Protein AF-A0A521KDL6-F1 (afdb_monomer_lite)

pLDDT: mean 81.88, std 15.97, range [36.56, 98.75]

Radius of gyration: 25.56 Å; chains: 1; bounding box: 68×44×79 Å

Structure (mmCIF, N/CA/C/O backbone):
data_AF-A0A521KDL6-F1
#
_entry.id   AF-A0A521KDL6-F1
#
loop_
_atom_site.group_PDB
_atom_site.id
_atom_site.type_symbol
_atom_site.label_atom_id
_atom_site.label_alt_id
_atom_site.label_comp_id
_atom_site.label_asym_id
_atom_site.label_entity_id
_atom_site.label_seq_id
_atom_site.pdbx_PDB_ins_code
_atom_site.Cartn_x
_atom_site.Cartn_y
_atom_site.Cartn_z
_atom_site.occupancy
_atom_site.B_iso_or_equiv
_atom_site.auth_seq_id
_atom_site.auth_comp_id
_atom_site.auth_asym_id
_atom_site.auth_atom_id
_atom_site.pdbx_PDB_model_num
ATOM 1 N N . GLN A 1 1 ? 22.650 -15.155 -12.814 1.00 73.31 1 GLN A N 1
ATOM 2 C CA . GLN A 1 1 ? 23.918 -15.184 -12.047 1.00 73.31 1 GLN A CA 1
ATOM 3 C C . GLN A 1 1 ? 23.613 -15.733 -10.657 1.00 73.31 1 GLN A C 1
ATOM 5 O O . GLN A 1 1 ? 22.515 -15.466 -10.173 1.00 73.31 1 GLN A O 1
ATOM 10 N N . PRO A 1 2 ? 24.512 -16.498 -10.010 1.00 69.75 2 PRO A N 1
ATOM 11 C CA . PRO A 1 2 ? 24.386 -16.770 -8.576 1.00 69.75 2 PRO A CA 1
ATOM 12 C C . PRO A 1 2 ? 24.269 -15.433 -7.825 1.00 69.75 2 PRO A C 1
ATOM 14 O O . PRO A 1 2 ? 24.932 -14.476 -8.208 1.00 69.75 2 PRO A O 1
ATOM 17 N N . ASP A 1 3 ? 23.386 -15.346 -6.833 1.00 80.19 3 ASP A N 1
ATOM 18 C CA . ASP A 1 3 ? 23.170 -14.159 -5.984 1.00 80.19 3 ASP A CA 1
ATOM 19 C C . ASP A 1 3 ? 22.490 -12.929 -6.616 1.00 80.19 3 ASP A C 1
ATOM 21 O O . ASP A 1 3 ? 22.344 -11.907 -5.945 1.00 80.19 3 ASP A O 1
ATOM 25 N N . GLU A 1 4 ? 21.928 -13.028 -7.831 1.00 89.69 4 GLU A N 1
ATOM 26 C CA . GLU A 1 4 ? 21.161 -11.908 -8.420 1.00 89.69 4 GLU A CA 1
ATOM 27 C C . GLU A 1 4 ? 19.822 -11.621 -7.711 1.00 89.69 4 GLU A C 1
ATOM 29 O O . GLU A 1 4 ? 19.125 -10.655 -8.026 1.00 89.69 4 GLU A O 1
ATOM 34 N N . LYS A 1 5 ? 19.469 -12.452 -6.722 1.00 93.44 5 LYS A N 1
ATOM 35 C CA . LYS A 1 5 ? 18.238 -12.373 -5.925 1.00 93.44 5 LYS A CA 1
ATOM 36 C C . LYS A 1 5 ? 16.975 -12.363 -6.794 1.00 93.44 5 LYS A C 1
ATOM 38 O O . LYS A 1 5 ? 16.024 -11.636 -6.505 1.00 93.44 5 LYS A O 1
ATOM 43 N N . PHE A 1 6 ? 16.975 -13.158 -7.863 1.00 95.56 6 PHE A N 1
ATOM 44 C CA . PHE A 1 6 ? 15.795 -13.375 -8.697 1.00 95.56 6 PHE A CA 1
ATOM 45 C C . PHE A 1 6 ? 14.598 -13.797 -7.835 1.00 95.56 6 PHE A C 1
ATOM 47 O O . PHE A 1 6 ? 14.728 -14.684 -6.992 1.00 95.56 6 PHE A O 1
ATOM 54 N N . GLY A 1 7 ? 13.448 -13.157 -8.040 1.00 94.88 7 GLY A N 1
ATOM 55 C CA . GLY A 1 7 ? 12.249 -13.392 -7.234 1.00 94.88 7 GLY A CA 1
ATOM 56 C C . GLY A 1 7 ? 12.148 -12.520 -5.983 1.00 94.88 7 GLY A C 1
ATOM 57 O O . GLY A 1 7 ? 11.244 -12.738 -5.184 1.00 94.88 7 GLY A O 1
ATOM 58 N N . SER A 1 8 ? 13.030 -11.528 -5.801 1.00 93.56 8 SER A N 1
ATOM 59 C CA . SER A 1 8 ? 12.938 -10.587 -4.664 1.00 93.56 8 SER A CA 1
ATOM 60 C C . SER A 1 8 ? 11.660 -9.750 -4.678 1.00 93.56 8 SER A C 1
ATOM 62 O O . SER A 1 8 ? 11.219 -9.275 -3.636 1.00 93.56 8 SER A O 1
ATOM 64 N N . SER A 1 9 ? 11.099 -9.534 -5.863 1.00 96.56 9 SER A N 1
ATOM 65 C CA . SER A 1 9 ? 9.844 -8.829 -6.082 1.00 96.56 9 SER A CA 1
ATOM 66 C C . SER A 1 9 ? 9.133 -9.471 -7.273 1.00 96.56 9 SER A C 1
ATOM 68 O O . SER A 1 9 ? 9.785 -9.941 -8.211 1.00 96.56 9 SER A O 1
ATOM 70 N N . VAL A 1 10 ? 7.805 -9.558 -7.208 1.00 97.19 10 VAL A N 1
ATOM 71 C CA . VAL A 1 10 ? 6.974 -10.200 -8.231 1.00 97.19 10 VAL A CA 1
ATOM 72 C C . VAL A 1 10 ? 5.669 -9.422 -8.371 1.00 97.19 10 VAL A C 1
ATOM 74 O O . VAL A 1 10 ? 5.057 -9.084 -7.362 1.00 97.19 10 VAL A O 1
ATOM 77 N N . ALA A 1 11 ? 5.232 -9.181 -9.604 1.00 96.81 11 ALA A N 1
ATOM 78 C CA . ALA A 1 11 ? 3.913 -8.635 -9.915 1.00 96.81 11 ALA A CA 1
ATOM 79 C C . ALA A 1 11 ? 3.363 -9.301 -11.177 1.00 96.81 11 ALA A C 1
ATOM 81 O O . ALA A 1 11 ? 4.133 -9.629 -12.078 1.00 96.81 11 ALA A O 1
ATOM 82 N N . PHE A 1 12 ? 2.051 -9.507 -11.260 1.00 96.06 12 PHE A N 1
ATOM 83 C CA . PHE A 1 12 ? 1.416 -10.070 -12.448 1.00 96.06 12 PHE A CA 1
ATOM 84 C C . PHE A 1 12 ? 0.084 -9.381 -12.719 1.00 96.06 12 PHE A C 1
ATOM 86 O O . PHE A 1 12 ? -0.614 -9.003 -11.783 1.00 96.06 12 PHE A O 1
ATOM 93 N N . ASP A 1 13 ? -0.265 -9.278 -13.994 1.00 95.88 13 ASP A N 1
ATOM 94 C CA . ASP A 1 13 ? -1.593 -8.889 -14.449 1.00 95.88 13 ASP A CA 1
ATOM 95 C C . ASP A 1 13 ? -1.882 -9.594 -15.778 1.00 95.88 13 ASP A C 1
ATOM 97 O O . ASP A 1 13 ? -1.038 -9.634 -16.676 1.00 95.88 13 ASP A O 1
ATOM 101 N N . GLY A 1 14 ? -3.056 -10.214 -15.885 1.00 94.12 14 GLY A N 1
ATOM 102 C CA . GLY A 1 14 ? -3.447 -10.994 -17.058 1.00 94.12 14 GLY A CA 1
ATOM 103 C C . GLY A 1 14 ? -2.412 -12.054 -17.471 1.00 94.12 14 GLY A C 1
ATOM 104 O O . GLY A 1 14 ? -2.213 -13.065 -16.785 1.00 94.12 14 GLY A O 1
ATOM 105 N N . ASP A 1 15 ? -1.803 -11.860 -18.645 1.00 95.50 15 ASP A N 1
ATOM 106 C CA . ASP A 1 15 ? -0.763 -12.728 -19.203 1.00 95.50 15 ASP A CA 1
ATOM 107 C C . ASP A 1 15 ? 0.667 -12.242 -18.929 1.00 95.50 15 ASP A C 1
ATOM 109 O O . ASP A 1 15 ? 1.596 -12.936 -19.338 1.00 95.50 15 ASP A O 1
ATOM 113 N N . ALA A 1 16 ? 0.862 -11.113 -18.245 1.00 97.06 16 ALA A N 1
ATOM 114 C CA . ALA A 1 16 ? 2.165 -10.536 -17.934 1.00 97.06 16 ALA A CA 1
ATOM 115 C C . ALA A 1 16 ? 2.590 -10.841 -16.489 1.00 97.06 16 ALA A C 1
ATOM 117 O O . ALA A 1 16 ? 1.797 -10.767 -15.553 1.00 97.06 16 ALA A O 1
ATOM 118 N N . LEU A 1 17 ? 3.867 -11.171 -16.300 1.00 98.00 17 LEU A N 1
ATOM 119 C CA . LEU A 1 17 ? 4.495 -11.404 -14.997 1.00 98.00 17 LEU A CA 1
ATOM 120 C C . LEU A 1 17 ? 5.865 -10.732 -14.985 1.00 98.00 17 LEU A C 1
ATOM 122 O O . LEU A 1 17 ? 6.710 -11.041 -15.819 1.00 98.00 17 LEU A O 1
ATOM 126 N N . ILE A 1 18 ? 6.104 -9.847 -14.024 1.00 98.56 18 ILE A N 1
ATOM 127 C CA . ILE A 1 18 ? 7.384 -9.170 -13.829 1.00 98.56 18 ILE A CA 1
ATOM 128 C C . ILE A 1 18 ? 8.059 -9.725 -12.578 1.00 98.56 18 ILE A C 1
ATOM 130 O O . ILE A 1 18 ? 7.437 -9.810 -11.520 1.00 98.56 18 ILE A O 1
ATOM 134 N N . VAL A 1 19 ? 9.335 -10.096 -12.691 1.00 98.56 19 VAL A N 1
ATOM 135 C CA . VAL A 1 19 ? 10.134 -10.649 -11.588 1.00 98.56 19 VAL A CA 1
ATOM 136 C C . VAL A 1 19 ? 11.438 -9.874 -11.433 1.00 98.56 19 VAL A C 1
ATOM 138 O O . VAL A 1 19 ? 12.242 -9.809 -12.361 1.00 98.56 19 VAL A O 1
ATOM 141 N N . GLY A 1 20 ? 11.668 -9.297 -10.258 1.00 97.94 20 GLY A N 1
ATOM 142 C CA . GLY A 1 20 ? 12.871 -8.534 -9.945 1.00 97.94 20 GLY A CA 1
ATOM 143 C C . GLY A 1 20 ? 14.079 -9.400 -9.578 1.00 97.94 20 GLY A C 1
ATOM 144 O O . GLY A 1 20 ? 13.957 -10.436 -8.919 1.00 97.94 20 GLY A O 1
ATOM 145 N N . ALA A 1 21 ? 15.261 -8.935 -9.972 1.00 96.94 21 ALA A N 1
ATOM 146 C CA . ALA A 1 21 ? 16.574 -9.492 -9.659 1.00 96.94 21 ALA A CA 1
ATOM 147 C C . ALA A 1 21 ? 17.557 -8.350 -9.305 1.00 96.94 21 ALA A C 1
ATOM 149 O O . ALA A 1 21 ? 18.466 -8.033 -10.079 1.00 96.94 21 ALA A O 1
ATOM 150 N N . PRO A 1 22 ? 17.380 -7.694 -8.141 1.00 95.06 22 PRO A N 1
ATOM 151 C CA . PRO A 1 22 ? 18.131 -6.490 -7.775 1.00 95.06 22 PRO A CA 1
ATOM 152 C C . PRO A 1 22 ? 19.617 -6.726 -7.492 1.00 95.06 22 PRO A C 1
ATOM 154 O O . PRO A 1 22 ? 20.376 -5.768 -7.395 1.00 95.06 22 PRO A O 1
ATOM 157 N N . GLY A 1 23 ? 20.049 -7.978 -7.332 1.00 93.31 23 GLY A N 1
ATOM 158 C CA . GLY A 1 23 ? 21.456 -8.322 -7.130 1.00 93.31 23 GLY A CA 1
ATOM 159 C C . GLY A 1 23 ? 22.243 -8.529 -8.424 1.00 93.31 23 GLY A C 1
ATOM 160 O O . GLY A 1 23 ? 23.396 -8.923 -8.345 1.00 93.31 23 GLY A O 1
ATOM 161 N N . PHE A 1 24 ? 21.626 -8.357 -9.596 1.00 93.56 24 PHE A N 1
ATOM 162 C CA . PHE A 1 24 ? 22.272 -8.619 -10.883 1.00 93.56 24 PHE A CA 1
ATOM 163 C C . PHE A 1 24 ? 23.442 -7.661 -11.159 1.00 93.56 24 PHE A C 1
ATOM 165 O O . PHE A 1 24 ? 23.292 -6.443 -11.044 1.00 93.56 24 PHE A O 1
ATOM 172 N N . ASP A 1 25 ? 24.577 -8.211 -11.590 1.00 91.69 25 ASP A N 1
ATOM 173 C CA . ASP A 1 25 ? 25.744 -7.441 -12.017 1.00 91.69 25 ASP A CA 1
ATOM 174 C C . ASP A 1 25 ? 25.704 -7.193 -13.534 1.00 91.69 25 ASP A C 1
ATOM 176 O O . ASP A 1 25 ? 25.576 -8.133 -14.329 1.00 91.69 25 ASP A O 1
ATOM 180 N N . PHE A 1 26 ? 25.874 -5.932 -13.949 1.00 88.81 26 PHE A N 1
ATOM 181 C CA . PHE A 1 26 ? 25.918 -5.526 -15.356 1.00 88.81 26 PHE A CA 1
ATOM 182 C C . PHE A 1 26 ? 27.335 -5.103 -15.760 1.00 88.81 26 PHE A C 1
ATOM 184 O O . PHE A 1 26 ? 27.765 -3.967 -15.551 1.00 88.81 26 PHE A O 1
ATOM 191 N N . GLY A 1 27 ? 28.089 -6.029 -16.356 1.00 87.31 27 GLY A N 1
ATOM 192 C CA . GLY A 1 27 ? 29.480 -5.784 -16.736 1.00 87.31 27 GLY A CA 1
ATOM 193 C C . GLY A 1 27 ? 30.349 -5.487 -15.510 1.00 87.31 27 GLY A C 1
ATOM 194 O O . GLY A 1 27 ? 30.546 -6.362 -14.675 1.00 87.31 27 GLY A O 1
ATOM 195 N N . ALA A 1 28 ? 30.876 -4.262 -15.412 1.00 86.69 28 ALA A N 1
ATOM 196 C CA . ALA A 1 28 ? 31.675 -3.809 -14.267 1.00 86.69 28 ALA A CA 1
ATOM 197 C C . ALA A 1 28 ? 30.835 -3.201 -13.123 1.00 86.69 28 ALA A C 1
ATOM 199 O O . ALA A 1 28 ? 31.385 -2.888 -12.067 1.00 86.69 28 ALA A O 1
ATOM 200 N N . PHE A 1 29 ? 29.529 -3.005 -13.323 1.00 87.19 29 PHE A N 1
ATOM 201 C CA . PHE A 1 29 ? 28.633 -2.432 -12.322 1.00 87.19 29 PHE A CA 1
ATOM 202 C C . PHE A 1 29 ? 28.017 -3.545 -11.479 1.00 87.19 29 PHE A C 1
ATOM 204 O O . PHE A 1 29 ? 27.166 -4.298 -11.956 1.00 87.19 29 PHE A O 1
ATOM 211 N N . THR A 1 30 ? 28.446 -3.649 -10.224 1.00 88.44 30 THR A N 1
ATOM 212 C CA . THR A 1 30 ? 27.885 -4.617 -9.282 1.00 88.44 30 THR A CA 1
ATOM 213 C C . THR A 1 30 ? 26.521 -4.157 -8.773 1.00 88.44 30 THR A C 1
ATOM 215 O O . THR A 1 30 ? 26.307 -2.959 -8.581 1.00 88.44 30 THR A O 1
ATOM 218 N N . GLN A 1 31 ? 25.594 -5.095 -8.556 1.00 88.56 31 GLN A N 1
ATOM 219 C CA . GLN A 1 31 ? 24.232 -4.836 -8.063 1.00 88.56 31 GLN A CA 1
ATOM 220 C C . GLN A 1 31 ? 23.493 -3.728 -8.837 1.00 88.56 31 GLN A C 1
ATOM 222 O O . GLN A 1 31 ? 22.699 -2.975 -8.267 1.00 88.56 31 GLN A O 1
ATOM 227 N N . ALA A 1 32 ? 23.755 -3.612 -10.142 1.00 91.38 32 ALA A N 1
ATOM 228 C CA . ALA A 1 32 ? 22.986 -2.737 -11.024 1.00 91.38 32 ALA A CA 1
ATOM 229 C C . ALA A 1 32 ? 21.495 -3.122 -10.981 1.00 91.38 32 ALA A C 1
ATOM 231 O O . ALA A 1 32 ? 20.616 -2.262 -10.930 1.00 91.38 32 ALA A O 1
ATOM 232 N N . GLY A 1 33 ? 21.228 -4.426 -10.882 1.00 94.44 33 GLY A N 1
ATOM 233 C CA . GLY A 1 33 ? 19.890 -4.987 -10.826 1.00 94.44 33 GLY A CA 1
ATOM 234 C C . GLY A 1 33 ? 19.227 -5.062 -12.202 1.00 94.44 33 GLY A C 1
ATOM 235 O O . GLY A 1 33 ? 19.683 -4.470 -13.181 1.00 94.44 33 GLY A O 1
ATOM 236 N N . ARG A 1 34 ? 18.152 -5.842 -12.283 1.00 95.31 34 ARG A N 1
ATOM 237 C CA . ARG A 1 34 ? 17.250 -5.924 -13.438 1.00 95.31 34 ARG A CA 1
ATOM 238 C C . ARG A 1 34 ? 15.900 -6.489 -13.020 1.00 95.31 34 ARG A C 1
ATOM 240 O O . ARG A 1 34 ? 15.761 -7.031 -11.924 1.00 95.31 34 ARG A O 1
ATOM 247 N N . ALA A 1 35 ? 14.937 -6.465 -13.930 1.00 97.81 35 ALA A N 1
ATOM 248 C CA . ALA A 1 35 ? 13.749 -7.305 -13.851 1.00 97.81 35 ALA A CA 1
ATOM 249 C C . ALA A 1 35 ? 13.604 -8.171 -15.109 1.00 97.81 35 ALA A C 1
ATOM 251 O O . ALA A 1 35 ? 14.263 -7.950 -16.123 1.00 97.81 35 ALA A O 1
ATOM 252 N N . PHE A 1 36 ? 12.740 -9.170 -15.036 1.00 97.94 36 PHE A N 1
ATOM 253 C CA . PHE A 1 36 ? 12.386 -10.052 -16.138 1.00 97.94 36 PHE A CA 1
ATOM 254 C C . PHE A 1 36 ? 10.895 -9.954 -16.394 1.00 97.94 36 PHE A C 1
ATOM 256 O O . PHE A 1 36 ? 10.114 -10.000 -15.446 1.00 97.94 36 PHE A O 1
ATOM 263 N N . ALA A 1 37 ? 10.517 -9.858 -17.661 1.00 98.25 37 ALA A N 1
ATOM 264 C CA . ALA A 1 37 ? 9.140 -9.960 -18.095 1.00 98.25 37 ALA A CA 1
ATOM 265 C C . ALA A 1 37 ? 8.884 -11.364 -18.641 1.00 98.25 37 ALA A C 1
ATOM 267 O O . ALA A 1 37 ? 9.592 -11.843 -19.528 1.00 98.25 37 ALA A O 1
ATOM 268 N N . PHE A 1 38 ? 7.851 -12.008 -18.119 1.00 97.88 38 PHE A N 1
ATOM 269 C CA . PHE A 1 38 ? 7.351 -13.296 -18.556 1.00 97.88 38 PHE A CA 1
ATOM 270 C C . PHE A 1 38 ? 5.952 -13.138 -19.130 1.00 97.88 38 PHE A C 1
ATOM 272 O O . PHE A 1 38 ? 5.159 -12.322 -18.658 1.00 97.88 38 PHE A O 1
ATOM 279 N N . ARG A 1 39 ? 5.635 -13.998 -20.097 1.00 96.50 39 ARG A N 1
ATOM 280 C CA . ARG A 1 39 ? 4.297 -14.127 -20.656 1.00 96.50 39 ARG A CA 1
ATOM 281 C C . ARG A 1 39 ? 3.701 -15.502 -20.418 1.00 96.50 39 ARG A C 1
ATOM 283 O O . ARG A 1 39 ? 4.349 -16.524 -20.656 1.00 96.50 39 ARG A O 1
ATOM 290 N N . ARG A 1 40 ? 2.425 -15.535 -20.042 1.00 96.44 40 ARG A N 1
ATOM 291 C CA . ARG A 1 40 ? 1.642 -16.761 -19.945 1.00 96.44 40 ARG A CA 1
ATOM 292 C C . ARG A 1 40 ? 1.281 -17.293 -21.331 1.00 96.44 40 ARG A C 1
ATOM 294 O O . ARG A 1 40 ? 0.755 -16.591 -22.189 1.00 96.44 40 ARG A O 1
ATOM 301 N N . THR A 1 41 ? 1.531 -18.578 -21.536 1.00 95.00 41 THR A N 1
ATOM 302 C CA . THR A 1 41 ? 1.135 -19.356 -22.717 1.00 95.00 41 THR A CA 1
ATOM 303 C C . THR A 1 41 ? 0.351 -20.596 -22.275 1.00 95.00 41 THR A C 1
ATOM 305 O O . THR A 1 41 ? 0.382 -20.940 -21.088 1.00 95.00 41 THR A O 1
ATOM 308 N N . PRO A 1 42 ? -0.317 -21.327 -23.189 1.00 96.00 42 PRO A N 1
ATOM 309 C CA . PRO A 1 42 ? -0.967 -22.594 -22.842 1.00 96.00 42 PRO A CA 1
ATOM 310 C C . PRO A 1 42 ? -0.016 -23.635 -22.226 1.00 96.00 42 PRO A C 1
ATOM 312 O O . PRO A 1 42 ? -0.450 -24.470 -21.441 1.00 96.00 42 PRO A O 1
ATOM 315 N N . SER A 1 43 ? 1.279 -23.573 -22.556 1.00 94.69 43 SER A N 1
ATOM 316 C CA . SER A 1 43 ? 2.330 -24.462 -22.040 1.00 94.69 43 SER A CA 1
ATOM 317 C C . SER A 1 43 ? 3.025 -23.952 -20.770 1.00 94.69 43 SER A C 1
ATOM 319 O O . SER A 1 43 ? 3.953 -24.599 -20.293 1.00 94.69 43 SER A O 1
ATOM 321 N N . GLY A 1 44 ? 2.604 -22.808 -20.222 1.00 94.94 44 GLY A N 1
ATOM 322 C CA . GLY A 1 44 ? 3.210 -22.187 -19.041 1.00 94.94 44 GLY A CA 1
ATOM 323 C C . GLY A 1 44 ? 3.799 -20.806 -19.322 1.00 94.94 44 GLY A C 1
ATOM 324 O O . GLY A 1 44 ? 3.472 -20.166 -20.321 1.00 94.94 44 GLY A O 1
ATOM 325 N N . TRP A 1 45 ? 4.644 -20.327 -18.416 1.00 96.06 45 TRP A N 1
ATOM 326 C CA . TRP A 1 45 ? 5.291 -19.022 -18.530 1.00 96.06 45 TRP A CA 1
ATOM 327 C C . TRP A 1 45 ? 6.558 -19.113 -19.379 1.00 96.06 45 TRP A C 1
ATOM 329 O O . TRP A 1 45 ? 7.368 -20.018 -19.187 1.00 96.06 45 TRP A O 1
ATOM 339 N N . ILE A 1 46 ? 6.729 -18.169 -20.302 1.00 96.62 46 ILE A N 1
ATOM 340 C CA . ILE A 1 46 ? 7.959 -17.999 -21.082 1.00 96.62 46 ILE A CA 1
ATOM 341 C C . ILE A 1 46 ? 8.576 -16.642 -20.764 1.00 96.62 46 ILE A C 1
ATOM 343 O O . ILE A 1 46 ? 7.848 -15.664 -20.619 1.00 96.62 46 ILE A O 1
ATOM 347 N N . GLU A 1 47 ? 9.899 -16.577 -20.649 1.00 96.88 47 GLU A N 1
ATOM 348 C CA . GLU A 1 47 ? 10.610 -15.300 -20.555 1.00 96.88 47 GLU A CA 1
ATOM 349 C C . GLU A 1 47 ? 10.481 -14.565 -21.895 1.00 96.88 47 GLU A C 1
ATOM 351 O O . GLU A 1 47 ? 10.773 -15.125 -22.952 1.00 96.88 47 GLU A O 1
ATOM 356 N N . GLU A 1 48 ? 9.997 -13.329 -21.855 1.00 96.00 48 GLU A N 1
ATOM 357 C CA . GLU A 1 48 ? 9.796 -12.485 -23.032 1.00 96.00 48 GLU A CA 1
ATOM 358 C C . GLU A 1 48 ? 10.907 -11.440 -23.174 1.00 96.00 48 GLU A C 1
ATOM 360 O O . GLU A 1 48 ? 11.343 -11.166 -24.292 1.00 96.00 48 GLU A O 1
ATOM 365 N N . ALA A 1 49 ? 11.370 -10.860 -22.062 1.00 97.06 49 ALA A N 1
ATOM 366 C CA . ALA A 1 49 ? 12.421 -9.846 -22.066 1.00 97.06 49 ALA A CA 1
ATOM 367 C C . ALA A 1 49 ? 13.112 -9.706 -20.701 1.00 97.06 49 ALA A C 1
ATOM 369 O O . ALA A 1 49 ? 12.515 -9.957 -19.655 1.00 97.06 49 ALA A O 1
ATOM 370 N N . ALA A 1 50 ? 14.341 -9.186 -20.714 1.00 96.00 50 ALA A N 1
ATOM 371 C CA . ALA A 1 50 ? 14.968 -8.584 -19.542 1.00 96.00 50 ALA A CA 1
ATOM 372 C C . ALA A 1 50 ? 14.759 -7.061 -19.576 1.00 96.00 50 ALA A C 1
ATOM 374 O O . ALA A 1 50 ? 15.050 -6.410 -20.580 1.00 96.00 50 ALA A O 1
ATOM 375 N N . LEU A 1 51 ? 14.275 -6.499 -18.474 1.00 96.81 51 LEU A N 1
ATOM 376 C CA . LEU A 1 51 ? 14.067 -5.068 -18.273 1.00 96.81 51 LEU A CA 1
ATOM 377 C C . LEU A 1 51 ? 15.275 -4.512 -17.512 1.00 96.81 51 LEU A C 1
ATOM 379 O O . LEU A 1 51 ? 15.451 -4.778 -16.320 1.00 96.81 51 LEU A O 1
ATOM 383 N N . LEU A 1 52 ? 16.144 -3.802 -18.229 1.00 93.38 52 LEU A N 1
ATOM 384 C CA . LEU A 1 52 ? 17.389 -3.240 -17.703 1.00 93.38 52 LEU A CA 1
ATOM 385 C C . LEU A 1 52 ? 17.239 -1.743 -17.454 1.00 93.38 52 LEU A C 1
ATOM 387 O O . LEU A 1 52 ? 16.588 -1.062 -18.250 1.00 93.38 52 LEU A O 1
ATOM 391 N N . ASP A 1 53 ? 17.896 -1.239 -16.410 1.00 89.56 53 ASP A N 1
ATOM 392 C CA . ASP A 1 53 ? 18.133 0.198 -16.226 1.00 89.56 53 ASP A CA 1
ATOM 393 C C . ASP A 1 53 ? 18.675 0.800 -17.549 1.00 89.56 53 ASP A C 1
ATOM 395 O O . ASP A 1 53 ? 19.630 0.255 -18.114 1.00 89.56 53 ASP A O 1
ATOM 399 N N . PRO A 1 54 ? 18.054 1.860 -18.106 1.00 88.12 54 PRO A N 1
ATOM 400 C CA . PRO A 1 54 ? 18.517 2.506 -19.339 1.00 88.12 54 PRO A CA 1
ATOM 401 C C . PRO A 1 54 ? 19.900 3.160 -19.196 1.00 88.12 54 PRO A C 1
ATOM 403 O O . PRO A 1 54 ? 20.591 3.368 -20.196 1.00 88.12 54 PRO A O 1
ATOM 406 N N . THR A 1 55 ? 20.313 3.484 -17.972 1.00 86.19 55 THR A N 1
ATOM 407 C CA . THR A 1 55 ? 21.595 4.099 -17.627 1.00 86.19 55 THR A CA 1
ATOM 408 C C . THR A 1 55 ? 22.222 3.385 -16.425 1.00 86.19 55 THR A C 1
ATOM 410 O O . THR A 1 55 ? 22.347 3.996 -15.364 1.00 86.19 55 THR A O 1
ATOM 413 N N . PRO A 1 56 ? 22.658 2.113 -16.574 1.00 75.94 56 PRO A N 1
ATOM 414 C CA . PRO A 1 56 ? 23.105 1.298 -15.450 1.00 75.94 56 PRO A CA 1
ATOM 415 C C . PRO A 1 56 ? 24.199 1.982 -14.625 1.00 75.94 56 PRO A C 1
ATOM 417 O O . PRO A 1 56 ? 25.311 2.217 -15.107 1.00 75.94 56 PRO A O 1
ATOM 420 N N . GLY A 1 57 ? 23.874 2.282 -13.369 1.00 71.00 57 GLY A N 1
ATOM 421 C CA . GLY A 1 57 ? 24.820 2.744 -12.356 1.00 71.00 57 GLY A CA 1
ATOM 422 C C . GLY A 1 57 ? 25.333 1.603 -11.473 1.00 71.00 57 GLY A C 1
ATOM 423 O O . GLY A 1 57 ? 24.741 0.525 -11.401 1.00 71.00 57 GLY A O 1
ATOM 424 N N . ALA A 1 58 ? 26.430 1.843 -10.748 1.00 67.25 58 ALA A N 1
ATOM 425 C CA . ALA A 1 58 ? 26.838 0.939 -9.674 1.00 67.25 58 ALA A CA 1
ATOM 426 C C . ALA A 1 58 ? 25.766 0.924 -8.570 1.00 67.25 58 ALA A C 1
ATOM 428 O O . ALA A 1 58 ? 25.329 1.984 -8.122 1.00 67.25 58 ALA A O 1
ATOM 429 N N . SER A 1 59 ? 25.384 -0.271 -8.118 1.00 76.81 59 SER A N 1
ATOM 430 C CA . SER A 1 59 ? 24.488 -0.492 -6.980 1.00 76.81 59 SER A CA 1
ATOM 431 C C . SER A 1 59 ? 23.085 0.106 -7.105 1.00 76.81 59 SER A C 1
ATOM 433 O O . SER A 1 59 ? 22.506 0.460 -6.085 1.00 76.81 59 SER A O 1
ATOM 435 N N . GLY A 1 60 ? 22.512 0.221 -8.307 1.00 81.69 60 GLY A N 1
ATOM 436 C CA . GLY A 1 60 ? 21.173 0.801 -8.470 1.00 81.69 60 GLY A CA 1
ATOM 437 C C . GLY A 1 60 ? 20.021 -0.042 -7.922 1.00 81.69 60 GLY A C 1
ATOM 438 O O . GLY A 1 60 ? 18.951 0.491 -7.615 1.00 81.69 60 GLY A O 1
ATOM 439 N N . ALA A 1 61 ? 20.256 -1.344 -7.729 1.00 88.88 61 ALA A N 1
ATOM 440 C CA . ALA A 1 61 ? 19.265 -2.304 -7.262 1.00 88.88 61 ALA A CA 1
ATOM 441 C C . ALA A 1 61 ? 17.965 -2.269 -8.090 1.00 88.88 61 ALA A C 1
ATOM 443 O O . ALA A 1 61 ? 16.876 -2.435 -7.539 1.00 88.88 61 ALA A O 1
ATOM 444 N N . CYS A 1 62 ? 18.067 -2.057 -9.407 1.00 94.38 62 CYS A N 1
ATOM 445 C CA . CYS A 1 62 ? 16.923 -2.105 -10.314 1.00 94.38 62 CYS A CA 1
ATOM 446 C C . CYS A 1 62 ? 16.194 -3.456 -10.184 1.00 94.38 62 CYS A C 1
ATOM 448 O O . C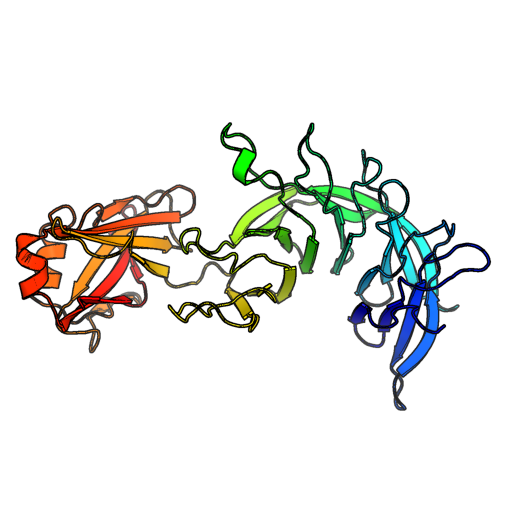YS A 1 62 ? 16.820 -4.512 -10.090 1.00 94.38 62 CYS A O 1
ATOM 450 N N . GLY A 1 63 ? 14.864 -3.439 -10.105 1.00 96.19 63 GLY A N 1
ATOM 451 C CA . GLY A 1 63 ? 14.071 -4.629 -9.776 1.00 96.19 63 GLY A CA 1
ATOM 452 C C . GLY A 1 63 ? 13.911 -4.866 -8.276 1.00 96.19 63 GLY A C 1
ATOM 453 O O . GLY A 1 63 ? 13.434 -5.926 -7.867 1.00 96.19 63 GLY A O 1
ATOM 454 N N . ARG A 1 64 ? 14.270 -3.892 -7.428 1.00 96.06 64 ARG A N 1
ATOM 455 C CA . ARG A 1 64 ? 13.984 -3.949 -5.985 1.00 96.06 64 ARG A CA 1
ATOM 456 C C . ARG A 1 64 ? 12.484 -4.026 -5.715 1.00 96.06 64 ARG A C 1
ATOM 458 O O . ARG A 1 64 ? 12.071 -4.757 -4.822 1.00 96.06 64 ARG A O 1
ATOM 465 N N . SER A 1 65 ? 11.701 -3.303 -6.502 1.00 98.06 65 SER A N 1
ATOM 466 C CA . SER A 1 65 ? 10.242 -3.314 -6.500 1.00 98.06 65 SER A CA 1
ATOM 467 C C . SER A 1 65 ? 9.751 -3.383 -7.948 1.00 98.06 65 SER A C 1
ATOM 469 O O . SER A 1 65 ? 10.414 -2.864 -8.852 1.00 98.06 65 SER A O 1
ATOM 471 N N . VAL A 1 66 ? 8.634 -4.071 -8.185 1.00 98.62 66 VAL A N 1
ATOM 472 C CA . VAL A 1 66 ? 8.033 -4.214 -9.518 1.00 98.62 66 VAL A CA 1
ATOM 473 C C . VAL A 1 66 ? 6.514 -4.123 -9.420 1.00 98.62 66 VAL A C 1
ATOM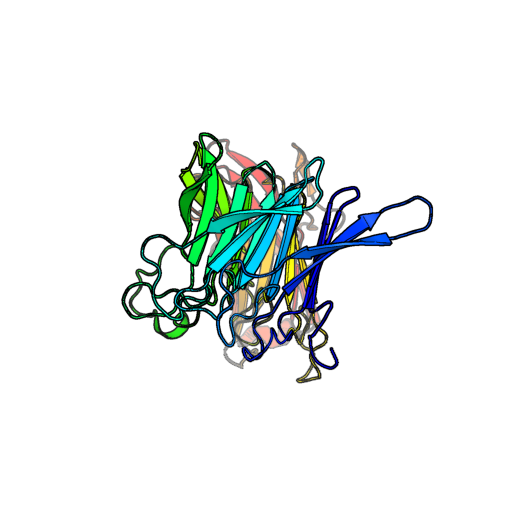 475 O O . VAL A 1 66 ? 5.938 -4.586 -8.438 1.00 98.62 66 VAL A O 1
ATOM 478 N N . ALA A 1 67 ? 5.877 -3.550 -10.437 1.00 98.50 67 ALA A N 1
ATOM 479 C CA . ALA A 1 67 ? 4.427 -3.537 -10.610 1.00 98.50 67 ALA A CA 1
ATOM 480 C C . ALA A 1 67 ? 4.078 -3.640 -12.103 1.00 98.50 67 ALA A C 1
ATOM 482 O O . ALA A 1 67 ? 4.894 -3.264 -12.948 1.00 98.50 67 ALA A O 1
ATOM 483 N N . VAL A 1 68 ? 2.896 -4.162 -12.435 1.00 98.25 68 VAL A N 1
ATOM 484 C CA . VAL A 1 68 ? 2.438 -4.310 -13.824 1.00 98.25 68 VAL A CA 1
ATOM 485 C C . VAL A 1 68 ? 0.925 -4.128 -13.923 1.00 98.25 68 VAL A C 1
ATOM 487 O O . VAL A 1 68 ? 0.199 -4.641 -13.080 1.00 98.25 68 VAL A O 1
ATOM 490 N N . GLU A 1 69 ? 0.481 -3.401 -14.946 1.00 96.94 69 GLU A N 1
ATOM 491 C CA . GLU A 1 69 ? -0.918 -3.272 -15.373 1.00 96.94 69 GLU A CA 1
ATOM 492 C C . GLU A 1 69 ? -0.942 -3.413 -16.900 1.00 96.94 69 GLU A C 1
ATOM 494 O O . GLU A 1 69 ? -0.393 -2.576 -17.627 1.00 96.94 69 GLU A O 1
ATOM 499 N N . GLY A 1 70 ? -1.538 -4.499 -17.388 1.00 94.88 70 GLY A N 1
ATOM 500 C CA . GLY A 1 70 ? -1.564 -4.887 -18.792 1.00 94.88 70 GLY A CA 1
ATOM 501 C C . GLY A 1 70 ? -0.183 -4.816 -19.446 1.00 94.88 70 GLY A C 1
ATOM 502 O O . GLY A 1 70 ? 0.736 -5.566 -19.118 1.00 94.88 70 GLY A O 1
ATOM 503 N N . ASP A 1 71 ? -0.038 -3.875 -20.378 1.00 96.31 71 ASP A N 1
ATOM 504 C CA . ASP A 1 71 ? 1.177 -3.660 -21.167 1.00 96.31 71 ASP A CA 1
ATOM 505 C C . ASP A 1 71 ? 2.168 -2.668 -20.529 1.00 96.31 71 ASP A C 1
ATOM 507 O O . ASP A 1 71 ? 3.084 -2.200 -21.206 1.00 96.31 71 ASP A O 1
ATOM 511 N N . VAL A 1 72 ? 1.994 -2.284 -19.263 1.00 98.19 72 VAL A N 1
ATOM 512 C CA . VAL A 1 72 ? 2.864 -1.318 -18.574 1.00 98.19 72 VAL A CA 1
ATOM 513 C C . VAL A 1 72 ? 3.490 -1.955 -17.347 1.00 98.19 72 VAL A C 1
ATOM 515 O O . VAL A 1 72 ? 2.786 -2.396 -16.449 1.00 98.19 72 VAL A O 1
ATOM 518 N N . ALA A 1 73 ? 4.819 -1.947 -17.282 1.00 98.50 73 ALA A N 1
ATOM 519 C CA . ALA A 1 73 ? 5.586 -2.411 -16.136 1.00 98.50 73 ALA A CA 1
ATOM 520 C C . ALA A 1 73 ? 6.358 -1.248 -15.513 1.00 98.50 73 ALA A C 1
ATOM 522 O O . ALA A 1 73 ? 6.930 -0.420 -16.223 1.00 98.50 73 ALA A O 1
ATOM 523 N N . VAL A 1 74 ? 6.411 -1.213 -14.186 1.00 98.75 74 VAL A N 1
ATOM 524 C CA . VAL A 1 74 ? 7.190 -0.247 -13.407 1.00 98.75 74 VAL A CA 1
ATOM 525 C C . VAL A 1 74 ? 8.227 -1.009 -12.599 1.00 98.75 74 VAL A C 1
ATOM 527 O O . VAL A 1 74 ? 7.896 -1.988 -11.934 1.00 98.75 74 VAL A O 1
ATOM 530 N N . VAL A 1 75 ? 9.480 -0.568 -12.655 1.00 98.50 75 VAL A N 1
ATOM 531 C CA . VAL A 1 75 ? 10.619 -1.224 -12.006 1.00 98.50 75 VAL A CA 1
ATOM 532 C C . VAL A 1 75 ? 11.385 -0.194 -11.180 1.00 98.50 75 VAL A C 1
ATOM 534 O O . VAL A 1 75 ? 11.925 0.764 -11.728 1.00 98.50 75 VAL A O 1
ATOM 537 N N . GLY A 1 76 ? 11.430 -0.373 -9.861 1.00 97.38 76 GLY A N 1
ATOM 538 C CA . GLY A 1 76 ? 12.124 0.532 -8.944 1.00 97.38 76 GLY A CA 1
ATOM 539 C C . GLY A 1 76 ? 13.629 0.265 -8.841 1.00 97.38 76 GLY A C 1
ATOM 540 O O . GLY A 1 76 ? 14.061 -0.893 -8.815 1.00 97.38 76 GLY A O 1
ATOM 541 N N . ALA A 1 77 ? 14.406 1.345 -8.726 1.00 95.44 77 ALA A N 1
ATOM 542 C CA . ALA A 1 77 ? 15.858 1.376 -8.544 1.00 95.44 77 ALA A CA 1
ATOM 543 C C . ALA A 1 77 ? 16.238 2.400 -7.441 1.00 95.44 77 ALA A C 1
ATOM 545 O O . ALA A 1 77 ? 16.750 3.487 -7.721 1.00 95.44 77 ALA A O 1
ATOM 546 N N . PRO A 1 78 ? 15.960 2.099 -6.157 1.00 94.50 78 PRO A N 1
ATOM 547 C CA . PRO A 1 78 ? 16.025 3.093 -5.079 1.00 94.50 78 PRO A CA 1
ATOM 548 C C . PRO A 1 78 ? 17.430 3.513 -4.652 1.00 94.50 78 PRO A C 1
ATOM 550 O O . PRO A 1 78 ? 17.576 4.476 -3.903 1.00 94.50 78 PRO A O 1
ATOM 553 N N . MET A 1 79 ? 18.463 2.794 -5.086 1.00 88.88 79 MET A N 1
ATOM 554 C CA . MET A 1 79 ? 19.823 2.958 -4.567 1.00 88.88 79 MET A CA 1
ATOM 555 C C . MET A 1 79 ? 20.704 3.870 -5.447 1.00 88.88 79 MET A C 1
ATOM 557 O O . MET A 1 79 ? 21.859 4.118 -5.103 1.00 88.88 79 MET A O 1
ATOM 561 N N . VAL A 1 80 ? 20.171 4.417 -6.549 1.00 82.81 80 VAL A N 1
ATOM 562 C CA . VAL A 1 80 ? 20.865 5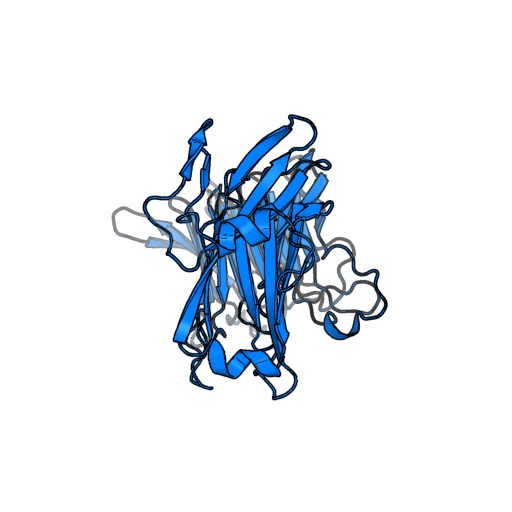.395 -7.413 1.00 82.81 80 VAL A CA 1
ATOM 563 C C . VAL A 1 80 ? 20.504 6.820 -7.008 1.00 82.81 80 VAL A C 1
ATOM 565 O O . VAL A 1 80 ? 19.341 7.178 -7.080 1.00 82.81 80 VAL A O 1
ATOM 568 N N . ALA A 1 81 ? 21.475 7.676 -6.669 1.00 85.44 81 ALA A N 1
ATOM 569 C CA . ALA A 1 81 ? 21.247 9.109 -6.416 1.00 85.44 81 ALA A CA 1
ATOM 570 C C . ALA A 1 81 ? 20.052 9.382 -5.471 1.00 85.44 81 ALA A C 1
ATOM 572 O O . ALA A 1 81 ? 20.154 9.126 -4.269 1.00 85.44 81 ALA A O 1
ATOM 573 N N . THR A 1 82 ? 18.935 9.904 -5.993 1.00 89.56 82 THR A N 1
ATOM 574 C CA . THR A 1 82 ? 17.685 10.176 -5.255 1.00 89.56 82 THR A CA 1
ATOM 575 C C . THR A 1 82 ? 16.736 8.973 -5.156 1.00 89.56 82 THR A C 1
ATOM 577 O O . THR A 1 82 ? 15.739 9.025 -4.437 1.00 89.56 82 THR A O 1
ATOM 580 N N . GLY A 1 83 ? 17.047 7.905 -5.881 1.00 93.75 83 GLY A N 1
ATOM 581 C CA . GLY A 1 83 ? 16.178 6.801 -6.256 1.00 93.75 83 GLY A CA 1
ATOM 582 C C . GLY A 1 83 ? 15.437 7.091 -7.566 1.00 93.75 83 GLY A C 1
ATOM 583 O O . GLY A 1 83 ? 15.105 8.248 -7.853 1.00 93.75 83 GLY A O 1
ATOM 584 N N . GLU A 1 84 ? 15.179 6.044 -8.350 1.00 95.75 84 GLU A N 1
ATOM 585 C CA . GLU A 1 84 ? 14.493 6.102 -9.645 1.00 95.75 84 GLU A CA 1
ATOM 586 C C . GLU A 1 84 ? 13.417 5.008 -9.765 1.00 95.75 84 GLU A C 1
ATOM 588 O O . GLU A 1 84 ? 13.447 3.990 -9.068 1.00 95.75 84 GLU A O 1
ATOM 593 N N . ALA A 1 85 ? 12.465 5.200 -10.681 1.00 97.44 85 ALA A N 1
ATOM 594 C CA . ALA A 1 85 ? 11.570 4.139 -11.139 1.00 97.44 85 ALA A CA 1
ATOM 595 C C . ALA A 1 85 ? 11.451 4.184 -12.665 1.00 97.44 85 ALA A C 1
ATOM 597 O O . ALA A 1 85 ? 11.157 5.232 -13.236 1.00 97.44 85 ALA A O 1
ATOM 598 N N . HIS A 1 86 ? 11.665 3.058 -13.334 1.00 97.88 86 HIS A N 1
ATOM 599 C CA . HIS A 1 86 ? 11.630 2.966 -14.789 1.00 97.88 86 HIS A CA 1
ATOM 600 C C . HIS A 1 86 ? 10.317 2.345 -15.251 1.00 97.88 86 HIS A C 1
ATOM 602 O O . HIS A 1 86 ? 9.892 1.310 -14.740 1.00 97.88 86 HIS A O 1
ATOM 608 N N . VAL A 1 87 ? 9.694 2.970 -16.242 1.00 98.56 87 VAL A N 1
ATOM 609 C CA . VAL A 1 87 ? 8.489 2.479 -16.900 1.00 98.56 87 VAL A CA 1
ATOM 610 C C . VAL A 1 87 ? 8.879 1.816 -18.210 1.00 98.56 87 VAL A C 1
ATOM 612 O O . VAL A 1 87 ? 9.587 2.409 -19.028 1.00 98.56 87 VAL A O 1
ATOM 615 N N . TYR A 1 88 ? 8.377 0.607 -18.422 1.00 98.44 88 TYR A N 1
ATOM 616 C CA . TYR A 1 88 ? 8.491 -0.139 -19.667 1.00 98.44 88 TYR A CA 1
ATOM 617 C C . TYR A 1 88 ? 7.101 -0.385 -20.229 1.00 98.44 88 TYR A C 1
ATOM 619 O O . TYR A 1 88 ? 6.154 -0.644 -19.484 1.00 98.44 88 TYR A O 1
ATOM 627 N N . ARG A 1 89 ? 6.993 -0.340 -21.553 1.00 97.38 89 ARG A N 1
ATOM 628 C CA . ARG A 1 89 ? 5.755 -0.615 -22.271 1.00 97.38 89 ARG A CA 1
ATOM 629 C C . ARG A 1 89 ? 5.940 -1.774 -23.226 1.00 97.38 89 ARG A C 1
ATOM 631 O O . ARG A 1 89 ? 6.900 -1.809 -23.998 1.00 97.38 89 ARG A O 1
ATOM 638 N N . ARG A 1 90 ? 4.997 -2.703 -23.193 1.00 97.56 90 ARG A N 1
ATOM 639 C CA . ARG A 1 90 ? 4.888 -3.797 -24.143 1.00 97.56 90 ARG A CA 1
ATOM 640 C C . ARG A 1 90 ? 4.189 -3.311 -25.409 1.00 97.56 90 ARG A C 1
ATOM 642 O O . ARG A 1 90 ? 3.168 -2.633 -25.360 1.00 97.56 90 ARG A O 1
ATOM 649 N N . GLY A 1 91 ? 4.769 -3.627 -26.558 1.00 95.31 91 GLY A N 1
ATOM 650 C CA . GLY A 1 91 ? 4.194 -3.336 -27.867 1.00 95.31 91 GLY A CA 1
ATOM 651 C C . GLY A 1 91 ? 4.451 -4.470 -28.860 1.00 95.31 91 GLY A C 1
ATOM 652 O O . GLY A 1 91 ? 4.897 -5.549 -28.469 1.00 95.31 91 GLY A O 1
ATOM 653 N N . PRO A 1 92 ? 4.235 -4.239 -30.168 1.00 93.38 92 PRO A N 1
ATOM 654 C CA . PRO A 1 92 ? 4.433 -5.266 -31.196 1.00 93.38 92 PRO A CA 1
ATOM 655 C C . PRO A 1 92 ? 5.855 -5.847 -31.242 1.00 93.38 92 PRO A C 1
ATOM 657 O O . PRO A 1 92 ? 6.040 -6.985 -31.660 1.00 93.38 92 PRO A O 1
ATOM 660 N N . GLY A 1 93 ? 6.855 -5.064 -30.823 1.00 91.25 93 GLY A N 1
ATOM 661 C CA . GLY A 1 93 ? 8.260 -5.474 -30.745 1.00 91.25 93 GLY A CA 1
ATOM 662 C C . GLY A 1 93 ? 8.684 -6.064 -29.396 1.00 91.25 93 GLY A C 1
ATOM 663 O O . GLY A 1 93 ? 9.878 -6.258 -29.192 1.00 91.25 93 GLY A O 1
ATOM 664 N N . GLY A 1 94 ? 7.746 -6.319 -28.479 1.00 94.88 94 GLY A N 1
ATOM 665 C CA . GLY A 1 94 ? 8.028 -6.719 -27.100 1.00 94.88 94 GLY A CA 1
ATOM 666 C C . GLY A 1 94 ? 8.105 -5.529 -26.141 1.00 94.88 94 GLY A C 1
ATOM 667 O O . GLY A 1 94 ? 7.572 -4.453 -26.419 1.00 94.88 94 GLY A O 1
ATOM 668 N N . TRP A 1 95 ? 8.736 -5.741 -24.988 1.00 97.88 95 TRP A N 1
ATOM 669 C CA . TRP A 1 95 ? 8.923 -4.719 -23.959 1.00 97.88 95 TRP A CA 1
ATOM 670 C C . TRP A 1 95 ? 10.014 -3.719 -24.348 1.00 97.88 95 TRP A C 1
ATOM 672 O O . TRP A 1 95 ? 11.116 -4.111 -24.727 1.00 97.88 95 TRP A O 1
ATOM 682 N N . ALA A 1 96 ? 9.725 -2.427 -24.207 1.00 97.06 96 ALA A N 1
ATOM 683 C CA . ALA A 1 96 ? 10.674 -1.343 -24.433 1.00 97.06 96 ALA A CA 1
ATOM 684 C C . ALA A 1 96 ? 10.626 -0.328 -23.287 1.00 97.06 96 ALA A C 1
ATOM 686 O O . ALA A 1 96 ? 9.577 -0.109 -22.684 1.00 97.06 96 ALA A O 1
ATOM 687 N N . PHE A 1 97 ? 11.763 0.305 -22.996 1.00 97.81 97 PHE A N 1
ATOM 688 C CA . PHE A 1 97 ? 11.829 1.420 -22.052 1.00 97.81 97 PHE A CA 1
ATOM 689 C C . PHE A 1 97 ? 10.973 2.593 -22.555 1.00 97.81 97 PHE A C 1
ATOM 691 O O . PHE A 1 97 ? 11.110 3.013 -23.704 1.00 97.81 97 PHE A O 1
ATOM 698 N N . GLU A 1 98 ? 10.094 3.109 -21.697 1.00 96.94 98 GLU A N 1
ATOM 699 C CA . GLU A 1 98 ? 9.245 4.270 -21.978 1.00 96.94 98 GLU A CA 1
ATOM 700 C C . GLU A 1 98 ? 9.797 5.525 -21.294 1.00 96.94 98 GLU A C 1
ATOM 702 O O . GLU A 1 98 ? 9.981 6.547 -21.955 1.00 96.94 98 GLU A O 1
ATOM 707 N N . GLN A 1 99 ? 10.053 5.475 -19.981 1.00 97.81 99 GLN A N 1
ATOM 708 C CA . GLN A 1 99 ? 10.397 6.671 -19.208 1.00 97.81 99 GLN A CA 1
ATOM 709 C C . GLN A 1 99 ? 11.063 6.345 -17.862 1.00 97.81 99 GLN A C 1
ATOM 711 O O . GLN A 1 99 ? 10.701 5.371 -17.212 1.00 97.81 99 GLN A O 1
ATOM 716 N N . THR A 1 100 ? 11.966 7.212 -17.392 1.00 97.00 100 THR A N 1
ATOM 717 C CA . THR A 1 100 ? 12.408 7.244 -15.986 1.00 97.00 100 THR A CA 1
ATOM 718 C C . THR A 1 100 ? 11.582 8.271 -15.212 1.00 97.00 100 THR A C 1
ATOM 720 O O . THR A 1 100 ? 11.448 9.424 -15.630 1.00 97.00 100 THR A O 1
ATOM 723 N N . LEU A 1 101 ? 11.024 7.852 -14.081 1.00 97.88 101 LEU A N 1
ATOM 724 C CA . LEU A 1 101 ? 10.317 8.693 -13.125 1.00 97.88 101 LEU A CA 1
ATOM 725 C C . LEU A 1 101 ? 11.286 9.139 -12.032 1.00 97.88 101 LEU A C 1
ATOM 727 O O . LEU A 1 101 ? 12.038 8.328 -11.491 1.00 97.88 101 LEU A O 1
ATOM 731 N N . LEU A 1 102 ? 11.227 10.423 -11.691 1.00 96.31 102 LEU A N 1
ATOM 732 C CA . LEU A 1 102 ? 12.020 11.043 -10.634 1.00 96.31 102 LEU A CA 1
ATOM 733 C C . LEU A 1 102 ? 11.097 11.843 -9.717 1.00 96.31 102 LEU A C 1
ATOM 735 O O . LEU A 1 102 ? 10.173 12.510 -10.191 1.00 96.31 102 LEU A O 1
ATOM 739 N N . ALA A 1 103 ? 11.371 11.825 -8.415 1.00 95.56 103 ALA A N 1
ATOM 740 C CA . ALA A 1 103 ? 10.681 12.690 -7.467 1.00 95.56 103 ALA A CA 1
ATOM 741 C C . ALA A 1 103 ? 11.043 14.164 -7.702 1.00 95.56 103 ALA A C 1
ATOM 743 O O . ALA A 1 103 ? 12.210 14.556 -7.623 1.00 95.56 103 ALA A O 1
ATOM 744 N N . SER A 1 104 ? 10.036 15.015 -7.901 1.00 94.12 104 SER A N 1
ATOM 745 C CA . SER A 1 104 ? 10.223 16.466 -7.911 1.00 94.12 104 SER A CA 1
ATOM 746 C C . SER A 1 104 ? 10.766 16.938 -6.559 1.00 94.12 104 SER A C 1
ATOM 748 O O . SER A 1 104 ? 10.148 16.734 -5.509 1.00 94.12 104 SER A O 1
ATOM 750 N N . GLY A 1 105 ? 11.951 17.553 -6.586 1.00 89.19 105 GLY A N 1
ATOM 751 C CA . GLY A 1 105 ? 12.674 17.972 -5.383 1.00 89.19 105 GLY A CA 1
ATOM 752 C C . GLY A 1 105 ? 13.294 16.823 -4.577 1.00 89.19 105 GLY A C 1
ATOM 753 O O . GLY A 1 105 ? 13.621 17.033 -3.407 1.00 89.19 105 GLY A O 1
ATOM 754 N N . GLY A 1 106 ? 13.436 15.633 -5.174 1.00 88.12 106 GLY A N 1
ATOM 755 C CA . GLY A 1 106 ? 14.129 14.497 -4.574 1.00 88.12 106 GLY A CA 1
ATOM 756 C C . GLY A 1 106 ? 15.582 14.824 -4.231 1.00 88.12 106 GLY A C 1
ATOM 757 O O . GLY A 1 106 ? 16.247 15.611 -4.911 1.00 88.12 106 GLY A O 1
ATOM 758 N N . LYS A 1 107 ? 16.074 14.235 -3.143 1.00 91.56 107 LYS A N 1
ATOM 759 C CA . LYS A 1 107 ? 17.449 14.393 -2.657 1.00 91.56 107 LYS A CA 1
ATOM 760 C C . LYS A 1 107 ? 18.148 13.048 -2.580 1.00 91.56 107 LYS A C 1
ATOM 762 O O . LYS A 1 107 ? 17.508 12.006 -2.483 1.00 91.56 107 LYS A O 1
ATOM 767 N N . ASN A 1 108 ? 19.479 13.083 -2.631 1.00 90.81 108 ASN A N 1
ATOM 768 C CA . ASN A 1 108 ? 20.274 11.864 -2.573 1.00 90.81 108 ASN A CA 1
ATOM 769 C C . ASN A 1 108 ? 19.949 11.065 -1.306 1.00 90.81 108 ASN A C 1
ATOM 771 O O . ASN A 1 108 ? 19.991 11.617 -0.204 1.00 90.81 108 ASN A O 1
ATOM 775 N N . GLY A 1 109 ? 19.657 9.777 -1.479 1.00 88.31 109 GLY A N 1
ATOM 776 C CA . GLY A 1 109 ? 19.274 8.879 -0.392 1.00 88.31 109 GLY A CA 1
ATOM 777 C C . GLY A 1 109 ? 17.809 8.959 0.043 1.00 88.31 109 GLY A C 1
ATOM 778 O O . GLY A 1 109 ? 17.485 8.369 1.065 1.00 88.31 109 GLY A O 1
ATOM 779 N N . ASP A 1 110 ? 16.926 9.642 -0.698 1.00 92.31 110 ASP A N 1
ATOM 780 C CA . ASP A 1 110 ? 15.474 9.612 -0.435 1.00 92.31 110 ASP A CA 1
ATOM 781 C C . ASP A 1 110 ? 14.850 8.222 -0.701 1.00 92.31 110 ASP A C 1
ATOM 783 O O . ASP A 1 110 ? 13.749 7.940 -0.222 1.00 92.31 110 ASP A O 1
ATOM 787 N N . GLU A 1 111 ? 15.564 7.354 -1.429 1.00 94.62 111 GLU A N 1
ATOM 788 C CA . GLU A 1 111 ? 15.165 5.988 -1.797 1.00 94.62 111 GLU A CA 1
ATOM 789 C C . GLU A 1 111 ? 13.862 5.928 -2.614 1.00 94.62 111 GLU A C 1
ATOM 791 O O . GLU A 1 111 ? 13.039 5.032 -2.432 1.00 94.62 111 GLU A O 1
ATOM 796 N N . PHE A 1 112 ? 13.656 6.882 -3.529 1.00 97.06 112 PHE A N 1
ATOM 797 C CA . PHE A 1 112 ? 12.537 6.834 -4.475 1.00 97.06 112 PHE A CA 1
ATOM 798 C C . PHE A 1 112 ? 12.577 5.554 -5.328 1.00 97.06 112 PHE A C 1
ATOM 800 O O . PHE A 1 112 ? 13.617 5.193 -5.863 1.00 97.06 112 PHE A O 1
ATOM 807 N N . GLY A 1 113 ? 11.453 4.853 -5.458 1.00 97.12 113 GLY A N 1
ATOM 808 C CA . GLY A 1 113 ? 11.407 3.530 -6.092 1.00 97.12 113 GLY A CA 1
ATOM 809 C C . GLY A 1 113 ? 11.589 2.373 -5.105 1.00 97.12 113 GLY A C 1
ATOM 810 O O . GLY A 1 113 ? 11.708 1.220 -5.526 1.00 97.12 113 GLY A O 1
ATOM 811 N N . SER A 1 114 ? 11.591 2.640 -3.791 1.00 96.00 114 SER A N 1
ATOM 812 C CA . SER A 1 114 ? 11.639 1.594 -2.757 1.00 96.00 114 SER A CA 1
ATOM 813 C C . SER A 1 114 ? 10.439 0.650 -2.843 1.00 96.00 114 SER A C 1
ATOM 815 O O . SER A 1 114 ? 10.581 -0.557 -2.650 1.00 96.00 114 SER A O 1
ATOM 817 N N . SER A 1 115 ? 9.284 1.195 -3.219 1.00 97.69 115 SER A N 1
ATOM 818 C CA . SER A 1 115 ? 8.060 0.475 -3.546 1.00 97.69 115 SER A CA 1
ATOM 819 C C . SER A 1 115 ? 7.355 1.142 -4.728 1.00 97.69 115 SER A C 1
ATOM 821 O O . SER A 1 115 ? 7.466 2.356 -4.921 1.00 97.69 115 SER A O 1
ATOM 823 N N . VAL A 1 116 ? 6.655 0.346 -5.538 1.00 98.62 116 VAL A N 1
ATOM 824 C CA . VAL A 1 116 ? 5.889 0.818 -6.697 1.00 98.62 116 VAL A CA 1
ATOM 825 C C . VAL A 1 116 ? 4.553 0.085 -6.775 1.00 98.62 116 VAL A C 1
ATOM 827 O O . VAL A 1 116 ? 4.487 -1.104 -6.471 1.00 98.62 116 VAL A O 1
ATOM 830 N N . ALA A 1 117 ? 3.510 0.788 -7.201 1.00 98.44 117 ALA A N 1
ATOM 831 C CA . ALA A 1 117 ? 2.216 0.227 -7.580 1.00 98.44 117 ALA A CA 1
ATOM 832 C C . ALA A 1 117 ? 1.717 0.928 -8.850 1.00 98.44 117 ALA A C 1
ATOM 834 O O . ALA A 1 117 ? 2.032 2.100 -9.070 1.00 98.44 117 ALA A O 1
ATOM 835 N N . ILE A 1 118 ? 0.956 0.216 -9.679 1.00 98.06 118 ILE A N 1
ATOM 836 C CA . ILE A 1 118 ? 0.301 0.760 -10.869 1.00 98.06 118 ILE A CA 1
ATOM 837 C C . ILE A 1 118 ? -1.126 0.228 -10.935 1.00 98.06 118 ILE A C 1
ATOM 839 O O . ILE A 1 118 ? -1.331 -0.963 -10.726 1.00 98.06 118 ILE A O 1
ATOM 843 N N . ASP A 1 119 ? -2.081 1.119 -11.177 1.00 95.81 119 ASP A N 1
ATOM 844 C CA . ASP A 1 119 ? -3.484 0.776 -11.412 1.00 95.81 119 ASP A CA 1
ATOM 845 C C . ASP A 1 119 ? -4.216 1.947 -12.077 1.00 95.81 119 ASP A C 1
ATOM 847 O O . ASP A 1 119 ? -3.914 3.118 -11.816 1.00 95.81 119 ASP A O 1
ATOM 851 N N . ALA A 1 120 ? -5.185 1.634 -12.932 1.00 89.06 120 ALA A N 1
ATOM 852 C CA . ALA A 1 120 ? -6.041 2.568 -13.643 1.00 89.06 120 ALA A CA 1
ATOM 853 C C . ALA A 1 120 ? -5.257 3.714 -14.312 1.00 89.06 120 ALA A C 1
ATOM 855 O O . ALA A 1 120 ? -5.682 4.874 -14.286 1.00 89.06 120 ALA A O 1
ATOM 856 N N . GLY A 1 121 ? -4.089 3.413 -14.894 1.00 89.69 121 GLY A N 1
ATOM 857 C CA . GLY A 1 121 ? -3.238 4.411 -15.545 1.00 89.69 121 GLY A CA 1
ATOM 858 C C . GLY A 1 121 ? -2.543 5.396 -14.595 1.00 89.69 121 GLY A C 1
ATOM 859 O O . GLY A 1 121 ? -2.119 6.469 -15.038 1.00 89.69 121 GLY A O 1
ATOM 860 N N . ARG A 1 122 ? -2.402 5.046 -13.313 1.00 96.12 122 ARG A N 1
ATOM 861 C CA . ARG A 1 122 ? -1.648 5.791 -12.296 1.00 96.12 122 ARG A CA 1
ATOM 862 C C . ARG A 1 122 ? -0.517 4.960 -11.733 1.00 96.12 122 ARG A C 1
ATOM 864 O O . ARG A 1 122 ? -0.675 3.768 -11.520 1.00 96.12 122 ARG A O 1
ATOM 871 N N . ILE A 1 123 ? 0.597 5.614 -11.423 1.00 98.56 123 ILE A N 1
ATOM 872 C CA . ILE A 1 123 ? 1.738 4.994 -10.748 1.00 98.56 123 ILE A CA 1
ATOM 873 C C . ILE A 1 123 ? 1.929 5.668 -9.392 1.00 98.56 123 ILE A C 1
ATOM 875 O O . ILE A 1 123 ? 2.001 6.893 -9.306 1.00 98.56 123 ILE A O 1
ATOM 879 N N . LEU A 1 124 ? 2.056 4.867 -8.340 1.00 98.62 124 LEU A N 1
ATOM 880 C CA . LEU A 1 124 ? 2.407 5.312 -6.998 1.00 98.62 124 LEU A CA 1
ATOM 881 C C . LEU A 1 124 ? 3.812 4.816 -6.662 1.00 98.62 124 LEU A C 1
ATOM 883 O O . LEU A 1 124 ? 4.080 3.620 -6.749 1.00 98.62 124 LEU A O 1
ATOM 887 N N . VAL A 1 125 ? 4.707 5.727 -6.278 1.00 98.69 125 VAL A N 1
ATOM 888 C CA . VAL A 1 125 ? 6.109 5.405 -5.973 1.00 98.69 125 VAL A CA 1
ATOM 889 C C . VAL A 1 125 ? 6.479 5.860 -4.568 1.00 98.69 125 VAL A C 1
ATOM 891 O O . VAL A 1 125 ? 6.349 7.041 -4.246 1.00 98.69 125 VAL A O 1
ATOM 894 N N . GLY A 1 126 ? 6.962 4.935 -3.740 1.00 97.44 126 GLY A N 1
ATOM 895 C CA . GLY A 1 126 ? 7.479 5.214 -2.403 1.00 97.44 126 GLY A CA 1
ATOM 896 C C . GLY A 1 126 ? 8.904 5.772 -2.415 1.00 97.44 126 GLY A C 1
ATOM 897 O O . GLY A 1 126 ? 9.717 5.413 -3.265 1.00 97.44 126 GLY A O 1
ATOM 898 N N . ALA A 1 127 ? 9.196 6.656 -1.462 1.00 95.94 127 ALA A N 1
ATOM 899 C CA . ALA A 1 127 ? 10.514 7.211 -1.163 1.00 95.94 127 ALA A CA 1
ATOM 900 C C . ALA A 1 127 ? 10.721 7.178 0.355 1.00 95.94 127 ALA A C 1
ATOM 902 O O . ALA A 1 127 ? 10.497 8.165 1.064 1.00 95.94 127 ALA A O 1
ATOM 903 N N . THR A 1 128 ? 11.078 5.998 0.859 1.00 91.81 128 THR A N 1
ATOM 904 C CA . THR A 1 128 ? 11.009 5.639 2.284 1.00 91.81 128 THR A CA 1
ATOM 905 C C . THR A 1 128 ? 11.858 6.527 3.190 1.00 91.81 128 THR A C 1
ATOM 907 O O . THR A 1 128 ? 11.527 6.712 4.361 1.00 91.81 128 THR A O 1
ATOM 910 N N . ARG A 1 129 ? 12.931 7.116 2.658 1.00 90.88 129 ARG A N 1
ATOM 911 C CA . ARG A 1 129 ? 13.882 7.931 3.426 1.00 90.88 129 ARG A CA 1
ATOM 912 C C . ARG A 1 129 ? 13.809 9.413 3.105 1.00 90.88 129 ARG A C 1
ATOM 914 O O . ARG A 1 129 ? 14.664 10.185 3.541 1.00 90.88 129 ARG A O 1
ATOM 921 N N . HIS A 1 130 ? 12.764 9.825 2.389 1.00 90.88 130 HIS A N 1
ATOM 922 C CA . HIS A 1 130 ? 12.549 11.223 2.073 1.00 90.88 130 HIS A CA 1
ATOM 923 C C . HIS A 1 130 ? 12.545 12.099 3.334 1.00 90.88 130 HIS A C 1
ATOM 925 O O . HIS A 1 130 ? 11.879 11.805 4.337 1.00 90.88 130 HIS A O 1
ATOM 931 N N . LYS A 1 131 ? 13.285 13.210 3.262 1.00 86.75 131 LYS A N 1
ATOM 932 C CA . LYS A 1 131 ? 13.432 14.156 4.371 1.00 86.75 131 LYS A CA 1
ATOM 933 C C . LYS A 1 131 ? 12.486 15.334 4.240 1.00 86.75 131 LYS A C 1
ATOM 935 O O . LYS A 1 131 ? 12.648 16.173 3.349 1.00 86.75 131 LYS A O 1
ATOM 940 N N . LEU A 1 132 ? 11.591 15.479 5.214 1.00 80.19 132 LEU A N 1
ATOM 941 C CA . LEU A 1 132 ? 10.889 16.737 5.431 1.00 80.19 132 LEU A CA 1
ATOM 942 C C . LEU A 1 132 ? 11.705 17.588 6.407 1.00 80.19 132 LEU A C 1
ATOM 944 O O . LEU A 1 132 ? 11.906 17.232 7.570 1.00 80.19 132 LEU A O 1
ATOM 948 N N . SER A 1 133 ? 12.216 18.715 5.912 1.00 79.81 133 SER A N 1
ATOM 949 C CA . SER A 1 133 ? 13.222 19.528 6.603 1.00 79.81 133 SER A CA 1
ATOM 950 C C . SER A 1 133 ? 14.493 18.722 6.912 1.00 79.81 133 SER A C 1
ATOM 952 O O . SER A 1 133 ? 15.327 18.557 6.025 1.00 79.81 133 SER A O 1
ATOM 954 N N . GLN A 1 134 ? 14.651 18.229 8.142 1.00 78.00 134 GLN A N 1
ATOM 955 C CA . GLN A 1 134 ? 15.824 17.468 8.603 1.00 78.00 134 GLN A CA 1
ATOM 956 C C . GLN A 1 134 ? 15.450 16.087 9.165 1.00 78.00 134 GLN A C 1
ATOM 958 O O . GLN A 1 134 ? 16.305 15.402 9.716 1.00 78.00 134 GLN A O 1
ATOM 963 N N . VAL A 1 135 ? 14.183 15.682 9.044 1.00 77.62 135 VAL A N 1
ATOM 964 C CA . VAL A 1 135 ? 13.667 14.433 9.616 1.00 77.62 135 VAL A CA 1
ATOM 965 C C . VAL A 1 135 ? 13.308 13.476 8.483 1.00 77.62 135 VAL A C 1
ATOM 967 O O . VAL A 1 135 ? 12.589 13.862 7.560 1.00 77.62 135 VAL A O 1
ATOM 970 N N . GLU A 1 136 ? 13.821 12.245 8.548 1.00 83.88 136 GLU A N 1
ATOM 971 C CA . GLU A 1 136 ? 13.433 11.147 7.650 1.00 83.88 136 GLU A CA 1
ATOM 972 C C . GLU A 1 136 ? 12.006 10.725 8.009 1.00 83.88 136 GLU A C 1
ATOM 974 O O . GLU A 1 136 ? 11.773 10.127 9.060 1.00 83.88 136 GLU A O 1
ATOM 979 N N . VAL A 1 137 ? 11.051 11.123 7.166 1.00 83.19 137 VAL A N 1
ATOM 980 C CA . VAL A 1 137 ? 9.619 10.847 7.366 1.00 83.19 137 VAL A CA 1
ATOM 981 C C . VAL A 1 137 ? 8.997 10.054 6.225 1.00 83.19 137 VAL A C 1
ATOM 983 O O . VAL A 1 137 ? 7.840 9.655 6.341 1.00 83.19 137 VAL A O 1
ATOM 986 N N . GLY A 1 138 ? 9.741 9.850 5.138 1.00 91.12 138 GLY A N 1
ATOM 987 C CA . GLY A 1 138 ? 9.260 9.186 3.939 1.00 91.12 138 GLY A CA 1
ATOM 988 C C . GLY A 1 138 ? 8.271 10.031 3.130 1.00 91.12 138 GLY A C 1
ATOM 989 O O . GLY A 1 138 ? 7.791 11.087 3.553 1.00 91.12 138 GLY A O 1
ATOM 990 N N . ALA A 1 139 ? 7.999 9.589 1.909 1.00 93.94 139 ALA A N 1
ATOM 991 C CA . ALA A 1 139 ? 7.004 10.174 1.017 1.00 93.94 139 ALA A CA 1
ATOM 992 C C . ALA A 1 139 ? 6.517 9.121 0.015 1.00 93.94 139 ALA A C 1
ATOM 994 O O . ALA A 1 139 ? 7.171 8.103 -0.197 1.00 93.94 139 ALA A O 1
ATOM 995 N N . ALA A 1 140 ? 5.393 9.397 -0.636 1.00 96.81 140 ALA A N 1
ATOM 996 C CA . ALA A 1 140 ? 4.977 8.692 -1.839 1.00 96.81 140 ALA A CA 1
ATOM 997 C C . ALA A 1 140 ? 4.566 9.702 -2.913 1.00 96.81 140 ALA A C 1
ATOM 999 O O . ALA A 1 140 ? 4.133 10.811 -2.601 1.00 96.81 140 ALA A O 1
ATOM 1000 N N . TYR A 1 141 ? 4.717 9.345 -4.179 1.00 97.94 141 TYR A N 1
ATOM 1001 C CA . TYR A 1 141 ? 4.498 10.243 -5.307 1.00 97.94 141 TYR A CA 1
ATOM 1002 C C . TYR A 1 141 ? 3.556 9.590 -6.309 1.00 97.94 141 TYR A C 1
ATOM 1004 O O . TYR A 1 141 ? 3.760 8.436 -6.679 1.00 97.94 141 TYR A O 1
ATOM 1012 N N . VAL A 1 142 ? 2.545 10.339 -6.744 1.00 98.25 142 VAL A N 1
ATOM 1013 C CA . VAL A 1 142 ? 1.549 9.882 -7.719 1.00 98.25 142 VAL A CA 1
ATOM 1014 C C . VAL A 1 142 ? 1.912 10.444 -9.085 1.00 98.25 142 VAL A C 1
ATOM 1016 O O . VAL A 1 142 ? 2.107 11.654 -9.222 1.00 98.25 142 VAL A O 1
ATOM 1019 N N . PHE A 1 143 ? 1.979 9.576 -10.087 1.00 98.25 143 PHE A N 1
ATOM 1020 C CA . PHE A 1 143 ? 2.204 9.921 -11.483 1.00 98.25 143 PHE A CA 1
ATOM 1021 C C . PHE A 1 143 ? 1.006 9.509 -12.330 1.00 98.25 143 PHE A C 1
ATOM 1023 O O . PHE A 1 143 ? 0.464 8.418 -12.171 1.00 98.25 143 PHE A O 1
ATOM 1030 N N . GLU A 1 144 ? 0.654 10.366 -13.281 1.00 96.19 144 GLU A N 1
ATOM 1031 C CA . GLU A 1 144 ? -0.385 10.117 -14.280 1.00 96.19 144 GLU A CA 1
ATOM 1032 C C . GLU A 1 144 ? 0.157 10.346 -15.678 1.00 96.19 144 GLU A C 1
ATOM 1034 O O . GLU A 1 144 ? 1.033 11.189 -15.900 1.00 96.19 144 GLU A O 1
ATOM 1039 N N . ARG A 1 145 ? -0.388 9.607 -16.643 1.00 93.50 145 ARG A N 1
ATOM 1040 C CA . ARG A 1 145 ? 0.017 9.722 -18.039 1.00 93.50 145 ARG A CA 1
ATOM 1041 C C . ARG A 1 145 ? -0.766 10.829 -18.744 1.00 93.50 145 ARG A C 1
ATOM 1043 O O . ARG A 1 145 ? -1.872 10.615 -19.231 1.00 93.50 145 ARG A O 1
ATOM 1050 N N . VAL A 1 146 ? -0.159 12.008 -18.861 1.00 92.56 146 VAL A N 1
ATOM 1051 C CA . VAL A 1 146 ? -0.743 13.192 -19.508 1.00 92.56 146 VAL A CA 1
ATOM 1052 C C . VAL A 1 146 ? -0.027 13.459 -20.828 1.00 92.56 146 VAL A C 1
ATOM 1054 O O . VAL A 1 146 ? 1.190 13.640 -20.869 1.00 92.56 146 VAL A O 1
ATOM 1057 N N . GLY A 1 147 ? -0.778 13.469 -21.934 1.00 90.88 147 GLY A N 1
ATOM 1058 C CA . GLY A 1 147 ? -0.209 13.706 -23.268 1.00 90.88 147 GLY A CA 1
ATOM 1059 C C . GLY A 1 147 ? 0.794 12.633 -23.713 1.00 90.88 147 GLY A C 1
ATOM 1060 O O . GLY A 1 147 ? 1.701 12.928 -24.484 1.00 90.88 147 GLY A O 1
ATOM 1061 N N . GLY A 1 148 ? 0.656 11.400 -23.211 1.00 90.88 148 GLY A N 1
ATOM 1062 C CA . GLY A 1 148 ? 1.555 10.284 -23.524 1.00 90.88 148 GLY A CA 1
ATOM 1063 C C . GLY A 1 148 ? 2.824 10.212 -22.670 1.00 90.88 148 GLY A C 1
ATOM 1064 O O . GLY A 1 148 ? 3.640 9.330 -22.911 1.00 90.88 148 GLY A O 1
ATOM 1065 N N . VAL A 1 149 ? 2.977 11.091 -21.675 1.00 95.69 149 VAL A N 1
ATOM 1066 C CA . VAL A 1 149 ? 4.141 11.150 -20.778 1.00 95.69 149 VAL A CA 1
ATOM 1067 C C . VAL A 1 149 ? 3.672 11.044 -19.330 1.00 95.69 149 VAL A C 1
ATOM 1069 O O . VAL A 1 149 ? 2.659 11.638 -18.964 1.00 95.69 149 VAL A O 1
ATOM 1072 N N . TRP A 1 150 ? 4.400 10.308 -18.496 1.00 97.88 150 TRP A N 1
ATOM 1073 C CA . TRP A 1 150 ? 4.131 10.229 -17.063 1.00 97.88 150 TRP A CA 1
ATOM 1074 C C . TRP A 1 150 ? 4.586 11.508 -16.365 1.00 97.88 150 TRP A C 1
ATOM 1076 O O . TRP A 1 150 ? 5.750 11.902 -16.451 1.00 97.88 150 TRP A O 1
ATOM 1086 N N . GLN A 1 151 ? 3.667 12.163 -15.667 1.00 97.31 151 GLN A N 1
ATOM 1087 C CA . GLN A 1 151 ? 3.905 13.414 -14.956 1.00 97.31 151 GLN A CA 1
ATOM 1088 C C . GLN A 1 151 ? 3.490 13.262 -13.498 1.00 97.31 151 GLN A C 1
ATOM 1090 O O . GLN A 1 151 ? 2.423 12.721 -13.210 1.00 97.31 151 GLN A O 1
ATOM 1095 N N . GLN A 1 152 ? 4.322 13.760 -12.583 1.00 97.56 152 GLN A N 1
ATOM 1096 C CA . GLN A 1 152 ? 4.002 13.769 -11.160 1.00 97.56 152 GLN A CA 1
ATOM 1097 C C . GLN A 1 152 ? 2.817 14.710 -10.900 1.00 97.56 152 GLN A C 1
ATOM 1099 O O . GLN A 1 152 ? 2.926 15.910 -11.143 1.00 97.56 152 GLN A O 1
ATOM 1104 N N . GLN A 1 153 ? 1.722 14.178 -10.362 1.00 96.31 153 GLN A N 1
ATOM 1105 C CA . GLN A 1 153 ? 0.521 14.943 -10.006 1.00 96.31 153 GLN A CA 1
ATOM 1106 C C . GLN A 1 153 ? 0.480 15.307 -8.526 1.00 96.31 153 GLN A C 1
ATOM 1108 O O . GLN A 1 153 ? 0.046 16.398 -8.164 1.00 96.31 153 GLN A O 1
ATOM 1113 N N . ALA A 1 154 ? 0.958 14.413 -7.660 1.00 96.12 154 ALA A N 1
ATOM 1114 C CA . ALA A 1 154 ? 0.889 14.621 -6.221 1.00 96.12 154 ALA A CA 1
ATOM 1115 C C . ALA A 1 154 ? 2.120 14.086 -5.492 1.00 96.12 154 ALA A C 1
ATOM 1117 O O . ALA A 1 154 ? 2.816 13.177 -5.951 1.00 96.12 154 ALA A O 1
ATOM 1118 N N . LYS A 1 155 ? 2.356 14.663 -4.314 1.00 95.44 155 LYS A N 1
ATOM 1119 C CA . LYS A 1 155 ? 3.278 14.163 -3.301 1.00 95.44 155 LYS A CA 1
ATOM 1120 C C . LYS A 1 155 ? 2.495 13.961 -2.011 1.00 95.44 155 LYS A C 1
ATOM 1122 O O . LYS A 1 155 ? 1.933 14.912 -1.473 1.00 95.44 155 LYS A O 1
ATOM 1127 N N . LEU A 1 156 ? 2.497 12.734 -1.522 1.00 93.88 156 LEU A N 1
ATOM 1128 C CA . LEU A 1 156 ? 1.831 12.301 -0.306 1.00 93.88 156 LEU A CA 1
ATOM 1129 C C . LEU A 1 156 ? 2.875 12.182 0.803 1.00 93.88 156 LEU A C 1
ATOM 1131 O O . LEU A 1 156 ? 3.941 11.592 0.617 1.00 93.88 156 LEU A O 1
ATOM 1135 N N . VAL A 1 157 ? 2.573 12.771 1.953 1.00 89.56 157 VAL A N 1
ATOM 1136 C CA . VAL A 1 157 ? 3.408 12.730 3.157 1.00 89.56 157 VAL A CA 1
ATOM 1137 C C . VAL A 1 157 ? 2.523 12.432 4.366 1.00 89.56 157 VAL A C 1
ATOM 1139 O O . VAL A 1 157 ? 1.330 12.748 4.320 1.00 89.56 157 VAL A O 1
ATOM 1142 N N . PRO A 1 158 ? 3.074 11.871 5.458 1.00 80.06 158 PRO A N 1
ATOM 1143 C CA . PRO A 1 158 ? 2.324 11.672 6.694 1.00 80.06 158 PRO A CA 1
ATOM 1144 C C . PRO A 1 158 ? 1.675 12.980 7.188 1.00 80.06 158 PRO A C 1
ATOM 1146 O O . PRO A 1 158 ? 2.383 13.971 7.397 1.00 80.06 158 PRO A O 1
ATOM 1149 N N . PRO A 1 159 ? 0.349 13.021 7.415 1.00 71.56 159 PRO A N 1
ATOM 1150 C CA . PRO A 1 159 ? -0.306 14.245 7.880 1.00 71.56 159 PRO A CA 1
ATOM 1151 C C . PRO A 1 159 ? -0.083 14.516 9.374 1.00 71.56 159 PRO A C 1
ATOM 1153 O O . PRO A 1 159 ? -0.006 13.586 10.184 1.00 71.56 159 PRO A O 1
ATOM 1156 N N . ASN A 1 160 ? -0.075 15.804 9.746 1.00 61.69 160 ASN A N 1
ATOM 1157 C CA . ASN A 1 160 ? 0.072 16.332 11.115 1.00 61.69 160 ASN A CA 1
ATOM 1158 C C . ASN A 1 160 ? 1.435 16.084 11.792 1.00 61.69 160 ASN A C 1
ATOM 1160 O O . ASN A 1 160 ? 1.504 15.638 12.935 1.00 61.69 160 ASN A O 1
ATOM 1164 N N . LEU A 1 161 ? 2.534 16.474 11.141 1.00 58.38 161 LEU A N 1
ATOM 1165 C CA . LEU A 1 161 ? 3.883 16.485 11.738 1.00 58.38 161 LEU A CA 1
ATOM 1166 C C . LEU A 1 161 ? 4.135 17.669 12.711 1.00 58.38 161 LEU A C 1
ATOM 1168 O O . LEU A 1 161 ? 5.279 18.010 13.001 1.00 58.38 161 LEU A O 1
ATOM 1172 N N . THR A 1 162 ? 3.086 18.338 13.204 1.00 41.69 162 THR A N 1
ATOM 1173 C CA . THR A 1 162 ? 3.150 19.679 13.824 1.00 41.69 162 THR A CA 1
ATOM 1174 C C . THR A 1 162 ? 3.300 19.710 15.351 1.00 41.69 162 THR A C 1
ATOM 1176 O O . THR A 1 162 ? 3.460 20.793 15.913 1.00 41.69 162 THR A O 1
ATOM 1179 N N . THR A 1 163 ? 3.292 18.575 16.058 1.00 41.38 163 THR A N 1
ATOM 1180 C CA . THR A 1 163 ? 3.515 18.563 17.519 1.00 41.38 163 THR A CA 1
ATOM 1181 C C . THR A 1 163 ? 5.002 18.418 17.878 1.00 41.38 163 THR A C 1
ATOM 1183 O O . THR A 1 163 ? 5.616 17.462 17.410 1.00 41.38 163 THR A O 1
ATOM 1186 N N . PRO A 1 164 ? 5.579 19.258 18.767 1.00 38.44 164 PRO A N 1
ATOM 1187 C CA . PRO A 1 164 ? 7.005 19.229 19.141 1.00 38.44 164 PRO A CA 1
ATOM 1188 C C . PRO A 1 164 ? 7.509 17.955 19.841 1.00 38.44 164 PRO A C 1
ATOM 1190 O O . PRO A 1 164 ? 8.699 17.846 20.111 1.00 38.44 164 PRO A O 1
ATOM 1193 N N . ASN A 1 165 ? 6.639 16.983 20.142 1.00 41.69 165 ASN A N 1
ATOM 1194 C CA . ASN A 1 165 ? 7.036 15.687 20.709 1.00 41.69 165 ASN A CA 1
ATOM 1195 C C . ASN A 1 165 ? 7.385 14.649 19.614 1.00 41.69 165 ASN A C 1
ATOM 1197 O O . ASN A 1 165 ? 7.247 13.441 19.793 1.00 41.69 165 ASN A O 1
ATOM 1201 N N . THR A 1 166 ? 7.813 15.145 18.452 1.00 46.88 166 THR A N 1
ATOM 1202 C CA . THR A 1 166 ? 8.087 14.441 17.189 1.00 46.88 166 THR A CA 1
ATOM 1203 C C . THR A 1 166 ? 9.331 13.547 17.203 1.00 46.88 166 THR A C 1
ATOM 1205 O O . THR A 1 166 ? 9.652 12.946 16.184 1.00 46.88 166 THR A O 1
ATOM 1208 N N . LEU A 1 167 ? 10.003 13.380 18.346 1.00 42.03 167 LEU A N 1
ATOM 1209 C CA . LEU A 1 167 ? 11.158 12.481 18.484 1.00 42.03 167 LEU A CA 1
ATOM 1210 C C . LEU A 1 167 ? 10.780 10.997 18.653 1.00 42.03 167 LEU A C 1
ATOM 1212 O O . LEU A 1 167 ? 11.656 10.147 18.573 1.00 42.03 167 LEU A O 1
ATOM 1216 N N . LEU A 1 168 ? 9.493 10.675 18.825 1.00 46.91 168 LEU A N 1
ATOM 1217 C CA . LEU A 1 168 ? 8.976 9.294 18.779 1.00 46.91 168 LEU A CA 1
ATOM 1218 C C . LEU A 1 168 ? 8.474 8.871 17.384 1.00 46.91 168 LEU A C 1
ATOM 1220 O O . LEU A 1 168 ? 8.161 7.704 17.184 1.00 46.91 168 LEU A O 1
ATOM 1224 N N . TYR A 1 169 ? 8.406 9.804 16.426 1.00 46.75 169 TYR A N 1
ATOM 1225 C CA . TYR A 1 169 ? 7.950 9.569 15.043 1.00 46.75 169 TYR A CA 1
ATOM 1226 C C . TYR A 1 169 ? 9.052 9.818 14.000 1.00 46.75 169 TYR A C 1
ATOM 1228 O O . TYR A 1 169 ? 8.813 9.699 12.799 1.00 46.75 169 TYR A O 1
ATOM 1236 N N . ALA A 1 170 ? 10.257 10.179 14.452 1.00 40.53 170 ALA A N 1
ATOM 1237 C CA . ALA A 1 170 ? 11.446 10.387 13.633 1.00 40.53 170 ALA A CA 1
ATOM 1238 C C . ALA A 1 170 ? 12.066 9.042 13.215 1.00 40.53 170 ALA A C 1
ATOM 1240 O O . ALA A 1 170 ? 13.173 8.698 13.615 1.00 40.53 170 ALA A O 1
ATOM 1241 N N . SER A 1 171 ? 11.289 8.282 12.450 1.00 51.38 171 SER A N 1
ATOM 1242 C CA . SER A 1 171 ? 11.670 7.082 11.697 1.00 51.38 171 SER A CA 1
ATOM 1243 C C . SER A 1 171 ? 10.483 6.585 10.863 1.00 51.38 171 SER A C 1
ATOM 1245 O O . SER A 1 171 ? 10.365 5.391 10.604 1.00 51.38 171 SER A O 1
ATOM 1247 N N . SER A 1 172 ? 9.537 7.455 10.475 1.00 63.34 172 SER A N 1
ATOM 1248 C CA . SER A 1 172 ? 8.383 6.984 9.714 1.00 63.34 172 SER A CA 1
ATOM 1249 C C . SER A 1 172 ? 8.853 6.587 8.321 1.00 63.34 172 SER A C 1
ATOM 1251 O O . SER A 1 172 ? 9.042 7.430 7.458 1.00 63.34 172 SER A O 1
ATOM 1253 N N . GLU A 1 173 ? 9.061 5.291 8.111 1.00 80.50 173 GLU A N 1
ATOM 1254 C CA . GLU A 1 173 ? 9.392 4.664 6.831 1.00 80.50 173 GLU A CA 1
ATOM 1255 C C . GLU A 1 173 ? 8.188 4.751 5.855 1.00 80.50 173 GLU A C 1
ATOM 1257 O O . GLU A 1 173 ? 7.758 3.754 5.276 1.00 80.50 173 GLU A O 1
ATOM 1262 N N . PHE A 1 174 ? 7.557 5.924 5.726 1.00 88.94 174 PHE A N 1
ATOM 1263 C CA . PHE A 1 174 ? 6.372 6.133 4.900 1.00 88.94 174 PHE A CA 1
ATOM 1264 C C . PHE A 1 174 ? 6.714 5.891 3.432 1.00 88.94 174 PHE A C 1
ATOM 1266 O O . PHE A 1 174 ? 7.675 6.455 2.909 1.00 88.94 174 PHE A O 1
ATOM 1273 N N . GLY A 1 175 ? 5.923 5.055 2.766 1.00 92.50 175 GLY A N 1
ATOM 1274 C CA . GLY A 1 175 ? 6.227 4.590 1.414 1.00 92.50 175 GLY A CA 1
ATOM 1275 C C . GLY A 1 175 ? 7.114 3.344 1.379 1.00 92.50 175 GLY A C 1
ATOM 1276 O O . GLY A 1 175 ? 7.631 3.011 0.318 1.00 92.50 175 GLY A O 1
ATOM 1277 N N . THR A 1 176 ? 7.299 2.632 2.499 1.00 90.62 176 THR A N 1
ATOM 1278 C CA . THR A 1 176 ? 7.957 1.305 2.501 1.00 90.62 176 THR A CA 1
ATOM 1279 C C . THR A 1 176 ? 7.221 0.304 1.631 1.00 90.62 176 THR A C 1
ATOM 1281 O O . THR A 1 176 ? 7.845 -0.440 0.881 1.00 90.62 176 THR A O 1
ATOM 1284 N N . SER A 1 177 ? 5.897 0.304 1.711 1.00 93.25 177 SER A N 1
ATOM 1285 C CA . SER A 1 177 ? 5.035 -0.460 0.830 1.00 93.25 177 SER A CA 1
ATOM 1286 C C . SER A 1 177 ? 3.861 0.414 0.422 1.00 93.25 177 SER A C 1
ATOM 1288 O O . SER A 1 177 ? 3.356 1.220 1.211 1.00 93.25 177 SER A O 1
ATOM 1290 N N . VAL A 1 178 ? 3.465 0.283 -0.837 1.00 96.94 178 VAL A N 1
ATOM 1291 C CA . VAL A 1 178 ? 2.368 1.037 -1.427 1.00 96.94 178 VAL A CA 1
ATOM 1292 C C . VAL A 1 178 ? 1.461 0.087 -2.191 1.00 96.94 178 VAL A C 1
ATOM 1294 O O . VAL A 1 178 ? 1.936 -0.858 -2.817 1.00 96.94 178 VAL A O 1
ATOM 1297 N N . ALA A 1 179 ? 0.166 0.363 -2.147 1.00 96.25 179 ALA A N 1
ATOM 1298 C CA . ALA A 1 179 ? -0.843 -0.263 -2.982 1.00 96.25 179 ALA A CA 1
ATOM 1299 C C . ALA A 1 179 ? -1.747 0.827 -3.558 1.00 96.25 179 ALA A C 1
ATOM 1301 O O . ALA A 1 179 ? -1.971 1.863 -2.923 1.00 96.25 179 ALA A O 1
ATOM 1302 N N . LEU A 1 180 ? -2.240 0.594 -4.767 1.00 95.31 180 LEU A N 1
ATOM 1303 C CA . LEU A 1 180 ? -3.095 1.516 -5.495 1.00 95.31 180 LEU A CA 1
ATOM 1304 C C . LEU A 1 180 ? -4.243 0.725 -6.110 1.00 95.31 180 LEU A C 1
ATOM 1306 O O . LEU A 1 180 ? -4.015 -0.361 -6.633 1.00 95.31 180 LEU A O 1
ATOM 1310 N N . GLU A 1 181 ? -5.446 1.275 -6.028 1.00 92.25 181 GLU A N 1
ATOM 1311 C CA . GLU A 1 181 ? -6.622 0.722 -6.681 1.00 92.25 181 GLU A CA 1
ATOM 1312 C C . GLU A 1 181 ? -7.656 1.826 -6.896 1.00 92.25 181 GLU A C 1
ATOM 1314 O O . GLU A 1 181 ? -8.089 2.504 -5.957 1.00 92.25 181 GLU A O 1
ATOM 1319 N N . GLY A 1 182 ? -8.046 2.037 -8.148 1.00 89.06 182 GLY A N 1
ATOM 1320 C CA . GLY A 1 182 ? -8.861 3.162 -8.553 1.00 89.06 182 GLY A CA 1
ATOM 1321 C C . GLY A 1 182 ? -8.324 4.453 -7.938 1.00 89.06 182 GLY A C 1
ATOM 1322 O O . GLY A 1 182 ? -7.138 4.768 -8.014 1.00 89.06 182 GLY A O 1
ATOM 1323 N N . THR A 1 183 ? -9.214 5.222 -7.317 1.00 89.25 183 THR A N 1
ATOM 1324 C CA . THR A 1 183 ? -8.913 6.512 -6.676 1.00 89.25 183 THR A CA 1
ATOM 1325 C C . THR A 1 183 ? -8.354 6.388 -5.258 1.00 89.25 183 THR A C 1
ATOM 1327 O O . THR A 1 183 ? -8.378 7.369 -4.516 1.00 89.25 183 THR A O 1
ATOM 1330 N N . ARG A 1 184 ? -7.886 5.206 -4.848 1.00 92.50 184 ARG A N 1
ATOM 1331 C CA . ARG A 1 184 ? -7.434 4.932 -3.485 1.00 92.50 184 ARG A CA 1
ATOM 1332 C C . ARG A 1 184 ? -5.984 4.474 -3.466 1.00 92.50 184 ARG A C 1
ATOM 1334 O O . ARG A 1 184 ? -5.566 3.630 -4.250 1.00 92.50 184 ARG A O 1
ATOM 1341 N N . ALA A 1 185 ? -5.231 5.015 -2.520 1.00 95.19 185 ALA A N 1
ATOM 1342 C CA . ALA A 1 185 ? -3.854 4.647 -2.240 1.00 95.19 185 ALA A CA 1
ATOM 1343 C C . ALA A 1 185 ? -3.727 4.203 -0.783 1.00 95.19 185 ALA A C 1
ATOM 1345 O O . ALA A 1 185 ? -4.194 4.888 0.127 1.00 95.19 185 ALA A O 1
ATOM 1346 N N . LEU A 1 186 ? -3.054 3.081 -0.554 1.00 93.62 186 LEU A N 1
ATOM 1347 C CA . LEU A 1 186 ? -2.669 2.610 0.770 1.00 93.62 186 LEU A CA 1
ATOM 1348 C C . LEU A 1 186 ? -1.155 2.670 0.875 1.00 93.62 186 LEU A C 1
ATOM 1350 O O . LEU A 1 186 ? -0.442 2.076 0.071 1.00 93.62 186 LEU A O 1
ATOM 1354 N N . ILE A 1 187 ? -0.667 3.409 1.862 1.00 93.38 187 ILE A N 1
ATOM 1355 C CA . ILE A 1 187 ? 0.758 3.658 2.039 1.00 93.38 187 ILE A CA 1
ATOM 1356 C C . ILE A 1 187 ? 1.141 3.279 3.451 1.00 93.38 187 ILE A C 1
ATOM 1358 O O . ILE A 1 187 ? 0.590 3.801 4.422 1.00 93.38 187 ILE A O 1
ATOM 1362 N N . SER A 1 188 ? 2.101 2.378 3.567 1.00 88.50 188 SER A N 1
ATOM 1363 C CA . SER A 1 188 ? 2.579 1.932 4.858 1.00 88.50 188 SER A CA 1
ATOM 1364 C C . SER A 1 188 ? 3.694 2.816 5.405 1.00 88.50 188 SER A C 1
ATOM 1366 O O . SER A 1 188 ? 4.445 3.449 4.658 1.00 88.50 188 SER A O 1
ATOM 1368 N N . ALA A 1 189 ? 3.794 2.852 6.728 1.00 82.19 189 ALA A N 1
ATOM 1369 C CA . ALA A 1 189 ? 4.892 3.415 7.494 1.00 82.19 189 ALA A CA 1
ATOM 1370 C C . ALA A 1 189 ? 5.147 2.536 8.727 1.00 82.19 189 ALA A C 1
ATOM 1372 O O . ALA A 1 189 ? 4.327 1.694 9.085 1.00 82.19 189 ALA A O 1
ATOM 1373 N N . GLN A 1 190 ? 6.252 2.792 9.426 1.00 74.06 190 GLN A N 1
ATOM 1374 C CA . GLN A 1 190 ? 6.754 1.932 10.504 1.00 74.06 190 GLN A CA 1
ATOM 1375 C C . GLN A 1 190 ? 5.764 1.612 11.641 1.00 74.06 190 GLN A C 1
ATOM 1377 O O . GLN A 1 190 ? 5.955 0.620 12.327 1.00 74.06 190 GLN A O 1
ATOM 1382 N N . LEU A 1 191 ? 4.753 2.446 11.903 1.00 67.62 191 LEU A N 1
ATOM 1383 C CA . LEU A 1 191 ? 3.805 2.252 13.020 1.00 67.62 191 LEU A CA 1
ATOM 1384 C C . LEU A 1 191 ? 2.334 2.339 12.597 1.00 67.62 191 LEU A C 1
ATOM 1386 O O . LEU A 1 191 ? 1.427 2.229 13.422 1.00 67.62 191 LEU A O 1
ATOM 1390 N N . CYS A 1 192 ? 2.083 2.669 11.335 1.00 73.31 192 CYS A N 1
ATOM 1391 C CA . CYS A 1 192 ? 0.741 2.884 10.819 1.00 73.31 192 CYS A CA 1
ATOM 1392 C C . CYS A 1 192 ? 0.749 2.841 9.298 1.00 73.31 192 CYS A C 1
ATOM 1394 O O . CYS A 1 192 ? 1.749 3.153 8.660 1.00 73.31 192 CYS A O 1
ATOM 1396 N N . SER A 1 193 ? -0.395 2.500 8.725 1.00 83.12 193 SER A N 1
ATOM 1397 C CA . SER A 1 193 ? -0.664 2.662 7.303 1.00 83.12 193 SER A CA 1
ATOM 1398 C C . SER A 1 193 ? -1.726 3.734 7.095 1.00 83.12 193 SER A C 1
ATOM 1400 O O . SER A 1 193 ? -2.577 3.983 7.951 1.00 83.12 193 SER A O 1
ATOM 1402 N N . PHE A 1 194 ? -1.658 4.400 5.958 1.00 85.19 194 PHE A N 1
ATOM 1403 C CA . PHE A 1 194 ? -2.476 5.552 5.630 1.00 85.19 194 PHE A CA 1
ATOM 1404 C C . PHE A 1 194 ? -3.242 5.257 4.356 1.00 85.19 194 PHE A C 1
ATOM 1406 O O . PHE A 1 194 ? -2.648 4.860 3.355 1.00 85.19 194 PHE A O 1
ATOM 1413 N N . VAL A 1 195 ? -4.548 5.482 4.399 1.00 88.12 195 VAL A N 1
ATOM 1414 C CA . VAL A 1 195 ? -5.408 5.458 3.223 1.00 88.12 195 VAL A CA 1
ATOM 1415 C C . VAL A 1 195 ? -5.582 6.891 2.754 1.00 88.12 195 VAL A C 1
ATOM 1417 O O . VAL A 1 195 ? -6.018 7.757 3.519 1.00 88.12 195 VAL A O 1
ATOM 1420 N N . PHE A 1 196 ? -5.229 7.128 1.500 1.00 90.62 196 PHE A N 1
ATOM 1421 C CA . PHE A 1 196 ? -5.498 8.363 0.790 1.00 90.62 196 PHE A CA 1
ATOM 1422 C C . PHE A 1 196 ? -6.543 8.094 -0.283 1.00 90.62 196 PHE A C 1
ATOM 1424 O O . PHE A 1 196 ? -6.422 7.129 -1.035 1.00 90.62 196 PHE A O 1
ATOM 1431 N N . ASP A 1 197 ? -7.533 8.973 -0.372 1.00 90.81 197 ASP A N 1
ATOM 1432 C CA . ASP A 1 197 ? -8.498 8.981 -1.464 1.00 90.81 197 ASP A CA 1
ATOM 1433 C C . ASP A 1 197 ? -8.294 10.245 -2.307 1.00 90.81 197 ASP A C 1
ATOM 1435 O O . ASP A 1 197 ? -8.070 11.347 -1.783 1.00 90.81 197 ASP A O 1
ATOM 1439 N N . GLU A 1 198 ? -8.368 10.079 -3.623 1.00 90.88 198 GLU A N 1
ATOM 1440 C CA . GLU A 1 198 ? -8.413 11.179 -4.572 1.00 90.88 198 GLU A CA 1
ATOM 1441 C C . GLU A 1 198 ? -9.827 11.772 -4.602 1.00 90.88 198 GLU A C 1
ATOM 1443 O O . GLU A 1 198 ? -10.794 11.136 -5.018 1.00 90.88 198 GLU A O 1
ATOM 1448 N N . THR A 1 199 ? -9.946 13.014 -4.144 1.00 87.25 199 THR A N 1
ATOM 1449 C CA . THR A 1 199 ? -11.228 13.732 -4.025 1.00 87.25 199 THR A CA 1
ATOM 1450 C C . THR A 1 199 ? -11.585 14.527 -5.282 1.00 87.25 199 THR A C 1
ATOM 1452 O O . THR A 1 199 ? -12.751 14.841 -5.518 1.00 87.25 199 THR A O 1
ATOM 1455 N N . ALA A 1 200 ? -10.578 14.849 -6.090 1.00 86.44 200 ALA A N 1
ATOM 1456 C CA . ALA A 1 200 ? -10.652 15.458 -7.415 1.00 86.44 200 ALA A CA 1
ATOM 1457 C C . ALA A 1 200 ? -9.325 15.163 -8.143 1.00 86.44 200 ALA A C 1
ATOM 1459 O O . ALA A 1 200 ? -8.350 14.870 -7.454 1.00 86.44 200 ALA A O 1
ATOM 1460 N N . PRO A 1 201 ? -9.234 15.278 -9.482 1.00 85.88 201 PRO A N 1
ATOM 1461 C CA . PRO A 1 201 ? -8.004 14.965 -10.216 1.00 85.88 201 PRO A CA 1
ATOM 1462 C C . PRO A 1 201 ? -6.757 15.646 -9.624 1.00 85.88 201 PRO A C 1
ATOM 1464 O O . PRO A 1 201 ? -6.708 16.874 -9.497 1.00 85.88 201 PRO A O 1
ATOM 1467 N N . GLY A 1 202 ? -5.775 14.844 -9.210 1.00 85.75 202 GLY A N 1
ATOM 1468 C CA . GLY A 1 202 ? -4.534 15.277 -8.561 1.00 85.75 202 GLY A CA 1
ATOM 1469 C C . GLY A 1 202 ? -4.669 15.733 -7.099 1.00 85.75 202 GLY A C 1
ATOM 1470 O O . GLY A 1 202 ? -3.665 16.078 -6.474 1.00 85.75 202 GLY A O 1
ATOM 1471 N N . GLN A 1 203 ? -5.874 15.741 -6.523 1.00 90.06 203 GLN A N 1
ATOM 1472 C CA . GLN A 1 203 ? -6.158 16.186 -5.154 1.00 90.06 203 GLN A CA 1
ATOM 1473 C C . GLN A 1 203 ? -6.399 14.998 -4.221 1.00 90.06 203 GLN A C 1
ATOM 1475 O O . GLN A 1 203 ? -7.499 14.447 -4.144 1.00 90.06 203 GLN A O 1
ATOM 1480 N N . TRP A 1 204 ? -5.372 14.650 -3.453 1.00 92.12 204 TRP A N 1
ATOM 1481 C CA . TRP A 1 204 ? -5.382 13.519 -2.530 1.00 92.12 204 TRP A CA 1
ATOM 1482 C C . TRP A 1 204 ? -5.515 13.974 -1.080 1.00 92.12 204 TRP A C 1
ATOM 1484 O O . TRP A 1 204 ? -4.832 14.903 -0.643 1.00 92.12 204 TRP A O 1
ATOM 1494 N N . SER A 1 205 ? -6.351 13.280 -0.312 1.00 86.25 205 SER A N 1
ATOM 1495 C CA . SER A 1 205 ? -6.517 13.521 1.125 1.00 86.25 205 SER A CA 1
ATOM 1496 C C . SER A 1 205 ? -6.447 12.221 1.915 1.00 86.25 205 SER A C 1
ATOM 1498 O O . SER A 1 205 ? -6.968 11.206 1.459 1.00 86.25 205 SER A O 1
ATOM 1500 N N . GLU A 1 206 ? -5.826 12.249 3.100 1.00 83.50 206 GLU A N 1
ATOM 1501 C CA . GLU A 1 206 ? -5.900 11.127 4.046 1.00 83.50 206 GLU A CA 1
ATOM 1502 C C . GLU A 1 206 ? -7.359 10.956 4.480 1.00 83.50 206 GLU A C 1
ATOM 1504 O O . GLU A 1 206 ? -7.933 11.852 5.101 1.00 83.50 206 GLU A O 1
ATOM 1509 N N . SER A 1 207 ? -7.949 9.805 4.172 1.00 76.12 207 SER A N 1
ATOM 1510 C CA . SER A 1 207 ? -9.305 9.465 4.600 1.00 76.12 207 SER A CA 1
ATOM 1511 C C . SER A 1 207 ? -9.305 8.627 5.870 1.00 76.12 207 SER A C 1
ATOM 1513 O O . SER A 1 207 ? -10.165 8.805 6.735 1.00 76.12 207 SER A O 1
ATOM 1515 N N . THR A 1 208 ? -8.322 7.730 6.004 1.00 75.00 208 THR A N 1
ATOM 1516 C CA . THR A 1 208 ? -8.246 6.781 7.115 1.00 75.00 208 THR A CA 1
ATOM 1517 C C . THR A 1 208 ? -6.805 6.548 7.551 1.00 75.00 208 THR A C 1
ATOM 1519 O O . THR A 1 208 ? -5.925 6.278 6.737 1.00 75.00 208 THR A O 1
ATOM 1522 N N . ARG A 1 209 ? -6.578 6.561 8.869 1.00 76.25 209 ARG A N 1
ATOM 1523 C CA . ARG A 1 209 ? -5.332 6.087 9.484 1.00 76.25 209 ARG A CA 1
ATOM 1524 C C . ARG A 1 209 ? -5.536 4.708 10.085 1.00 76.25 209 ARG A C 1
ATOM 1526 O O . ARG A 1 209 ? -6.296 4.575 11.047 1.00 76.25 209 ARG A O 1
ATOM 1533 N N . LEU A 1 210 ? -4.824 3.723 9.560 1.00 73.00 210 LEU A N 1
ATOM 1534 C CA . LEU A 1 210 ? -4.809 2.348 10.041 1.00 73.00 210 LEU A CA 1
ATOM 1535 C C . LEU A 1 210 ? -3.623 2.201 10.994 1.00 73.00 210 LEU A C 1
ATOM 1537 O O . LEU A 1 210 ? -2.465 2.256 10.590 1.00 73.00 210 LEU A O 1
ATOM 1541 N N . ARG A 1 211 ? -3.903 2.083 12.286 1.00 69.06 211 ARG A N 1
ATOM 1542 C CA . ARG A 1 211 ? -2.886 1.884 13.321 1.00 69.06 211 ARG A CA 1
ATOM 1543 C C . ARG A 1 211 ? -3.412 0.906 14.345 1.00 69.06 211 ARG A C 1
ATOM 1545 O O . ARG A 1 211 ? -4.625 0.888 14.584 1.00 69.06 211 ARG A O 1
ATOM 1552 N N . ASP A 1 212 ? -2.511 0.174 14.985 1.00 53.91 212 ASP A N 1
ATOM 1553 C CA . ASP A 1 212 ? -2.914 -0.521 16.192 1.00 53.91 212 ASP A CA 1
ATOM 1554 C C . ASP A 1 212 ? -3.150 0.517 17.298 1.00 53.91 212 ASP A C 1
ATOM 1556 O O . ASP A 1 212 ? -2.412 1.495 17.450 1.00 53.91 212 ASP A O 1
ATOM 1560 N N . LEU A 1 213 ? -4.259 0.358 18.011 1.00 47.62 213 LEU A N 1
ATOM 1561 C CA . LEU A 1 213 ? -4.596 1.163 19.183 1.00 47.62 213 LEU A CA 1
ATOM 1562 C C . LEU A 1 213 ? -4.170 0.448 20.480 1.00 47.62 213 LEU A C 1
ATOM 1564 O O . LEU A 1 213 ? -4.404 0.989 21.562 1.00 47.62 213 LEU A O 1
ATOM 1568 N N . GLY A 1 214 ? -3.542 -0.732 20.369 1.00 41.72 214 GLY A N 1
ATOM 1569 C CA . GLY A 1 214 ? -2.822 -1.423 21.433 1.00 41.72 214 GLY A CA 1
ATOM 1570 C C . GLY A 1 214 ? -1.645 -0.588 21.939 1.00 41.72 214 GLY A C 1
ATOM 1571 O O . GLY A 1 214 ? -0.869 -0.010 21.180 1.00 41.72 214 GLY A O 1
ATOM 1572 N N . GLY A 1 215 ? -1.560 -0.408 23.254 1.00 37.44 215 GLY A N 1
ATOM 1573 C CA . GLY A 1 215 ? -0.593 0.498 23.856 1.00 37.44 215 GLY A CA 1
ATOM 1574 C C . GLY A 1 215 ? 0.837 -0.019 23.760 1.00 37.44 215 GLY A C 1
ATOM 1575 O O . GLY A 1 215 ? 1.192 -0.871 24.548 1.00 37.44 215 GLY A O 1
ATOM 1576 N N . LEU A 1 216 ? 1.657 0.584 22.895 1.00 36.56 216 LEU A N 1
ATOM 1577 C CA . LEU A 1 216 ? 3.117 0.795 23.008 1.00 36.56 216 LEU A CA 1
ATOM 1578 C C . LEU A 1 216 ? 4.031 -0.370 23.461 1.00 36.56 216 LEU A C 1
ATOM 1580 O O . LEU A 1 216 ? 5.209 -0.127 23.726 1.00 36.56 216 LEU A O 1
ATOM 1584 N N . SER A 1 217 ? 3.567 -1.612 23.525 1.00 39.53 217 SER A N 1
ATOM 1585 C CA . SER A 1 217 ? 4.418 -2.776 23.740 1.00 39.53 217 SER A CA 1
ATOM 1586 C C . SER A 1 217 ? 4.209 -3.746 22.592 1.00 39.53 217 SER A C 1
ATOM 1588 O O . SER A 1 217 ? 3.281 -4.541 22.649 1.00 39.53 217 SER A O 1
ATOM 1590 N N . HIS A 1 218 ? 5.144 -3.659 21.646 1.00 42.34 218 HIS A N 1
ATOM 1591 C CA . HIS A 1 218 ? 5.328 -4.452 20.428 1.00 42.34 218 HIS A CA 1
ATOM 1592 C C . HIS A 1 218 ? 4.665 -3.856 19.181 1.00 42.34 218 HIS A C 1
ATOM 1594 O O . HIS A 1 218 ? 3.651 -3.169 19.220 1.00 42.34 218 HIS A O 1
ATOM 1600 N N . GLY A 1 219 ? 5.443 -3.867 18.103 1.00 44.94 219 GLY A N 1
ATOM 1601 C CA . GLY A 1 219 ? 5.236 -3.070 16.902 1.00 44.94 219 GLY A CA 1
ATOM 1602 C C . GLY A 1 219 ? 4.283 -3.747 15.936 1.00 44.94 219 GLY A C 1
ATOM 1603 O O . GLY A 1 219 ? 4.608 -3.784 14.759 1.00 44.94 219 GLY A O 1
ATOM 1604 N N . ASP A 1 220 ? 3.146 -4.240 16.426 1.00 46.72 220 ASP A N 1
ATOM 1605 C CA . ASP A 1 220 ? 2.361 -5.333 15.820 1.00 46.72 220 ASP A CA 1
ATOM 1606 C C . ASP A 1 220 ? 1.510 -4.918 14.602 1.00 46.72 220 ASP A C 1
ATOM 1608 O O . ASP A 1 220 ? 0.676 -5.671 14.104 1.00 46.72 220 ASP A O 1
ATOM 1612 N N . LEU A 1 221 ? 1.732 -3.707 14.080 1.00 51.94 221 LEU A N 1
ATOM 1613 C CA . LEU A 1 221 ? 1.255 -3.258 12.768 1.00 51.94 221 LEU A CA 1
ATOM 1614 C C . LEU A 1 221 ? 2.287 -2.350 12.087 1.00 51.94 221 LEU A C 1
ATOM 1616 O O . LEU A 1 221 ? 1.963 -1.276 11.569 1.00 51.94 221 LEU A O 1
ATOM 1620 N N . SER A 1 222 ? 3.542 -2.791 12.050 1.00 56.00 222 SER A N 1
ATOM 1621 C CA . SER A 1 222 ? 4.643 -2.076 11.403 1.00 56.00 222 SER A CA 1
ATOM 1622 C C . SER A 1 222 ? 4.533 -1.952 9.879 1.00 56.00 222 SER A C 1
ATOM 1624 O O . SER A 1 222 ? 5.413 -1.368 9.242 1.00 56.00 222 SER A O 1
ATOM 1626 N N . GLY A 1 223 ? 3.442 -2.457 9.288 1.00 57.53 223 GLY A N 1
ATOM 1627 C CA . GLY A 1 223 ? 3.045 -2.188 7.910 1.00 57.53 223 GLY A CA 1
ATOM 1628 C C . GLY A 1 223 ? 4.170 -2.454 6.920 1.00 57.53 223 GLY A C 1
ATOM 1629 O O . GLY A 1 223 ? 4.491 -1.607 6.092 1.00 57.53 223 GLY A O 1
ATOM 1630 N N . LYS A 1 224 ? 4.830 -3.609 7.005 1.00 72.81 224 LYS A N 1
ATOM 1631 C CA . LYS A 1 224 ? 5.963 -3.891 6.111 1.00 72.81 224 LYS A CA 1
ATOM 1632 C C . LYS A 1 224 ? 5.513 -4.178 4.684 1.00 72.81 224 LYS A C 1
ATOM 1634 O O . LYS A 1 224 ? 6.253 -3.896 3.747 1.00 72.81 224 LYS A O 1
ATOM 1639 N N . THR A 1 225 ? 4.298 -4.692 4.515 1.00 85.31 225 THR A N 1
ATOM 1640 C CA . THR A 1 225 ? 3.674 -4.913 3.209 1.00 85.31 225 THR A CA 1
ATOM 1641 C C . THR A 1 225 ? 2.189 -4.578 3.265 1.00 85.31 225 THR A C 1
ATOM 1643 O O . THR A 1 225 ? 1.546 -4.802 4.293 1.00 85.31 225 THR A O 1
ATOM 1646 N N . VAL A 1 226 ? 1.652 -4.012 2.185 1.00 90.56 226 VAL A N 1
ATOM 1647 C CA . VAL A 1 226 ? 0.237 -3.654 2.074 1.00 90.56 226 VAL A CA 1
ATOM 1648 C C . VAL A 1 226 ? -0.363 -4.106 0.748 1.00 90.56 226 VAL A C 1
ATOM 1650 O O . VAL A 1 226 ? 0.338 -4.184 -0.258 1.00 90.56 226 VAL A O 1
ATOM 1653 N N . ALA A 1 227 ? -1.668 -4.370 0.750 1.00 90.19 227 ALA A N 1
ATOM 1654 C CA . ALA A 1 227 ? -2.464 -4.616 -0.450 1.00 90.19 227 ALA A CA 1
ATOM 1655 C C . ALA A 1 227 ? -3.872 -4.017 -0.301 1.00 90.19 227 ALA A C 1
ATOM 1657 O O . ALA A 1 227 ? -4.349 -3.816 0.820 1.00 90.19 227 ALA A O 1
ATOM 1658 N N . LEU A 1 228 ? -4.522 -3.739 -1.430 1.00 88.69 228 LEU A N 1
ATOM 1659 C CA . LEU A 1 228 ? -5.895 -3.240 -1.517 1.00 88.69 228 LEU A CA 1
ATOM 1660 C C . LEU A 1 228 ? -6.752 -4.189 -2.363 1.00 88.69 228 LEU A C 1
ATOM 1662 O O . LEU A 1 228 ? -6.244 -4.781 -3.312 1.00 88.69 228 LEU A O 1
ATOM 1666 N N . ASP A 1 229 ? -8.022 -4.327 -1.984 1.00 82.31 229 ASP A N 1
ATOM 1667 C CA . ASP A 1 229 ? -9.079 -4.999 -2.754 1.00 82.31 229 ASP A CA 1
ATOM 1668 C C . ASP A 1 229 ? -10.432 -4.333 -2.460 1.00 82.31 229 ASP A C 1
ATOM 1670 O O . ASP A 1 229 ? -11.116 -4.649 -1.479 1.00 82.31 229 ASP A O 1
ATOM 1674 N N . GLY A 1 230 ? -10.767 -3.337 -3.269 1.00 76.56 230 GLY A N 1
ATOM 1675 C CA . GLY A 1 230 ? -11.847 -2.362 -3.172 1.00 76.56 230 GLY A CA 1
ATOM 1676 C C . GLY A 1 230 ? -12.065 -1.818 -1.766 1.00 76.56 230 GLY A C 1
ATOM 1677 O O . GLY A 1 230 ? -11.543 -0.784 -1.326 1.00 76.56 230 GLY A O 1
ATOM 1678 N N . ALA A 1 231 ? -12.920 -2.550 -1.066 1.00 74.50 231 ALA A N 1
ATOM 1679 C CA . ALA A 1 231 ? -13.376 -2.285 0.281 1.00 74.50 231 ALA A CA 1
ATOM 1680 C C . ALA A 1 231 ? -12.370 -2.697 1.360 1.00 74.50 231 ALA A C 1
ATOM 1682 O O . ALA A 1 231 ? -12.624 -2.424 2.528 1.00 74.50 231 ALA A O 1
ATOM 1683 N N . HIS A 1 232 ? -11.268 -3.370 1.029 1.00 78.38 232 HIS A N 1
ATOM 1684 C CA . HIS A 1 232 ? -10.378 -3.972 2.015 1.00 78.38 232 HIS A CA 1
ATOM 1685 C C . HIS A 1 232 ? -8.935 -3.492 1.872 1.00 78.38 232 HIS A C 1
ATOM 1687 O O . HIS A 1 232 ? -8.394 -3.397 0.776 1.00 78.38 232 HIS A O 1
ATOM 1693 N N . ALA A 1 233 ? -8.296 -3.239 3.011 1.00 84.69 233 ALA A N 1
ATOM 1694 C CA . ALA A 1 233 ? -6.855 -3.085 3.140 1.00 84.69 233 ALA A CA 1
ATOM 1695 C C . ALA A 1 233 ? -6.283 -4.300 3.866 1.00 84.69 233 ALA A C 1
ATOM 1697 O O . ALA A 1 233 ? -6.727 -4.636 4.963 1.00 84.69 233 ALA A O 1
ATOM 1698 N N . LEU A 1 234 ? -5.264 -4.925 3.292 1.00 82.94 234 LEU A N 1
ATOM 1699 C CA . LEU A 1 234 ? -4.460 -5.939 3.960 1.00 82.94 234 LEU A CA 1
ATOM 1700 C C . LEU A 1 234 ? -3.141 -5.306 4.400 1.00 82.94 234 LEU A C 1
ATOM 1702 O O . LEU A 1 234 ? -2.470 -4.652 3.603 1.00 82.94 234 LEU A O 1
ATOM 1706 N N . ILE A 1 235 ? -2.762 -5.515 5.658 1.00 82.12 235 ILE A N 1
ATOM 1707 C CA . ILE A 1 235 ? -1.490 -5.053 6.217 1.00 82.12 235 ILE A CA 1
ATOM 1708 C C . ILE A 1 235 ? -0.763 -6.264 6.786 1.00 82.12 235 ILE A C 1
ATOM 1710 O O . ILE A 1 235 ? -1.271 -6.912 7.698 1.00 82.12 235 ILE A O 1
ATOM 1714 N N . GLY A 1 236 ? 0.414 -6.567 6.245 1.00 76.25 236 GLY A N 1
ATOM 1715 C CA . GLY A 1 236 ? 1.291 -7.613 6.756 1.00 76.25 236 GLY A CA 1
ATOM 1716 C C . GLY A 1 236 ? 2.295 -7.069 7.770 1.00 76.25 236 GLY A C 1
ATOM 1717 O O . GLY A 1 236 ? 2.956 -6.054 7.523 1.00 76.25 236 GLY A O 1
ATOM 1718 N N . ASP A 1 237 ? 2.447 -7.794 8.872 1.00 74.06 237 ASP A N 1
ATOM 1719 C CA . ASP A 1 237 ? 3.475 -7.586 9.880 1.00 74.06 237 ASP A CA 1
ATOM 1720 C C . ASP A 1 237 ? 4.269 -8.883 10.105 1.00 74.06 237 ASP A C 1
ATOM 1722 O O . ASP A 1 237 ? 3.863 -9.746 10.876 1.00 74.06 237 ASP A O 1
ATOM 1726 N N . PRO A 1 238 ? 5.418 -9.062 9.441 1.00 69.38 238 PRO A N 1
ATOM 1727 C CA . PRO A 1 238 ? 6.240 -10.256 9.614 1.00 69.38 238 PRO A CA 1
ATOM 1728 C C . PRO A 1 238 ? 6.977 -10.294 10.963 1.00 69.38 238 PRO A C 1
ATOM 1730 O O . PRO A 1 238 ? 7.576 -11.314 11.298 1.00 69.38 238 PRO A O 1
ATOM 1733 N N . THR A 1 239 ? 6.985 -9.184 11.701 1.00 64.06 239 THR A N 1
ATOM 1734 C CA . THR A 1 239 ? 7.656 -9.040 12.995 1.00 64.06 239 THR A CA 1
ATOM 1735 C C . THR A 1 239 ? 6.705 -9.146 14.175 1.00 64.06 239 THR A C 1
ATOM 1737 O O . THR A 1 239 ? 7.180 -9.114 15.303 1.00 64.06 239 THR A O 1
ATOM 1740 N N . ASP A 1 240 ? 5.405 -9.309 13.928 1.00 62.19 240 ASP A N 1
ATOM 1741 C CA . ASP A 1 240 ? 4.419 -9.503 14.984 1.00 62.19 240 ASP A CA 1
ATOM 1742 C C . ASP A 1 240 ? 4.710 -10.787 15.787 1.00 62.19 240 ASP A C 1
ATOM 1744 O O . ASP A 1 240 ? 5.027 -11.860 15.239 1.00 62.19 240 ASP A O 1
ATOM 1748 N N . HIS A 1 241 ? 4.628 -10.635 17.105 1.00 60.28 241 HIS A N 1
ATOM 1749 C CA . HIS A 1 241 ? 4.902 -11.650 18.111 1.00 60.28 241 HIS A CA 1
ATOM 1750 C C . HIS A 1 241 ? 3.633 -12.137 18.825 1.00 60.28 241 HIS A C 1
ATOM 1752 O O . HIS A 1 241 ? 3.688 -13.181 19.484 1.00 60.28 241 HIS A O 1
ATOM 1758 N N . ASP A 1 242 ? 2.498 -11.448 18.688 1.00 50.62 242 ASP A N 1
ATOM 1759 C CA . ASP A 1 242 ? 1.256 -11.799 19.359 1.00 50.62 242 ASP A CA 1
ATOM 1760 C C . ASP A 1 242 ? 0.005 -11.336 18.597 1.00 50.62 242 ASP A C 1
ATOM 1762 O O . ASP A 1 242 ? -0.363 -10.172 18.573 1.00 50.62 242 ASP A O 1
ATOM 1766 N N . LEU A 1 243 ? -0.763 -12.306 18.081 1.00 48.62 243 LEU A N 1
ATOM 1767 C CA . LEU A 1 243 ? -2.086 -12.111 17.462 1.00 48.62 243 LEU A CA 1
ATOM 1768 C C . LEU A 1 243 ? -3.161 -11.647 18.480 1.00 48.62 243 LEU A C 1
ATOM 1770 O O . LEU A 1 243 ? -4.179 -12.316 18.676 1.00 48.62 243 LEU A O 1
ATOM 1774 N N . GLY A 1 244 ? -2.939 -10.532 19.178 1.00 47.56 244 GLY A N 1
ATOM 1775 C CA . GLY A 1 244 ? -3.839 -9.959 20.180 1.00 47.56 244 GLY A CA 1
ATOM 1776 C C . GLY A 1 244 ? -3.965 -10.768 21.478 1.00 47.56 244 GLY A C 1
ATOM 1777 O O . GLY A 1 244 ? -4.989 -10.669 22.157 1.00 47.56 244 GLY A O 1
ATOM 1778 N N . GLY A 1 245 ? -2.966 -11.584 21.832 1.00 41.97 245 GLY A N 1
ATOM 1779 C CA . GLY A 1 245 ? -2.951 -12.393 23.057 1.00 41.97 245 GLY A CA 1
ATOM 1780 C C . GLY A 1 245 ? -1.711 -12.138 23.912 1.00 41.97 245 GLY A C 1
ATOM 1781 O O . GLY A 1 245 ? -0.636 -11.923 23.390 1.00 41.97 245 GLY A O 1
ATOM 1782 N N . THR A 1 246 ? -1.819 -12.233 25.240 1.00 40.66 246 THR A N 1
ATOM 1783 C CA . THR A 1 246 ? -0.690 -12.046 26.176 1.00 40.66 246 THR A CA 1
ATOM 1784 C C . THR A 1 246 ? 0.287 -13.234 26.187 1.00 40.66 246 THR A C 1
ATOM 1786 O O . THR A 1 246 ? 0.556 -13.803 27.252 1.00 40.66 246 THR A O 1
ATOM 1789 N N . LEU A 1 247 ? 0.763 -13.691 25.029 1.00 39.12 247 LEU A N 1
ATOM 1790 C CA . LEU A 1 247 ? 1.720 -14.792 24.963 1.00 39.12 247 LEU A CA 1
ATOM 1791 C C . LEU A 1 247 ? 3.162 -14.279 24.942 1.00 39.12 247 LEU A C 1
ATOM 1793 O O . LEU A 1 247 ? 3.484 -13.204 24.463 1.00 39.12 247 LEU A O 1
ATOM 1797 N N . SER A 1 248 ? 3.996 -15.060 25.620 1.00 42.19 248 SER A N 1
ATOM 1798 C CA . SER A 1 248 ? 5.349 -14.769 26.089 1.00 42.19 248 SER A CA 1
ATOM 1799 C C . SER A 1 248 ? 6.332 -14.322 24.994 1.00 42.19 248 SER A C 1
ATOM 1801 O O . SER A 1 248 ? 6.117 -14.650 23.833 1.00 42.19 248 SER A O 1
ATOM 1803 N N . PRO A 1 249 ? 7.465 -13.678 25.359 1.00 44.09 249 PRO A N 1
ATOM 1804 C CA . PRO A 1 249 ? 8.541 -13.340 24.422 1.00 44.09 249 PRO A CA 1
ATOM 1805 C C . PRO A 1 249 ? 9.028 -14.602 23.692 1.00 44.09 249 PRO A C 1
ATOM 1807 O O . PRO A 1 249 ? 9.751 -15.423 24.257 1.00 44.09 249 PRO A O 1
ATOM 1810 N N . GLY A 1 250 ? 8.584 -14.773 22.449 1.00 52.59 250 GLY A N 1
ATOM 1811 C CA . GLY A 1 250 ? 8.831 -15.933 21.598 1.00 52.59 250 GLY A CA 1
ATOM 1812 C C . GLY A 1 250 ? 9.103 -15.520 20.150 1.00 52.59 250 GLY A C 1
ATOM 1813 O O . GLY A 1 250 ? 8.954 -14.356 19.787 1.00 52.59 250 GLY A O 1
ATOM 1814 N N . THR A 1 251 ? 9.563 -16.475 19.336 1.00 50.97 251 THR A N 1
ATOM 1815 C CA . THR A 1 251 ? 9.899 -16.312 17.906 1.00 50.97 251 THR A CA 1
ATOM 1816 C C . THR A 1 251 ? 8.805 -15.554 17.140 1.00 50.97 251 THR A C 1
ATOM 1818 O O . THR A 1 251 ? 7.644 -15.913 17.327 1.00 50.97 251 THR A O 1
ATOM 1821 N N . PRO A 1 252 ? 9.143 -14.572 16.274 1.00 56.22 252 PRO A N 1
ATOM 1822 C CA . PRO A 1 252 ? 8.145 -13.856 15.479 1.00 56.22 252 PRO A CA 1
ATOM 1823 C C . PRO A 1 252 ? 7.318 -14.861 14.677 1.00 56.22 252 PRO A C 1
ATOM 1825 O O . PRO A 1 252 ? 7.885 -15.679 13.946 1.00 56.22 252 PRO A O 1
ATOM 1828 N N . THR A 1 253 ? 5.998 -14.840 14.845 1.00 58.62 253 THR A N 1
ATOM 1829 C CA . THR A 1 253 ? 5.090 -15.703 14.076 1.00 58.62 253 THR A CA 1
ATOM 1830 C C . THR A 1 253 ? 4.604 -15.021 12.806 1.00 58.62 253 THR A C 1
ATOM 1832 O O . THR A 1 253 ? 4.189 -15.713 11.877 1.00 58.62 253 THR A O 1
ATOM 1835 N N . GLY A 1 254 ? 4.707 -13.689 12.750 1.00 64.06 254 GLY A N 1
ATOM 1836 C CA . GLY A 1 254 ? 4.149 -12.873 11.687 1.00 64.06 254 GLY A CA 1
ATOM 1837 C C . GLY A 1 254 ? 2.618 -12.875 11.703 1.00 64.06 254 GLY A C 1
ATOM 1838 O O . GLY A 1 254 ? 1.970 -13.846 12.097 1.00 64.06 254 GLY A O 1
ATOM 1839 N N . ALA A 1 255 ? 2.028 -11.783 11.243 1.00 67.12 255 ALA A N 1
ATOM 1840 C CA . ALA A 1 255 ? 0.593 -11.606 11.137 1.00 67.12 255 ALA A CA 1
ATOM 1841 C C . ALA A 1 255 ? 0.219 -10.854 9.863 1.00 67.12 255 ALA A C 1
ATOM 1843 O O . ALA A 1 255 ? 1.034 -10.186 9.224 1.00 67.12 255 ALA A O 1
ATOM 1844 N N . ALA A 1 256 ? -1.051 -10.964 9.491 1.00 70.69 256 ALA A N 1
ATOM 1845 C CA . ALA A 1 256 ? -1.656 -10.107 8.491 1.00 70.69 256 ALA A CA 1
ATOM 1846 C C . ALA A 1 256 ? -3.056 -9.716 8.960 1.00 70.69 256 ALA A C 1
ATOM 1848 O O . ALA A 1 256 ? -3.825 -10.562 9.421 1.00 70.69 256 ALA A O 1
ATOM 1849 N N . VAL A 1 257 ? -3.384 -8.432 8.848 1.00 67.88 257 VAL A N 1
ATOM 1850 C CA . VAL A 1 257 ? -4.660 -7.881 9.302 1.00 67.88 257 VAL A CA 1
ATOM 1851 C C . VAL A 1 257 ? -5.425 -7.328 8.115 1.00 67.88 257 VAL A C 1
ATOM 1853 O O . VAL A 1 257 ? -4.904 -6.518 7.349 1.00 67.88 257 VAL A O 1
ATOM 1856 N N . VAL A 1 258 ? -6.680 -7.755 7.992 1.00 70.81 258 VAL A N 1
ATOM 1857 C CA . VAL A 1 258 ? -7.633 -7.228 7.014 1.00 70.81 258 VAL A CA 1
ATOM 1858 C C . VAL A 1 258 ? -8.464 -6.138 7.680 1.00 70.81 258 VAL A C 1
ATOM 1860 O O . VAL A 1 258 ? -9.102 -6.358 8.709 1.00 70.81 258 VAL A O 1
ATOM 1863 N N . TRP A 1 259 ? -8.472 -4.962 7.071 1.00 70.06 259 TRP A N 1
ATOM 1864 C CA . TRP A 1 259 ? -9.286 -3.817 7.440 1.00 70.06 259 TRP A CA 1
ATOM 1865 C C . TRP A 1 259 ? -10.346 -3.594 6.376 1.00 70.06 259 TRP A C 1
ATOM 1867 O O . TRP A 1 259 ? -10.031 -3.545 5.195 1.00 70.06 259 TRP A O 1
ATOM 1877 N N . SER A 1 260 ? -11.591 -3.398 6.790 1.00 71.44 260 SER A N 1
ATOM 1878 C CA . SER A 1 260 ? -12.630 -2.876 5.904 1.00 71.44 260 SER A CA 1
ATOM 1879 C C . SER A 1 260 ? -12.545 -1.353 5.876 1.00 71.44 260 SER A C 1
ATOM 1881 O O . SER A 1 260 ? -12.497 -0.705 6.921 1.00 71.44 260 SER A O 1
ATOM 1883 N N . LEU A 1 261 ? -12.563 -0.796 4.677 1.00 70.19 261 LEU A N 1
ATOM 1884 C CA . LEU A 1 261 ? -12.485 0.624 4.356 1.00 70.19 261 LEU A CA 1
ATOM 1885 C C . LEU A 1 261 ? -13.861 1.220 4.036 1.00 70.19 261 LEU A C 1
ATOM 1887 O O . LEU A 1 261 ? -14.022 2.439 4.051 1.00 70.19 261 LEU A O 1
ATOM 1891 N N . ASP A 1 262 ? -14.866 0.377 3.794 1.00 62.97 262 ASP A N 1
ATOM 1892 C CA . ASP A 1 262 ? -16.233 0.830 3.569 1.00 62.97 262 ASP A CA 1
ATOM 1893 C C . ASP A 1 262 ? -16.884 1.272 4.885 1.00 62.97 262 ASP A C 1
ATOM 1895 O O . ASP A 1 262 ? -16.935 0.533 5.872 1.00 62.97 262 ASP A O 1
ATOM 1899 N N . GLY A 1 263 ? -17.428 2.494 4.891 1.00 48.75 263 GLY A N 1
ATOM 1900 C CA . GLY A 1 263 ? -18.070 3.148 6.040 1.00 48.75 263 GLY A CA 1
ATOM 1901 C C . GLY A 1 263 ? -19.346 2.474 6.572 1.00 48.75 263 GLY A C 1
ATOM 1902 O O . GLY A 1 263 ? -20.033 3.054 7.408 1.00 48.75 263 GLY A O 1
ATOM 1903 N N . ALA A 1 264 ? -19.663 1.260 6.120 1.00 39.59 264 ALA A N 1
ATOM 1904 C CA . ALA A 1 264 ? -20.771 0.434 6.588 1.00 39.59 264 ALA A CA 1
ATOM 1905 C C . ALA A 1 264 ? -20.345 -0.562 7.685 1.00 39.59 264 ALA A C 1
ATOM 1907 O O . ALA A 1 264 ? -20.896 -1.657 7.773 1.00 39.59 264 ALA A O 1
ATOM 1908 N N . GLN A 1 265 ? -19.361 -0.228 8.527 1.00 50.09 265 GLN A N 1
ATOM 1909 C CA . GLN A 1 265 ? -19.062 -1.080 9.681 1.00 50.09 265 GLN A CA 1
ATOM 1910 C C . GLN A 1 265 ? -19.990 -0.765 10.860 1.00 50.09 265 GLN A C 1
ATOM 1912 O O . GLN A 1 265 ? -20.347 0.390 11.115 1.00 50.09 265 GLN A O 1
ATOM 1917 N N . CYS A 1 266 ? -20.335 -1.794 11.635 1.00 46.88 266 CYS A N 1
ATOM 1918 C CA . CYS A 1 266 ? -20.735 -1.591 13.023 1.00 46.88 266 CYS A CA 1
ATOM 1919 C C . CYS A 1 266 ? -19.619 -0.813 13.746 1.00 46.88 266 CYS A C 1
ATOM 1921 O O . CYS A 1 266 ? -18.439 -1.051 13.476 1.00 46.88 266 CYS A O 1
ATOM 1923 N N . PRO A 1 267 ? -19.944 0.107 14.664 1.00 54.66 267 PRO A N 1
ATOM 1924 C CA . PRO A 1 267 ? -18.947 0.795 15.457 1.00 54.66 267 PRO A CA 1
ATOM 1925 C C . PRO A 1 267 ? -18.101 -0.240 16.191 1.00 54.66 267 PRO A C 1
ATOM 1927 O O . PRO A 1 267 ? -18.615 -1.208 16.750 1.00 54.66 267 PRO A O 1
ATOM 1930 N N . THR A 1 268 ? -16.790 -0.057 16.188 1.00 61.62 268 THR A N 1
ATOM 1931 C CA . THR A 1 268 ? -15.891 -0.945 16.919 1.00 61.62 268 THR A CA 1
ATOM 1932 C C . THR A 1 268 ? -15.739 -0.416 18.335 1.00 61.62 268 THR A C 1
ATOM 1934 O O . THR A 1 268 ? -15.314 0.727 18.519 1.00 61.62 268 THR A O 1
ATOM 1937 N N . LEU A 1 269 ? -16.045 -1.252 19.325 1.00 50.44 269 LEU A N 1
ATOM 1938 C CA . LEU A 1 269 ? -15.639 -1.050 20.711 1.00 50.44 269 LEU A CA 1
ATOM 1939 C C . LEU A 1 269 ? -14.430 -1.948 20.976 1.00 50.44 269 LEU A C 1
ATOM 1941 O O . LEU A 1 269 ? -14.503 -3.157 20.771 1.00 50.44 269 LEU A O 1
ATOM 1945 N N . ARG A 1 270 ? -13.322 -1.365 21.428 1.00 56.97 270 ARG A N 1
ATOM 1946 C CA . ARG A 1 270 ? -12.128 -2.102 21.866 1.00 56.97 270 ARG A CA 1
ATOM 1947 C C . ARG A 1 270 ? -11.833 -1.764 23.316 1.00 56.97 270 ARG A C 1
ATOM 1949 O O . ARG A 1 270 ? -11.990 -0.608 23.700 1.00 56.97 270 ARG A O 1
ATOM 1956 N N . ALA A 1 271 ? -11.389 -2.743 24.097 1.00 48.03 271 ALA A N 1
ATOM 1957 C CA . ALA A 1 271 ? -11.024 -2.556 25.496 1.00 48.03 271 ALA A CA 1
ATOM 1958 C C . ALA A 1 271 ? -9.537 -2.864 25.709 1.00 48.03 271 ALA A C 1
ATOM 1960 O O . ALA A 1 271 ? -9.034 -3.841 25.164 1.00 48.03 271 ALA A O 1
ATOM 1961 N N . TRP A 1 272 ? -8.841 -2.066 26.521 1.00 52.47 272 TRP A N 1
ATOM 1962 C CA . TRP A 1 272 ? -7.474 -2.364 26.972 1.00 52.47 272 TRP A CA 1
ATOM 1963 C C . TRP A 1 272 ? -7.224 -1.909 28.417 1.00 52.47 272 TRP A C 1
ATOM 1965 O O . TRP A 1 272 ? -7.832 -0.956 28.910 1.00 52.47 272 TRP A O 1
ATOM 1975 N N . SER A 1 273 ? -6.312 -2.588 29.109 1.00 50.97 273 SER A N 1
ATOM 1976 C CA . SER A 1 273 ? -5.950 -2.278 30.497 1.00 50.97 273 SER A CA 1
ATOM 1977 C C . SER A 1 273 ? -4.731 -1.360 30.539 1.00 50.97 273 SER A C 1
ATOM 1979 O O . SER A 1 273 ? -3.737 -1.613 29.860 1.00 50.97 273 SER A O 1
ATOM 1981 N N . ARG A 1 274 ? -4.747 -0.313 31.374 1.00 48.94 274 ARG A N 1
ATOM 1982 C CA . ARG A 1 274 ? -3.529 0.467 31.670 1.00 48.94 274 ARG A CA 1
ATOM 1983 C C . ARG A 1 274 ? -2.797 -0.136 32.866 1.00 48.94 274 ARG A C 1
ATOM 1985 O O . ARG A 1 274 ? -2.906 0.370 33.980 1.00 48.94 274 ARG A O 1
ATOM 1992 N N . GLY A 1 275 ? -2.036 -1.197 32.613 1.00 46.94 275 GLY A N 1
ATOM 1993 C CA . GLY A 1 275 ? -1.184 -1.847 33.612 1.00 46.94 275 GLY A CA 1
ATOM 1994 C C . GLY A 1 275 ? -1.894 -2.897 34.471 1.00 46.94 275 GLY A C 1
ATOM 1995 O O . GLY A 1 275 ? -3.103 -3.108 34.367 1.00 46.94 275 GLY A O 1
ATOM 1996 N N . ALA A 1 276 ? -1.109 -3.587 35.302 1.00 52.19 276 ALA A N 1
ATOM 1997 C CA . ALA A 1 276 ? -1.612 -4.624 36.196 1.00 52.19 276 ALA A CA 1
ATOM 1998 C C . ALA A 1 276 ? -2.469 -4.019 37.329 1.00 52.19 276 ALA A C 1
ATOM 2000 O O . ALA A 1 276 ? -2.142 -2.931 37.816 1.00 52.19 276 ALA A O 1
ATOM 2001 N N . PRO A 1 277 ? -3.531 -4.712 37.786 1.00 60.59 277 PRO A N 1
ATOM 2002 C CA . PRO A 1 277 ? -4.291 -4.308 38.966 1.00 60.59 277 PRO A CA 1
ATOM 2003 C C . PRO A 1 277 ? -3.371 -4.097 40.172 1.00 60.59 277 PRO A C 1
ATOM 2005 O O . PRO A 1 277 ? -2.489 -4.913 40.441 1.00 60.59 277 PRO A O 1
ATOM 2008 N N . THR A 1 278 ? -3.589 -3.020 40.924 1.00 67.19 278 THR A N 1
ATOM 2009 C CA . THR A 1 278 ? -2.853 -2.742 42.164 1.00 67.19 278 THR A CA 1
ATOM 2010 C C . THR A 1 278 ? -3.807 -2.728 43.355 1.00 67.19 278 THR A C 1
ATOM 2012 O O . THR A 1 278 ? -5.030 -2.721 43.202 1.00 67.19 278 THR A O 1
ATOM 2015 N N . SER A 1 279 ? -3.263 -2.667 44.574 1.00 66.44 279 SER A N 1
ATOM 2016 C CA . SER A 1 279 ? -4.067 -2.507 45.794 1.00 66.44 279 SER A CA 1
ATOM 2017 C C . SER A 1 279 ? -4.896 -1.214 45.820 1.00 66.44 279 SER A C 1
ATOM 2019 O O . SER A 1 279 ? -5.824 -1.107 46.619 1.00 66.44 279 SER A O 1
ATOM 2021 N N . THR A 1 280 ? -4.597 -0.237 44.956 1.00 74.06 280 THR A N 1
ATOM 2022 C CA . THR A 1 280 ? -5.335 1.030 44.867 1.00 74.06 280 THR A CA 1
ATOM 2023 C C . THR A 1 280 ? -6.466 0.998 43.837 1.00 74.06 280 THR A C 1
ATOM 2025 O O . THR A 1 280 ? -7.384 1.817 43.926 1.00 74.06 280 THR A O 1
ATOM 2028 N N . GLY A 1 281 ? -6.477 0.032 42.915 1.00 78.56 281 GLY A N 1
ATOM 2029 C CA . GLY A 1 281 ? -7.546 -0.129 41.934 1.00 78.56 281 GLY A CA 1
ATOM 2030 C C . GLY A 1 281 ? -7.093 -0.732 40.611 1.00 78.56 281 GLY A C 1
ATOM 2031 O O . GLY A 1 281 ? -5.922 -1.045 40.397 1.00 78.56 281 GLY A O 1
ATOM 2032 N N . ALA A 1 282 ? -8.059 -0.872 39.709 1.00 77.06 282 ALA A N 1
ATOM 2033 C CA . ALA A 1 282 ? -7.843 -1.264 38.326 1.00 77.06 282 ALA A CA 1
ATOM 2034 C C . ALA A 1 282 ? -8.601 -0.314 37.406 1.00 77.06 282 ALA A C 1
ATOM 2036 O O . ALA A 1 282 ? -9.619 0.281 37.774 1.00 77.06 282 ALA A O 1
ATOM 2037 N N . THR A 1 283 ? -8.075 -0.146 36.202 1.00 77.00 283 THR A N 1
ATOM 2038 C CA . THR A 1 283 ? -8.675 0.713 35.192 1.00 77.00 283 THR A CA 1
ATOM 2039 C C . THR A 1 283 ? -8.687 -0.003 33.857 1.00 77.00 283 THR A C 1
ATOM 2041 O O . THR A 1 283 ? -7.640 -0.437 33.375 1.00 77.00 283 THR A O 1
ATOM 2044 N N . GLN A 1 284 ? -9.871 -0.063 33.262 1.00 79.31 284 GLN A N 1
ATOM 2045 C CA . GLN A 1 284 ? -10.087 -0.550 31.912 1.00 79.31 284 GLN A CA 1
ATOM 2046 C C . GLN A 1 284 ? -10.479 0.625 31.024 1.00 79.31 284 GLN A C 1
ATOM 2048 O O . GLN A 1 284 ? -11.470 1.304 31.289 1.00 79.31 284 GLN A O 1
ATOM 2053 N N . ASP A 1 285 ? -9.714 0.860 29.971 1.00 74.56 285 ASP A N 1
ATOM 2054 C CA . ASP A 1 285 ? -10.027 1.841 28.944 1.00 74.56 285 ASP A CA 1
ATOM 2055 C C . ASP A 1 285 ? -10.808 1.195 27.800 1.00 74.56 285 ASP A C 1
ATOM 2057 O O . ASP A 1 285 ? -10.622 0.018 27.484 1.00 74.56 285 ASP A O 1
ATOM 2061 N N . PHE A 1 286 ? -11.647 2.004 27.162 1.00 73.44 286 PHE A N 1
ATOM 2062 C CA . PHE A 1 286 ? -12.417 1.646 25.988 1.00 73.44 286 PHE A CA 1
ATOM 2063 C C . PHE A 1 286 ? -12.287 2.710 24.908 1.00 73.44 286 PHE A C 1
ATOM 2065 O O . PHE A 1 286 ? -12.444 3.906 25.159 1.00 73.44 286 PHE A O 1
ATOM 2072 N N . GLY A 1 287 ? -12.034 2.254 23.690 1.00 71.38 287 GLY A N 1
ATOM 2073 C CA . GLY A 1 287 ? -11.949 3.066 22.488 1.00 71.38 287 GLY A CA 1
ATOM 2074 C C . GLY A 1 287 ? -13.111 2.732 21.580 1.00 71.38 287 GLY A C 1
ATOM 2075 O O . GLY A 1 287 ? -13.421 1.559 21.361 1.00 71.38 287 GLY A O 1
ATOM 2076 N N . ILE A 1 288 ? -13.753 3.773 21.071 1.00 77.88 288 ILE A N 1
ATOM 2077 C CA . ILE A 1 288 ? -14.941 3.674 20.233 1.00 77.88 288 ILE A CA 1
ATOM 2078 C C . ILE A 1 288 ? -14.598 4.297 18.886 1.00 77.88 288 ILE A C 1
ATOM 2080 O O . ILE A 1 288 ? -14.035 5.389 18.837 1.00 77.88 288 ILE A O 1
ATOM 2084 N N . SER A 1 289 ? -14.933 3.616 17.797 1.00 74.50 289 SER A N 1
ATOM 2085 C CA . SER A 1 289 ? -14.831 4.154 16.438 1.00 74.50 289 SER A CA 1
ATOM 2086 C C . SER A 1 289 ? -16.141 3.891 15.716 1.00 74.50 289 SER A C 1
ATOM 2088 O O . SER A 1 289 ? -16.575 2.743 15.665 1.00 74.50 289 SER A O 1
ATOM 2090 N N . ALA A 1 290 ? -16.772 4.937 15.186 1.00 74.25 290 ALA A N 1
ATOM 2091 C CA . ALA A 1 290 ? -18.087 4.861 14.555 1.00 74.25 290 ALA A CA 1
ATOM 2092 C C . ALA A 1 290 ? -18.010 5.322 13.088 1.00 74.25 290 ALA A C 1
ATOM 2094 O O . ALA A 1 290 ? -17.946 6.520 12.819 1.00 74.25 290 ALA A O 1
ATOM 2095 N N . PRO A 1 291 ? -18.007 4.410 12.105 1.00 59.00 291 PRO A N 1
ATOM 2096 C CA . PRO A 1 291 ? -17.735 4.782 10.717 1.00 59.00 291 PRO A CA 1
ATOM 2097 C C . PRO A 1 291 ? -18.835 5.645 10.089 1.00 59.00 291 PRO A C 1
ATOM 2099 O O . PRO A 1 291 ? -18.531 6.455 9.216 1.00 59.00 291 PRO A O 1
ATOM 2102 N N . ALA A 1 292 ? -20.080 5.547 10.563 1.00 62.47 292 ALA A N 1
ATOM 2103 C CA . ALA A 1 292 ? -21.215 6.322 10.057 1.00 62.47 292 ALA A CA 1
ATOM 2104 C C . ALA A 1 292 ? -21.709 7.381 11.062 1.00 62.47 292 ALA A C 1
ATOM 2106 O O . ALA A 1 292 ? -22.907 7.626 11.177 1.00 62.47 292 ALA A O 1
ATOM 2107 N N . ALA A 1 293 ? -20.790 7.998 11.810 1.00 67.56 293 ALA A N 1
ATOM 2108 C CA . ALA A 1 293 ? -21.110 9.070 12.749 1.00 67.56 293 ALA A CA 1
ATOM 2109 C C . ALA A 1 293 ? -21.020 10.469 12.116 1.00 67.56 293 ALA A C 1
ATOM 2111 O O . ALA A 1 293 ? -20.118 10.775 11.335 1.00 67.56 293 ALA A O 1
ATOM 2112 N N . SER A 1 294 ? -21.950 11.332 12.506 1.00 69.56 294 SER A N 1
ATOM 2113 C CA . SER A 1 294 ? -21.998 12.764 12.210 1.00 69.56 294 SER A CA 1
ATOM 2114 C C . SER A 1 294 ? -21.320 13.586 13.320 1.00 69.56 294 SER A C 1
ATOM 2116 O O . SER A 1 294 ? -21.027 13.076 14.401 1.00 69.56 294 SER A O 1
ATOM 2118 N N . ALA A 1 295 ? -21.115 14.891 13.105 1.00 72.00 295 ALA A N 1
ATOM 2119 C CA . ALA A 1 295 ? -20.599 15.795 14.146 1.00 72.00 295 ALA A CA 1
ATOM 2120 C C . ALA A 1 295 ? -21.526 15.913 15.380 1.00 72.00 295 ALA A C 1
ATOM 2122 O O . ALA A 1 295 ? -21.111 16.411 16.424 1.00 72.00 295 ALA A O 1
ATOM 2123 N N . THR A 1 296 ? -22.780 15.466 15.264 1.00 80.31 296 THR A N 1
ATOM 2124 C CA . THR A 1 296 ? -23.778 15.415 16.345 1.00 80.31 296 THR A CA 1
ATOM 2125 C C . THR A 1 296 ? -23.878 14.040 16.994 1.00 80.31 296 THR A C 1
ATOM 2127 O O . THR A 1 296 ? -24.743 13.830 17.847 1.00 80.31 296 THR A O 1
ATOM 2130 N N . SER A 1 297 ? -23.012 13.102 16.608 1.00 90.00 297 SER A N 1
ATOM 2131 C CA . SER A 1 297 ? -23.024 11.748 17.141 1.00 90.00 297 SER A CA 1
ATOM 2132 C C . SER A 1 297 ? -22.325 11.650 18.494 1.00 90.00 297 SER A C 1
ATOM 2134 O O . SER A 1 297 ? -21.248 12.201 18.725 1.00 90.00 297 SER A O 1
ATOM 2136 N N . TRP A 1 298 ? -22.961 10.912 19.394 1.00 93.00 298 TRP A N 1
ATOM 2137 C CA . TRP A 1 298 ? -22.491 10.612 20.739 1.00 93.00 298 TRP A CA 1
ATOM 2138 C C . TRP A 1 298 ? -22.413 9.105 20.911 1.00 93.00 298 TRP A C 1
ATOM 2140 O O . TRP A 1 298 ? -23.187 8.361 20.309 1.00 93.00 298 TRP A O 1
ATOM 2150 N N . HIS A 1 299 ? -21.507 8.637 21.760 1.00 91.19 299 HIS A N 1
ATOM 2151 C CA . HIS A 1 299 ? -21.533 7.254 22.213 1.00 91.19 299 HIS A CA 1
ATOM 2152 C C . HIS A 1 299 ? -22.215 7.151 23.569 1.00 91.19 299 HIS A C 1
ATOM 2154 O O . HIS A 1 299 ? -22.046 8.018 24.422 1.00 91.19 299 HIS A O 1
ATOM 2160 N N . LEU A 1 300 ? -22.934 6.054 23.777 1.00 92.81 300 LEU A N 1
ATOM 2161 C CA . LEU A 1 300 ? -23.422 5.579 25.061 1.00 92.81 300 LEU A CA 1
ATOM 2162 C C . LEU A 1 300 ? -22.863 4.177 25.292 1.00 92.81 300 LEU A C 1
ATOM 2164 O O . LEU A 1 300 ? -23.134 3.252 24.530 1.00 92.81 300 LEU A O 1
ATOM 2168 N N . MET A 1 301 ? -22.079 4.012 26.346 1.00 92.81 301 MET A N 1
ATOM 2169 C CA . MET A 1 301 ? -21.506 2.734 26.717 1.00 92.81 301 MET A CA 1
ATOM 2170 C C . MET A 1 301 ? -22.410 2.019 27.719 1.00 92.81 301 MET A C 1
ATOM 2172 O O . MET A 1 301 ? -22.746 2.546 28.779 1.00 92.81 301 MET A O 1
ATOM 2176 N N . LEU A 1 302 ? -22.790 0.800 27.354 1.00 93.38 302 LEU A N 1
ATOM 2177 C CA . LEU A 1 302 ? -23.664 -0.078 28.118 1.00 93.38 302 LEU A CA 1
ATOM 2178 C C . LEU A 1 302 ? -22.883 -1.297 28.594 1.00 93.38 302 LEU A C 1
ATOM 2180 O O . LEU A 1 302 ? -21.826 -1.624 28.051 1.00 93.38 302 LEU A O 1
ATOM 2184 N N . GLY A 1 303 ? -23.420 -1.974 29.603 1.00 93.00 303 GLY A N 1
ATOM 2185 C CA . GLY A 1 303 ? -22.812 -3.162 30.179 1.00 93.00 303 GLY A CA 1
ATOM 2186 C C . GLY A 1 303 ? -23.846 -4.139 30.721 1.00 93.00 303 GLY A C 1
ATOM 2187 O O . GLY A 1 303 ? -24.940 -3.727 31.089 1.00 93.00 303 GLY A O 1
ATOM 2188 N N . SER A 1 304 ? -23.506 -5.421 30.775 1.00 92.88 304 SER A N 1
ATOM 2189 C CA . SER A 1 304 ? -24.320 -6.494 31.352 1.00 92.88 304 SER A CA 1
ATOM 2190 C C . SER A 1 304 ? -23.428 -7.495 32.079 1.00 92.88 304 SER A C 1
ATOM 2192 O O . SER A 1 304 ? -22.365 -7.866 31.587 1.00 92.88 304 SER A O 1
ATOM 2194 N N . LEU A 1 305 ? -23.861 -7.944 33.251 1.00 92.38 305 LEU A N 1
ATOM 2195 C CA . LEU A 1 305 ? -23.290 -9.087 33.970 1.00 92.38 305 LEU A CA 1
ATOM 2196 C C . LEU A 1 305 ? -24.010 -10.399 33.615 1.00 92.38 305 LEU A C 1
ATOM 2198 O O . LEU A 1 305 ? -23.524 -11.480 33.932 1.00 92.38 305 LEU A O 1
ATOM 2202 N N . SER A 1 306 ? -25.163 -10.305 32.953 1.00 91.75 306 SER A N 1
ATOM 2203 C CA . SER A 1 306 ? -26.040 -11.430 32.614 1.00 91.75 306 SER A CA 1
ATOM 2204 C C . SER A 1 306 ? -25.767 -12.022 31.226 1.00 91.75 306 SER A C 1
ATOM 2206 O O . SER A 1 306 ? -26.345 -13.047 30.874 1.00 91.75 306 SER A O 1
ATOM 2208 N N . GLY A 1 307 ? -24.871 -11.409 30.445 1.00 84.50 307 GLY A N 1
ATOM 2209 C CA . GLY A 1 307 ? -24.405 -11.919 29.154 1.00 84.50 307 GLY A CA 1
ATOM 2210 C C . GLY A 1 307 ? -24.935 -11.142 27.948 1.00 84.50 307 GLY A C 1
ATOM 2211 O O . GLY A 1 307 ? -25.404 -10.009 28.063 1.00 84.50 307 GLY A O 1
ATOM 2212 N N . THR A 1 308 ? -24.831 -11.753 26.766 1.00 84.50 308 THR A N 1
ATOM 2213 C CA . THR A 1 308 ? -25.026 -11.083 25.464 1.00 84.50 308 THR A CA 1
ATOM 2214 C C . THR A 1 308 ? -26.231 -11.573 24.659 1.00 84.50 308 THR A C 1
ATOM 2216 O O . THR A 1 308 ? -26.571 -10.978 23.641 1.00 84.50 308 THR A O 1
ATOM 2219 N N . SER A 1 309 ? -26.904 -12.638 25.103 1.00 79.62 309 SER A N 1
ATOM 2220 C CA . SER A 1 309 ? -28.029 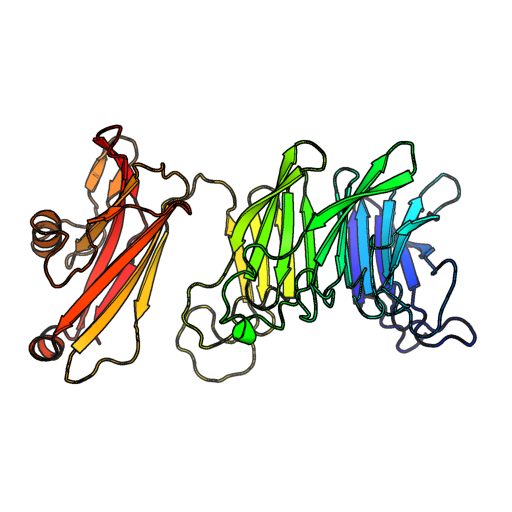-13.266 24.397 1.00 79.62 309 SER A CA 1
ATOM 2221 C C . SER A 1 309 ? -29.212 -13.475 25.349 1.00 79.62 309 SER A C 1
ATOM 2223 O O . SER A 1 309 ? -28.987 -13.982 26.451 1.00 79.62 309 SER A O 1
ATOM 2225 N N . PRO A 1 310 ? -30.454 -13.094 24.978 1.00 78.38 310 PRO A N 1
ATOM 2226 C CA . PRO A 1 310 ? -30.932 -12.867 23.602 1.00 78.38 310 PRO A CA 1
ATOM 2227 C C . PRO A 1 310 ? -30.723 -11.458 23.010 1.00 78.38 310 PRO A C 1
ATOM 2229 O O . PRO A 1 310 ? -30.999 -11.270 21.829 1.00 78.38 310 PRO A O 1
ATOM 2232 N N . GLY A 1 311 ? -30.228 -10.481 23.778 1.00 84.56 311 GLY A N 1
ATOM 2233 C CA . GLY A 1 311 ? -30.120 -9.085 23.327 1.00 84.56 311 GLY A CA 1
ATOM 2234 C C . GLY A 1 311 ? -31.459 -8.328 23.337 1.00 84.56 311 GLY A C 1
ATOM 2235 O O . GLY A 1 311 ? -32.498 -8.886 23.694 1.00 84.56 311 GLY A O 1
ATOM 2236 N N . VAL A 1 312 ? -31.436 -7.045 22.965 1.00 86.56 312 VAL A N 1
ATOM 2237 C CA . VAL A 1 312 ? -32.619 -6.167 22.881 1.00 86.56 312 VAL A CA 1
ATOM 2238 C C . VAL A 1 312 ? -32.683 -5.492 21.519 1.00 86.56 312 VAL A C 1
ATOM 2240 O O . VAL A 1 312 ? -31.794 -4.720 21.166 1.00 86.56 312 VAL A O 1
ATOM 2243 N N . ASP A 1 313 ? -33.747 -5.755 20.769 1.00 84.00 313 ASP A N 1
ATOM 2244 C CA . ASP A 1 313 ? -34.025 -5.076 19.504 1.00 84.00 313 ASP A CA 1
ATOM 2245 C C . ASP A 1 313 ? -34.655 -3.700 19.771 1.00 84.00 313 ASP A C 1
ATOM 2247 O O . ASP A 1 313 ? -35.670 -3.593 20.463 1.00 84.00 313 ASP A O 1
ATOM 2251 N N . LEU A 1 314 ? -34.033 -2.645 19.246 1.00 81.44 314 LEU A N 1
ATOM 2252 C CA . LEU A 1 314 ? -34.520 -1.265 19.331 1.00 81.44 314 LEU A CA 1
ATOM 2253 C C . LEU A 1 314 ? -35.282 -0.832 18.067 1.00 81.44 314 LEU A C 1
ATOM 2255 O O . LEU A 1 314 ? -35.741 0.309 17.987 1.00 81.44 314 LEU A O 1
ATOM 2259 N N . GLY A 1 315 ? -35.429 -1.722 17.084 1.00 70.56 315 GLY A N 1
ATOM 2260 C CA . GLY A 1 315 ? -35.954 -1.410 15.763 1.00 70.56 315 GLY A CA 1
ATOM 2261 C C . GLY A 1 315 ? -34.908 -0.750 14.859 1.00 70.56 315 GLY A C 1
ATOM 2262 O O . GLY A 1 315 ? -33.787 -0.443 15.264 1.00 70.56 315 GLY A O 1
ATOM 2263 N N . GLY A 1 316 ? -35.252 -0.567 13.580 1.00 68.19 316 GLY A N 1
ATOM 2264 C CA . GLY A 1 316 ? -34.349 0.063 12.605 1.00 68.19 316 GLY A CA 1
ATOM 2265 C C . GLY A 1 316 ? -33.068 -0.732 12.314 1.00 68.19 316 GLY A C 1
ATOM 2266 O O . GLY A 1 316 ? -32.097 -0.158 11.834 1.00 68.19 316 GLY A O 1
ATOM 2267 N N . GLY A 1 317 ? -33.054 -2.037 12.613 1.00 65.50 317 GLY A N 1
ATOM 2268 C CA . GLY A 1 317 ? -31.880 -2.900 12.452 1.00 65.50 317 GLY A CA 1
ATOM 2269 C C . GLY A 1 317 ? -30.865 -2.814 13.597 1.00 65.50 317 GLY A C 1
ATOM 2270 O O . GLY A 1 317 ? -29.776 -3.371 13.475 1.00 65.50 317 GLY A O 1
ATOM 2271 N N . ILE A 1 318 ? -31.195 -2.139 14.705 1.00 74.38 318 ILE A N 1
ATOM 2272 C CA . ILE A 1 318 ? -30.310 -1.996 15.865 1.00 74.38 318 ILE A CA 1
ATOM 2273 C C . ILE A 1 318 ? -30.657 -3.033 16.935 1.00 74.38 318 ILE A C 1
ATOM 2275 O O . ILE A 1 318 ? -31.613 -2.873 17.691 1.00 74.38 318 ILE A O 1
ATOM 2279 N N . LEU A 1 319 ? -29.819 -4.065 17.043 1.00 77.31 319 LEU A N 1
ATOM 2280 C CA . LEU A 1 319 ? -29.873 -5.066 18.109 1.00 77.31 319 LEU A CA 1
ATOM 2281 C C . LEU A 1 319 ? -28.775 -4.792 19.139 1.00 77.31 319 LEU A C 1
ATOM 2283 O O . LEU A 1 319 ? -27.597 -4.990 18.854 1.00 77.31 319 LEU A O 1
ATOM 2287 N N . VAL A 1 320 ? -29.146 -4.384 20.351 1.00 85.50 320 VAL A N 1
ATOM 2288 C CA . VAL A 1 320 ? -28.206 -4.263 21.471 1.00 85.50 320 VAL A CA 1
ATOM 2289 C C . VAL A 1 320 ? -27.857 -5.666 21.980 1.00 85.50 320 VAL A C 1
ATOM 2291 O O . VAL A 1 320 ? -28.732 -6.343 22.522 1.00 85.50 320 VAL A O 1
ATOM 2294 N N . PRO A 1 321 ? -26.599 -6.127 21.857 1.00 81.50 321 PRO A N 1
ATOM 2295 C CA . PRO A 1 321 ? -26.219 -7.511 22.140 1.00 81.50 321 PRO A CA 1
ATOM 2296 C C . PRO A 1 321 ? -25.911 -7.720 23.632 1.00 81.50 321 PRO A C 1
ATOM 2298 O O . PRO A 1 321 ? -24.846 -8.215 23.997 1.00 81.50 321 PRO A O 1
ATOM 2301 N N . LEU A 1 322 ? -26.816 -7.279 24.509 1.00 88.25 322 LEU A N 1
ATOM 2302 C CA . LEU A 1 322 ? -26.702 -7.386 25.964 1.00 88.25 322 LEU A CA 1
ATOM 2303 C C . LEU A 1 322 ? -28.030 -7.850 26.558 1.00 88.25 322 LEU A C 1
ATOM 2305 O O . LEU A 1 322 ? -29.092 -7.399 26.135 1.00 88.25 322 LEU A O 1
ATOM 2309 N N . VAL A 1 323 ? -27.967 -8.706 27.577 1.00 94.25 323 VAL A N 1
ATOM 2310 C CA . VAL A 1 323 ? -29.122 -9.024 28.425 1.00 94.25 323 VAL A CA 1
ATOM 2311 C C . VAL A 1 323 ? -29.263 -7.910 29.461 1.00 94.25 323 VAL A C 1
ATOM 2313 O O . VAL A 1 323 ? -28.368 -7.780 30.299 1.00 94.25 323 VAL A O 1
ATOM 2316 N N . PRO A 1 324 ? -30.332 -7.092 29.440 1.00 94.81 324 PRO A N 1
ATOM 2317 C CA . PRO A 1 324 ? -30.473 -6.012 30.404 1.00 94.81 324 PRO A CA 1
ATOM 2318 C C . PRO A 1 324 ? -30.582 -6.558 31.819 1.00 94.81 324 PRO A C 1
ATOM 2320 O O . PRO A 1 324 ? -31.425 -7.406 32.111 1.00 94.81 324 PRO A O 1
ATOM 2323 N N . ASP A 1 325 ? -29.755 -6.031 32.706 1.00 95.44 325 ASP A N 1
ATOM 2324 C CA . ASP A 1 325 ? -29.784 -6.363 34.120 1.00 95.44 325 ASP A CA 1
ATOM 2325 C C . ASP A 1 325 ? -29.601 -5.122 34.993 1.00 95.44 325 ASP A C 1
ATOM 2327 O O . ASP A 1 325 ? -29.629 -3.981 34.525 1.00 95.44 325 ASP A O 1
ATOM 2331 N N . VAL A 1 326 ? -29.436 -5.340 36.297 1.00 93.44 326 VAL A N 1
ATOM 2332 C CA . VAL A 1 326 ? -29.231 -4.255 37.263 1.00 93.44 326 VAL A CA 1
ATOM 2333 C C . VAL A 1 326 ? -28.010 -3.396 36.927 1.00 93.44 326 VAL A C 1
ATOM 2335 O O . VAL A 1 326 ? -28.029 -2.196 37.194 1.00 93.44 326 VAL A O 1
ATOM 2338 N N . TYR A 1 327 ? -26.975 -3.969 36.307 1.00 92.00 327 TYR A N 1
ATOM 2339 C CA . TYR A 1 327 ? -25.795 -3.227 35.885 1.00 92.00 327 TYR A CA 1
ATOM 2340 C C . TYR A 1 327 ? -26.078 -2.416 34.617 1.00 92.00 327 TYR A C 1
ATOM 2342 O O . TYR A 1 327 ? -25.744 -1.231 34.571 1.00 92.00 327 TYR A O 1
ATOM 2350 N N . THR A 1 328 ? -26.783 -2.992 33.639 1.00 94.12 328 THR A N 1
ATOM 2351 C CA . THR A 1 328 ? -27.249 -2.251 32.455 1.00 94.12 328 THR A CA 1
ATOM 2352 C C . THR A 1 328 ? -28.106 -1.051 32.848 1.00 94.12 328 THR A C 1
ATOM 2354 O O . THR A 1 328 ? -27.878 0.061 32.370 1.00 94.12 328 THR A O 1
ATOM 2357 N N . LEU A 1 329 ? -29.063 -1.252 33.759 1.00 92.69 329 LEU A N 1
ATOM 2358 C CA . LEU A 1 329 ? -29.947 -0.195 34.250 1.00 92.69 329 LEU A CA 1
ATOM 2359 C C . LEU A 1 329 ? -29.180 0.891 35.010 1.00 92.69 329 LEU A C 1
ATOM 2361 O O . LEU A 1 329 ? -29.459 2.073 34.813 1.00 92.69 329 LEU A O 1
ATOM 2365 N N . ALA A 1 330 ? -28.192 0.519 35.828 1.00 90.81 330 ALA A N 1
ATOM 2366 C CA . ALA A 1 330 ? -27.353 1.485 36.535 1.00 90.81 330 ALA A CA 1
ATOM 2367 C C . ALA A 1 330 ? -26.568 2.383 35.562 1.00 90.81 330 ALA A C 1
ATOM 2369 O O . ALA A 1 330 ? -26.529 3.603 35.739 1.00 90.81 330 ALA A O 1
ATOM 2370 N N . LEU A 1 331 ? -25.996 1.800 34.502 1.00 91.75 331 LEU A N 1
ATOM 2371 C CA . LEU A 1 331 ? -25.283 2.561 33.473 1.00 91.75 331 LEU A CA 1
ATOM 2372 C C . LEU A 1 331 ? -26.217 3.463 32.656 1.00 91.75 331 LEU A C 1
ATOM 2374 O O . LEU A 1 331 ? -25.825 4.569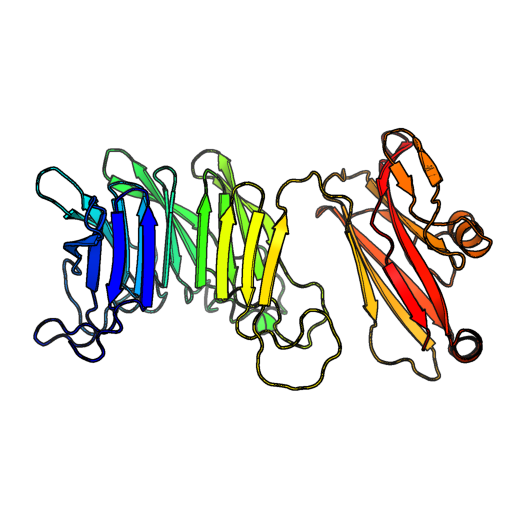 32.300 1.00 91.75 331 LEU A O 1
ATOM 2378 N N . LEU A 1 332 ? -27.460 3.044 32.410 1.00 91.19 332 LEU A N 1
ATOM 2379 C CA . LEU A 1 332 ? -28.466 3.875 31.738 1.00 91.19 332 LEU A CA 1
ATOM 2380 C C . LEU A 1 332 ? -28.932 5.056 32.596 1.00 91.19 332 LEU A C 1
ATOM 2382 O O . LEU A 1 332 ? -29.108 6.160 32.087 1.00 91.19 332 LEU A O 1
ATOM 2386 N N . GLN A 1 333 ? -29.133 4.842 33.897 1.00 91.94 333 GLN A N 1
ATOM 2387 C CA . GLN A 1 333 ? -29.602 5.884 34.815 1.00 91.94 333 GLN A CA 1
ATOM 2388 C C . GLN A 1 333 ? -28.525 6.925 35.123 1.00 91.94 333 GLN A C 1
ATOM 2390 O O . GLN A 1 333 ? -28.834 8.068 35.462 1.00 91.94 333 GLN A O 1
ATOM 2395 N N . SER A 1 334 ? -27.251 6.542 35.065 1.00 88.31 334 SER A N 1
ATOM 2396 C CA . SER A 1 334 ? -26.136 7.418 35.419 1.00 88.31 334 SER A CA 1
ATOM 2397 C C . SER A 1 334 ? -24.897 7.121 34.565 1.00 88.31 334 SER A C 1
ATOM 2399 O O . SER A 1 334 ? -23.870 6.693 35.090 1.00 88.31 334 SER A O 1
ATOM 2401 N N . PRO A 1 335 ? -24.938 7.416 33.251 1.00 85.94 335 PRO A N 1
ATOM 2402 C CA . PRO A 1 335 ? -23.885 7.045 32.296 1.00 85.94 335 PRO A CA 1
ATOM 2403 C C . PRO A 1 335 ? -22.560 7.801 32.487 1.00 85.94 335 PRO A C 1
ATOM 2405 O O . PRO A 1 335 ? -21.581 7.552 31.787 1.00 85.94 335 PRO A O 1
ATOM 2408 N N . GLN A 1 336 ? -22.515 8.745 33.427 1.00 84.50 336 GLN A N 1
ATOM 2409 C CA . GLN A 1 336 ? -21.312 9.484 33.820 1.00 84.50 336 GLN A CA 1
ATOM 2410 C C . GLN A 1 336 ? -20.853 9.182 35.252 1.00 84.50 336 GLN A C 1
ATOM 2412 O O . GLN A 1 336 ? -19.877 9.773 35.716 1.00 84.50 336 GLN A O 1
ATOM 2417 N N . ALA A 1 337 ? -21.555 8.297 35.967 1.00 81.56 337 ALA A N 1
ATOM 2418 C CA . ALA A 1 337 ? -21.216 7.922 37.331 1.00 81.56 337 ALA A CA 1
ATOM 2419 C C . ALA A 1 337 ? -20.393 6.628 37.377 1.00 81.56 337 ALA A C 1
ATOM 2421 O O . ALA A 1 337 ? -20.490 5.756 36.512 1.00 81.56 337 ALA A O 1
ATOM 2422 N N . GLY A 1 338 ? -19.596 6.501 38.443 1.00 77.31 338 GLY A N 1
ATOM 2423 C CA . GLY A 1 338 ? -18.775 5.320 38.688 1.00 77.31 338 GLY A CA 1
ATOM 2424 C C . GLY A 1 338 ? -19.605 4.022 38.693 1.00 77.31 338 GLY A C 1
ATOM 2425 O O . GLY A 1 338 ? -20.719 4.024 39.213 1.00 77.31 338 GLY A O 1
ATOM 2426 N N . PRO A 1 339 ? -19.072 2.912 38.147 1.00 79.38 339 PRO A N 1
ATOM 2427 C CA . PRO A 1 339 ? -17.660 2.713 37.815 1.00 79.38 339 PRO A CA 1
ATOM 2428 C C . PRO A 1 339 ? -17.251 3.257 36.436 1.00 79.38 339 PRO A C 1
ATOM 2430 O O . PRO A 1 339 ? -16.061 3.269 36.132 1.00 79.38 339 PRO A O 1
ATOM 2433 N N . LEU A 1 340 ? -18.191 3.731 35.616 1.00 86.69 340 LEU A N 1
ATOM 2434 C CA . LEU A 1 340 ? -17.923 4.227 34.269 1.00 86.69 340 LEU A CA 1
ATOM 2435 C C . LEU A 1 340 ? -17.571 5.728 34.281 1.00 86.69 340 LEU A C 1
ATOM 2437 O O . LEU A 1 340 ? -18.137 6.529 35.019 1.00 86.69 340 LEU A O 1
ATOM 2441 N N . LYS A 1 341 ? -16.617 6.127 33.447 1.00 85.38 341 LYS A N 1
ATOM 2442 C CA . LYS A 1 341 ? -16.248 7.513 33.154 1.00 85.38 341 LYS A CA 1
ATOM 2443 C C . LYS A 1 341 ? -16.327 7.721 31.653 1.00 85.38 341 LYS A C 1
ATOM 2445 O O . LYS A 1 341 ? -15.889 6.856 30.897 1.00 85.38 341 LYS A O 1
ATOM 2450 N N . HIS A 1 342 ? -16.851 8.873 31.237 1.00 84.88 342 HIS A N 1
ATOM 2451 C CA . HIS A 1 342 ? -17.112 9.174 29.827 1.00 84.88 342 HIS A CA 1
ATOM 2452 C C . HIS A 1 342 ? -18.027 8.133 29.162 1.00 84.88 342 HIS A C 1
ATOM 2454 O O . HIS A 1 342 ? -17.893 7.850 27.976 1.00 84.88 342 HIS A O 1
ATOM 2460 N N . GLY A 1 343 ? -18.960 7.553 29.922 1.00 88.12 343 GLY A N 1
ATOM 2461 C CA . GLY A 1 343 ? -19.887 6.556 29.395 1.00 88.12 343 GLY A CA 1
ATOM 2462 C C . GLY A 1 343 ? -20.899 7.126 28.408 1.00 88.12 343 GLY A C 1
ATOM 2463 O O . GLY A 1 343 ? -21.411 6.377 27.591 1.00 88.12 343 GLY A O 1
ATOM 2464 N N . PHE A 1 344 ? -21.148 8.437 28.435 1.00 93.31 344 PHE A N 1
ATOM 2465 C CA . PHE A 1 344 ? -21.960 9.142 27.442 1.00 93.31 344 PHE A CA 1
ATOM 2466 C C . PHE A 1 344 ? -21.283 10.428 26.942 1.00 93.31 344 PHE A C 1
ATOM 2468 O O . PHE A 1 344 ? -21.395 11.477 27.577 1.00 93.31 344 PHE A O 1
ATOM 2475 N N . ALA A 1 345 ? -20.540 10.370 25.843 1.00 90.06 345 ALA A N 1
ATOM 2476 C CA . ALA A 1 345 ? -19.728 11.499 25.381 1.00 90.06 345 ALA A CA 1
ATOM 2477 C C . ALA A 1 345 ? -19.830 11.710 23.862 1.00 90.06 345 ALA A C 1
ATOM 2479 O O . ALA A 1 345 ? -20.222 10.790 23.143 1.00 90.06 345 ALA A O 1
ATOM 2480 N N . PRO A 1 346 ? -19.507 12.920 23.365 1.00 88.81 346 PRO A N 1
ATOM 2481 C CA . PRO A 1 346 ? -19.480 13.177 21.934 1.00 88.81 346 PRO A CA 1
ATOM 2482 C C . PRO A 1 346 ? -18.339 12.398 21.278 1.00 88.81 346 PRO A C 1
ATOM 2484 O O . PRO A 1 346 ? -17.282 12.194 21.885 1.00 88.81 346 PRO A O 1
ATOM 2487 N N . LEU A 1 347 ? -18.545 12.018 20.019 1.00 82.62 347 LEU A N 1
ATOM 2488 C CA . LEU A 1 347 ? -17.460 11.563 19.161 1.00 82.62 347 LEU A CA 1
ATOM 2489 C C . LEU A 1 347 ? -16.667 12.771 18.641 1.00 82.62 347 LEU A C 1
ATOM 2491 O O . LEU A 1 347 ? -17.217 13.854 18.435 1.00 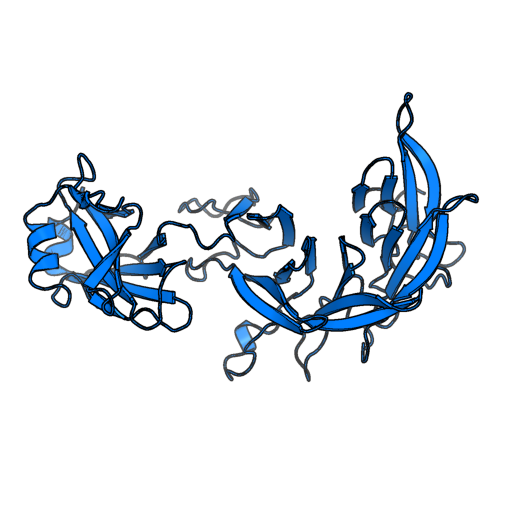82.62 347 LEU A O 1
ATOM 2495 N N . ASP A 1 348 ? -15.363 12.598 18.446 1.00 75.75 348 ASP A N 1
ATOM 2496 C CA . ASP A 1 348 ? -14.500 13.625 17.866 1.00 75.75 348 ASP A CA 1
ATOM 2497 C C . ASP A 1 348 ? -14.721 13.779 16.347 1.00 75.75 348 ASP A C 1
ATOM 2499 O O . ASP A 1 348 ? -15.472 13.033 15.714 1.00 75.75 348 ASP A O 1
ATOM 2503 N N . SER A 1 349 ? -14.048 14.754 15.728 1.00 69.50 349 SER A N 1
ATOM 2504 C CA . SER A 1 349 ? -14.132 14.987 14.278 1.00 69.50 349 SER A CA 1
ATOM 2505 C C . SER A 1 349 ? -13.603 13.820 13.433 1.00 69.50 349 SER A C 1
ATOM 2507 O O . SER A 1 349 ? -13.912 13.737 12.246 1.00 69.50 349 SER A O 1
ATOM 2509 N N . ALA A 1 350 ? -12.841 12.903 14.033 1.00 62.06 350 ALA A N 1
ATOM 2510 C CA . ALA A 1 350 ? -12.404 11.655 13.422 1.00 62.06 350 ALA A CA 1
ATOM 2511 C C . ALA A 1 350 ? -13.377 10.492 13.700 1.00 62.06 350 ALA A C 1
ATOM 2513 O O . ALA A 1 350 ? -13.051 9.347 13.381 1.00 62.06 350 ALA A O 1
ATOM 2514 N N . ARG A 1 351 ? -14.567 10.782 14.251 1.00 77.12 351 ARG A N 1
ATOM 2515 C CA . ARG A 1 351 ? -15.635 9.834 14.593 1.00 77.12 351 ARG A CA 1
ATOM 2516 C C . ARG A 1 351 ? -15.237 8.826 15.680 1.00 77.12 351 ARG A C 1
ATOM 2518 O O . ARG A 1 351 ? -15.649 7.662 15.652 1.00 77.12 351 ARG A O 1
ATOM 2525 N N . ARG A 1 352 ? -14.422 9.264 16.644 1.00 75.81 352 ARG A N 1
ATOM 2526 C CA . ARG A 1 352 ? -13.889 8.428 17.730 1.00 75.81 352 ARG A CA 1
ATOM 2527 C C . ARG A 1 352 ? -14.352 8.895 19.101 1.00 75.81 352 ARG A C 1
ATOM 2529 O O . ARG A 1 352 ? -14.514 10.083 19.348 1.00 75.81 352 ARG A O 1
ATOM 2536 N N . GLY A 1 353 ? -14.531 7.938 20.000 1.00 78.06 353 GLY A N 1
ATOM 2537 C CA . GLY A 1 353 ? -14.963 8.151 21.375 1.00 78.06 353 GLY A CA 1
ATOM 2538 C C . GLY A 1 353 ? -14.097 7.386 22.362 1.00 78.06 353 GLY A C 1
ATOM 2539 O O . GLY A 1 353 ? -13.304 6.512 21.998 1.00 78.06 353 GLY A O 1
ATOM 2540 N N . TYR A 1 354 ? -14.263 7.721 23.633 1.00 81.19 354 TYR A N 1
ATOM 2541 C CA . TYR A 1 354 ? -13.521 7.111 24.722 1.00 81.19 354 TYR A CA 1
ATOM 2542 C C . TYR A 1 354 ? -14.407 6.939 25.949 1.00 81.19 354 TYR A C 1
ATOM 2544 O O . TYR A 1 354 ? -15.169 7.839 26.302 1.00 81.19 354 TYR A O 1
ATOM 2552 N N . ALA A 1 355 ? -14.254 5.800 26.615 1.00 84.25 355 ALA A N 1
ATOM 2553 C CA . ALA A 1 355 ? -14.865 5.504 27.899 1.00 84.25 355 ALA A CA 1
ATOM 2554 C C . ALA A 1 355 ? -13.877 4.741 28.787 1.00 84.25 355 ALA A C 1
ATOM 2556 O O . ALA A 1 355 ? -12.882 4.189 28.321 1.00 84.25 355 ALA A O 1
ATOM 2557 N N . LYS A 1 356 ? -14.120 4.734 30.095 1.00 83.19 356 LYS A N 1
ATOM 2558 C CA . LYS A 1 356 ? -13.244 4.072 31.065 1.00 83.19 356 LYS A CA 1
ATOM 2559 C C . LYS A 1 356 ? -14.043 3.486 32.208 1.00 83.19 356 LYS A C 1
ATOM 2561 O O . LYS A 1 356 ? -14.879 4.175 32.774 1.00 83.19 356 LYS A O 1
ATOM 2566 N N . ILE A 1 357 ? -13.702 2.279 32.630 1.00 85.88 357 ILE A N 1
ATOM 2567 C CA . ILE A 1 357 ? -14.167 1.699 33.886 1.00 85.88 357 ILE A CA 1
ATOM 2568 C C . ILE A 1 357 ? -13.057 1.825 34.924 1.00 85.88 357 ILE A C 1
ATOM 2570 O O . ILE A 1 357 ? -11.915 1.434 34.686 1.00 85.88 357 ILE A O 1
ATOM 2574 N N . VAL A 1 358 ? -13.395 2.383 36.084 1.00 84.12 358 VAL A N 1
ATOM 2575 C CA . VAL A 1 358 ? -12.513 2.491 37.246 1.00 84.12 358 VAL A CA 1
ATOM 2576 C C . VAL A 1 358 ? -13.089 1.639 38.364 1.00 84.12 358 VAL A C 1
ATOM 2578 O O . VAL A 1 358 ? -14.172 1.926 38.874 1.00 84.12 358 VAL A O 1
ATOM 2581 N N . VAL A 1 359 ? -12.344 0.612 38.762 1.00 84.00 359 VAL A N 1
ATOM 2582 C CA . VAL A 1 359 ? -12.702 -0.265 39.878 1.00 84.00 359 VAL A CA 1
ATOM 2583 C C . VAL A 1 359 ? -11.807 0.078 41.072 1.00 84.00 359 VAL A C 1
ATOM 2585 O O . VAL A 1 359 ? -10.588 -0.088 40.981 1.00 84.00 359 VAL A O 1
ATOM 2588 N N . PRO A 1 360 ? -12.367 0.573 42.191 1.00 82.75 360 PRO A N 1
ATOM 2589 C CA . PRO A 1 360 ? -11.584 0.869 43.387 1.00 82.75 360 PRO A CA 1
ATOM 2590 C C . PRO A 1 360 ? -10.934 -0.379 43.999 1.00 82.75 360 PRO A C 1
ATOM 2592 O O . PRO A 1 360 ? -11.540 -1.452 44.032 1.00 82.75 360 PRO A O 1
ATOM 2595 N N . GLY A 1 361 ? -9.743 -0.207 44.584 1.00 80.25 361 GLY A N 1
ATOM 2596 C CA . GLY A 1 361 ? -8.994 -1.261 45.286 1.00 80.25 361 GLY A CA 1
ATOM 2597 C C . GLY A 1 361 ? -9.826 -2.088 46.269 1.00 80.25 361 GLY A C 1
ATOM 2598 O O . GLY A 1 361 ? -9.762 -3.314 46.272 1.00 80.25 361 GLY A O 1
ATOM 2599 N N . ALA A 1 362 ? -10.673 -1.414 47.052 1.00 81.62 362 ALA A N 1
ATOM 2600 C CA . ALA A 1 362 ? -11.477 -2.027 48.110 1.00 81.62 362 ALA A CA 1
ATOM 2601 C C . ALA A 1 362 ? -12.510 -3.061 47.620 1.00 81.62 362 ALA A C 1
ATOM 2603 O O . ALA A 1 362 ? -12.917 -3.916 48.400 1.00 81.62 362 ALA A O 1
ATOM 2604 N N . VAL A 1 363 ? -12.936 -2.993 46.353 1.00 80.94 363 VAL A N 1
ATOM 2605 C CA . VAL A 1 363 ? -13.963 -3.885 45.776 1.00 80.94 363 VAL A CA 1
ATOM 2606 C C . VAL A 1 363 ? -13.409 -4.848 44.726 1.00 80.94 363 VAL A C 1
ATOM 2608 O O . VAL A 1 363 ? -14.114 -5.763 44.307 1.00 80.94 363 VAL A O 1
ATOM 2611 N N . LEU A 1 364 ? -12.138 -4.712 44.331 1.00 76.75 364 LEU A N 1
ATOM 2612 C CA . LEU A 1 364 ? -11.510 -5.602 43.348 1.00 76.75 364 LEU A CA 1
ATOM 2613 C C . LEU A 1 364 ? -11.570 -7.075 43.766 1.00 76.75 364 LEU A C 1
ATOM 2615 O O . LEU A 1 364 ? -11.956 -7.924 42.968 1.00 76.75 364 LEU A O 1
ATOM 2619 N N . ALA A 1 365 ? -11.263 -7.373 45.033 1.00 76.62 365 ALA A N 1
ATOM 2620 C CA . ALA A 1 365 ? -11.272 -8.745 45.540 1.00 76.62 365 ALA A CA 1
ATOM 2621 C C . ALA A 1 365 ? -12.667 -9.395 45.478 1.00 76.62 365 ALA A C 1
ATOM 2623 O O . ALA A 1 365 ? -12.772 -10.586 45.197 1.00 76.62 365 ALA A O 1
ATOM 2624 N N . SER A 1 366 ? -13.736 -8.619 45.695 1.00 81.75 366 SER A N 1
ATOM 2625 C CA . SER A 1 366 ? -15.119 -9.116 45.622 1.00 81.75 366 SER A CA 1
ATOM 2626 C C . SER A 1 366 ? -15.620 -9.365 44.200 1.00 81.75 366 SER A C 1
ATOM 2628 O O . SER A 1 366 ? -16.644 -10.016 44.029 1.00 81.75 366 SER A O 1
ATOM 2630 N N . LEU A 1 367 ? -14.919 -8.848 43.189 1.00 80.00 367 LEU A N 1
ATOM 2631 C CA . LEU A 1 367 ? -15.305 -8.976 41.785 1.00 80.00 367 LEU A CA 1
ATOM 2632 C C . LEU A 1 367 ? -14.497 -10.045 41.038 1.00 80.00 367 LEU A C 1
ATOM 2634 O O . LEU A 1 367 ? -14.688 -10.230 39.839 1.00 80.00 367 LEU A O 1
ATOM 2638 N N . LYS A 1 368 ? -13.611 -10.769 41.728 1.00 80.69 368 LYS A N 1
ATOM 2639 C CA . LYS A 1 368 ? -12.824 -11.845 41.128 1.00 80.69 368 LYS A CA 1
ATOM 2640 C C . LYS A 1 368 ? -13.727 -12.950 40.564 1.00 80.69 368 LYS A C 1
ATOM 2642 O O . LYS A 1 368 ? -14.596 -13.468 41.258 1.00 80.69 368 LYS A O 1
ATOM 2647 N N . GLY A 1 369 ? -13.486 -13.331 39.314 1.00 78.06 369 GLY A N 1
ATOM 2648 C CA . GLY A 1 369 ? -14.268 -14.315 38.564 1.00 78.06 369 GLY A CA 1
ATOM 2649 C C . GLY A 1 369 ? -15.538 -13.755 37.918 1.00 78.06 369 GLY A C 1
ATOM 2650 O O . GLY A 1 369 ? -16.215 -14.485 37.196 1.00 78.06 369 GLY A O 1
ATOM 2651 N N . VAL A 1 370 ? -15.863 -12.476 38.134 1.00 84.69 370 VAL A N 1
ATOM 2652 C CA . VAL A 1 370 ? -16.995 -11.827 37.467 1.00 84.69 370 VAL A CA 1
ATOM 2653 C C . VAL A 1 370 ? -16.610 -11.493 36.028 1.00 84.69 370 VAL A C 1
ATOM 2655 O O . VAL A 1 370 ? -15.539 -10.940 35.764 1.00 84.69 370 VAL A O 1
ATOM 2658 N N . SER A 1 371 ? -17.511 -11.823 35.104 1.00 84.94 371 SER A N 1
ATOM 2659 C CA . SER A 1 371 ? -17.426 -11.421 33.700 1.00 84.94 371 SER A CA 1
ATOM 2660 C C . SER A 1 371 ? -18.484 -10.358 33.431 1.00 84.94 371 SER A C 1
ATOM 2662 O O . SER A 1 371 ? -19.659 -10.561 33.730 1.00 84.94 371 SER A O 1
ATOM 2664 N N . ALA A 1 372 ? -18.062 -9.219 32.895 1.00 87.75 372 ALA A N 1
ATOM 2665 C CA . ALA A 1 372 ? -18.943 -8.144 32.466 1.00 87.75 372 ALA A CA 1
ATOM 2666 C C . ALA A 1 372 ? -18.808 -7.958 30.955 1.00 87.75 372 ALA A C 1
ATOM 2668 O O . ALA A 1 372 ? -17.705 -7.985 30.428 1.00 87.75 372 ALA A O 1
ATOM 2669 N N . TRP A 1 373 ? -19.917 -7.762 30.261 1.00 87.75 373 TRP A N 1
ATOM 2670 C CA . TRP A 1 373 ? -19.964 -7.567 28.817 1.00 87.75 373 TRP A CA 1
ATOM 2671 C C . TRP A 1 373 ? -20.335 -6.129 28.523 1.00 87.75 373 TRP A C 1
ATOM 2673 O O . TRP A 1 373 ? -21.308 -5.647 29.092 1.00 87.75 373 TRP A O 1
ATOM 2683 N N . HIS A 1 374 ? -19.619 -5.454 27.628 1.00 90.62 374 HIS A N 1
ATOM 2684 C CA . HIS A 1 374 ? -19.882 -4.053 27.294 1.00 90.62 374 HIS A CA 1
ATOM 2685 C C . HIS A 1 374 ? -20.035 -3.831 25.802 1.00 90.62 374 HIS A C 1
ATOM 2687 O O . HIS A 1 374 ? -19.281 -4.396 25.023 1.00 90.62 374 HIS A O 1
ATOM 2693 N N . CYS A 1 375 ? -20.953 -2.956 25.401 1.00 86.62 375 CYS A N 1
ATOM 2694 C CA . CYS A 1 375 ? -21.073 -2.488 24.019 1.00 86.62 375 CYS A CA 1
ATOM 2695 C C . CYS A 1 375 ? -21.210 -0.960 23.979 1.00 86.62 375 CYS A C 1
ATOM 2697 O O . CYS A 1 375 ? -21.634 -0.334 24.953 1.00 86.62 375 CYS A O 1
ATOM 2699 N N . ALA A 1 376 ? -20.867 -0.355 22.844 1.00 90.12 376 ALA A N 1
ATOM 2700 C CA . ALA A 1 376 ? -21.109 1.053 22.571 1.00 90.12 376 ALA A CA 1
ATOM 2701 C C . ALA A 1 376 ? -22.291 1.198 21.614 1.00 90.12 376 ALA A C 1
ATOM 2703 O O . ALA A 1 376 ? -22.308 0.613 20.532 1.00 90.12 376 ALA A O 1
ATOM 2704 N N . LEU A 1 377 ? -23.263 2.004 22.018 1.00 90.44 377 LEU A N 1
ATOM 2705 C CA . LEU A 1 377 ? -24.370 2.461 21.197 1.00 90.44 377 LEU A CA 1
ATOM 2706 C C . LEU A 1 377 ? -24.026 3.856 20.668 1.00 90.44 377 LEU A C 1
ATOM 2708 O O . LEU A 1 377 ? -23.701 4.747 21.449 1.00 90.44 377 LEU A O 1
ATOM 2712 N N . VAL A 1 378 ? -24.078 4.052 19.356 1.00 90.12 378 VAL A N 1
ATOM 2713 C CA . VAL A 1 378 ? -23.876 5.359 18.724 1.00 90.12 378 VAL A CA 1
ATOM 2714 C C . VAL A 1 378 ? -25.241 5.989 18.500 1.00 90.12 378 VAL A C 1
ATOM 2716 O O . VAL A 1 378 ? -26.116 5.401 17.861 1.00 90.12 378 VAL A O 1
ATOM 2719 N N . LEU A 1 379 ? -25.414 7.182 19.052 1.00 90.19 379 LEU A N 1
ATOM 2720 C CA . LEU A 1 379 ? -26.634 7.971 19.013 1.00 90.19 379 LEU A CA 1
ATOM 2721 C C . LEU A 1 379 ? -26.392 9.192 18.135 1.00 90.19 379 LEU A C 1
ATOM 2723 O O . LEU A 1 379 ? -25.423 9.913 18.368 1.00 90.19 379 LEU A O 1
ATOM 2727 N N . ASP A 1 380 ? -27.278 9.464 17.181 1.00 88.00 380 ASP A N 1
ATOM 2728 C CA . ASP A 1 380 ? -27.285 10.758 16.503 1.00 88.00 380 ASP A CA 1
ATOM 2729 C C . ASP A 1 380 ? -28.334 11.656 17.161 1.00 88.00 380 ASP A C 1
ATOM 2731 O O . ASP A 1 380 ? -29.544 11.461 17.019 1.00 88.00 380 ASP A O 1
ATOM 2735 N N . LEU A 1 381 ? -27.856 12.653 17.908 1.00 85.75 381 LEU A N 1
ATOM 2736 C CA . LEU A 1 381 ? -28.725 13.555 18.658 1.00 85.75 381 LEU A CA 1
ATOM 2737 C C . LEU A 1 381 ? -29.515 14.515 17.759 1.00 85.75 381 LEU A C 1
ATOM 2739 O O . LEU A 1 381 ? -30.491 15.095 18.228 1.00 85.75 381 LEU A O 1
ATOM 2743 N N . ALA A 1 382 ? -29.136 14.678 16.487 1.00 83.69 382 ALA A N 1
ATOM 2744 C CA . ALA A 1 382 ? -29.893 15.502 15.546 1.00 83.69 382 ALA A CA 1
ATOM 2745 C C . ALA A 1 382 ? -31.217 14.839 15.139 1.00 83.69 382 ALA A C 1
ATOM 2747 O O . ALA A 1 382 ? -32.220 15.526 14.955 1.00 83.69 382 ALA A O 1
ATOM 2748 N N . VAL A 1 383 ? -31.225 13.508 15.023 1.00 82.31 383 VAL A N 1
ATOM 2749 C CA . VAL A 1 383 ? -32.416 12.712 14.674 1.00 82.31 383 VAL A CA 1
ATOM 2750 C C . VAL A 1 383 ? -33.026 11.990 15.878 1.00 82.31 383 VAL A C 1
ATOM 2752 O O . VAL A 1 383 ? -34.136 11.475 15.784 1.00 82.31 383 VAL A O 1
ATOM 2755 N N . GLY A 1 384 ? -32.340 11.995 17.025 1.00 82.75 384 GLY A N 1
ATOM 2756 C CA . GLY A 1 384 ? -32.846 11.469 18.292 1.00 82.75 384 GLY A CA 1
ATOM 2757 C C . GLY A 1 384 ? -32.908 9.943 18.353 1.00 82.75 384 GLY A C 1
ATOM 2758 O O . GLY A 1 384 ? -33.713 9.401 19.109 1.00 82.75 384 GLY A O 1
ATOM 2759 N N . THR A 1 385 ? -32.093 9.241 17.564 1.00 84.00 385 THR A N 1
ATOM 2760 C CA . THR A 1 385 ? -32.135 7.777 17.456 1.00 84.00 385 THR A CA 1
ATOM 2761 C C . THR A 1 385 ? -30.757 7.143 17.602 1.00 84.00 385 THR A C 1
ATOM 2763 O O . THR A 1 385 ? -29.717 7.773 17.391 1.00 84.00 385 THR A O 1
ATOM 2766 N N . ALA A 1 386 ? -30.752 5.861 17.973 1.00 84.62 386 ALA A N 1
ATOM 2767 C CA . ALA A 1 386 ? -29.573 5.026 17.817 1.00 84.62 386 ALA A CA 1
ATOM 2768 C C . ALA A 1 386 ? -29.357 4.740 16.332 1.00 84.62 386 ALA A C 1
ATOM 2770 O O . ALA A 1 386 ? -30.276 4.309 15.639 1.00 84.62 386 ALA A O 1
ATOM 2771 N N . VAL A 1 387 ? -28.140 4.987 15.863 1.00 81.25 387 VAL A N 1
ATOM 2772 C CA . VAL A 1 387 ? -27.763 4.787 14.461 1.00 81.25 387 VAL A CA 1
ATOM 2773 C C . VAL A 1 387 ? -26.886 3.562 14.284 1.00 81.25 387 VAL A C 1
ATOM 2775 O O . VAL A 1 387 ? -26.906 2.963 13.215 1.00 81.25 387 VAL A O 1
ATOM 2778 N N . GLN A 1 388 ? -26.134 3.164 15.316 1.00 81.19 388 GLN A N 1
ATOM 2779 C CA . GLN A 1 388 ? -25.291 1.973 15.263 1.00 81.19 388 GLN A CA 1
ATOM 2780 C C . GLN A 1 388 ? -25.014 1.381 16.654 1.00 81.19 388 GLN A C 1
ATOM 2782 O O . GLN A 1 388 ? -25.119 2.073 17.665 1.00 81.19 388 GLN A O 1
ATOM 2787 N N . VAL A 1 389 ? -24.588 0.116 16.708 1.00 80.19 389 VAL A N 1
ATOM 2788 C CA . VAL A 1 389 ? -24.193 -0.583 17.943 1.00 80.19 389 VAL A CA 1
ATOM 2789 C C . VAL A 1 389 ? -22.986 -1.490 17.705 1.00 80.19 389 VAL A C 1
ATOM 2791 O O . VAL A 1 389 ? -22.857 -2.083 16.634 1.00 80.19 389 VAL A O 1
ATOM 2794 N N . SER A 1 390 ? -22.074 -1.560 18.677 1.00 78.88 390 SER A N 1
ATOM 2795 C CA . SER A 1 390 ? -20.873 -2.392 18.587 1.00 78.88 390 SER A CA 1
ATOM 2796 C C . SER A 1 390 ? -21.149 -3.836 18.986 1.00 78.88 390 SER A C 1
ATOM 2798 O O . SER A 1 390 ? -22.057 -4.116 19.770 1.00 78.88 390 SER A O 1
ATOM 2800 N N . ALA A 1 391 ? -20.277 -4.749 18.554 1.00 71.00 391 ALA A N 1
ATOM 2801 C CA . ALA A 1 391 ? -20.166 -6.052 19.202 1.00 71.00 391 ALA A CA 1
ATOM 2802 C C . ALA A 1 391 ? -19.827 -5.883 20.702 1.00 71.00 391 ALA A C 1
ATOM 2804 O O . ALA A 1 391 ? -19.192 -4.883 21.076 1.00 71.00 391 ALA A O 1
ATOM 2805 N N . PRO A 1 392 ? -20.252 -6.822 21.566 1.00 76.25 392 PRO A N 1
ATOM 2806 C CA . PRO A 1 392 ? -19.934 -6.769 22.980 1.00 76.25 392 PRO A CA 1
ATOM 2807 C C . PRO A 1 392 ? -18.489 -7.225 23.234 1.00 76.25 392 PRO A C 1
ATOM 2809 O O . PRO A 1 392 ? -18.001 -8.160 22.602 1.00 76.25 392 PRO A O 1
ATOM 2812 N N . VAL A 1 393 ? -17.820 -6.591 24.192 1.00 75.06 393 VAL A N 1
ATOM 2813 C CA . VAL A 1 393 ? -16.481 -6.945 24.675 1.00 75.06 393 VAL A CA 1
ATOM 2814 C C . VAL A 1 393 ? -16.599 -7.532 26.076 1.00 75.06 393 VAL A C 1
ATOM 2816 O O . VAL A 1 393 ? -17.230 -6.927 26.941 1.00 75.06 393 VAL A O 1
ATOM 2819 N N . GLU A 1 394 ? -15.993 -8.698 26.303 1.00 81.50 394 GLU A N 1
ATOM 2820 C CA . GLU A 1 394 ? -15.918 -9.322 27.627 1.00 81.50 394 GLU A CA 1
ATOM 2821 C C . GLU A 1 394 ? -14.783 -8.701 28.451 1.00 81.50 394 GLU A C 1
ATOM 2823 O O . GLU A 1 394 ? -13.630 -8.650 28.023 1.00 81.50 394 GLU A O 1
ATOM 2828 N N . LEU A 1 395 ? -15.099 -8.287 29.672 1.00 80.12 395 LEU A N 1
ATOM 2829 C CA . LEU A 1 395 ? -14.151 -7.986 30.729 1.00 80.12 395 LEU A CA 1
ATOM 2830 C C . LEU A 1 395 ? -14.211 -9.079 31.787 1.00 80.12 395 LEU A C 1
ATOM 2832 O O . LEU A 1 395 ? -15.186 -9.176 32.534 1.00 80.12 395 LEU A O 1
ATOM 2836 N N . ARG A 1 396 ? -13.132 -9.853 31.900 1.00 74.38 396 ARG A N 1
ATOM 2837 C CA . ARG A 1 396 ? -12.934 -10.776 33.019 1.00 74.38 396 ARG A CA 1
ATOM 2838 C C . ARG A 1 396 ? -12.082 -10.132 34.095 1.00 74.38 396 ARG A C 1
ATOM 2840 O O . ARG A 1 396 ? -10.963 -9.693 33.838 1.00 74.38 396 ARG A O 1
ATOM 2847 N N . LEU A 1 397 ? -12.612 -10.105 35.310 1.00 68.88 397 LEU A N 1
ATOM 2848 C CA . LEU A 1 397 ? -11.902 -9.632 36.491 1.00 68.88 397 LEU A CA 1
ATOM 2849 C C . LEU A 1 397 ? -11.226 -10.844 37.159 1.00 68.88 397 LEU A C 1
ATOM 2851 O O . LEU A 1 397 ? -11.906 -11.656 37.783 1.00 68.88 397 LEU A O 1
ATOM 2855 N N . TYR A 1 398 ? -9.913 -11.011 36.962 1.00 62.50 398 TYR A N 1
ATOM 2856 C CA . TYR A 1 398 ? -9.119 -12.157 37.453 1.00 62.50 398 TYR A CA 1
ATOM 2857 C C . TYR A 1 398 ? -8.605 -12.015 38.892 1.00 62.50 398 TYR A C 1
ATOM 2859 O O . TYR A 1 398 ? -8.370 -10.872 39.340 1.00 62.50 398 TYR A O 1
#

Secondary structure (DSSP, 8-state):
-TTS-TTSSEEEETTEEEEEETT--BTTBTT-BEEEEEEEETTEEEEEEEE--SS--TT--BTSEEEEETTEEEEEETTSTT-EEEEEEEETTEEEEEEEE--TT--TT--EEEEEEEETTEEEEEETT-EETTEE-BEEEEEEEETTEEEEEEEE--S---STTGGGSTT--BTSSEEEETTEEEEEETTEEEEEEEEETTEEEEEEEE---S-SSS-TT--SEEEEETTEEEEEETT---SSS---S-----EEEEEE-SS-PPPEEEEEESSS-BTTEEEEEEEEE-TT--TTEEEEEEEESS-SSS-EE-STT-EE-S---HHHHHHHH-TTSTTEESSEEE--TTSEEEEEEEEEHHHHGGGTT-EEEEEEEEEETTTTEEEEEPPPEEEE--

Foldseek 3Di:
DPQLCWQLEWEDDDFKIKIWRQQDADVPAGSLTWIWIWGQDPVGIDTQDIGGDPDRHHNQSWRLEWEDDVQKIKTWRQQPFLTKIWIWGQDPVGIDTQDIDDDDVGGGQLRWRLYWYDDPQKIKIWRQQDDDPNARFIKIWIWHQDPNDTDTLDIGTDPDCPDPVCPVRRRFSWRLEWEDYDQWIWIFTQFWIWIWGAPDVSRIDTPDIGGDPPPDDDSQQRQNYWYDDPQKIKGKDQQHDDPPDPDDPDDRPIDIDIDGNDLPDFKAKDKDWPDDADLFWTKIKIKIAHSPDDQQKKKAKFKELPFFPPFDDPDPPETGRYDDDPRRVVCVVCVCDPQKHQNIGGADPNRMGMMMGIGGSVCLVVCAQGKMKMKMFMARVVVGDTPHIYDIDIDHRD

Sequence (398 aa):
QPDEKFGSSVAFDGDALIVGAPGFDFGAFTQAGRAFAFRRTPSGWIEEAALLDPTPGASGACGRSVAVEGDVAVVGAPMVATGEAHVYRRGPGGWAFEQTLLASGGKNGDEFGSSVAIDAGRILVGATRHKLSQVEVGAAYVFERVGGVWQQQAKLVPPNLTTPNTLLYASSEFGTSVALEGTRALISAQLCSFVFDETAPGQWSESTRLRDLGGLSHGDLSGKTVALDGAHALIGDPTDHDLGGTLSPGTPTGAAVVWSLDGAQCPTLRAWSRGAPTSTGATQDFGISAPAASATSWHLMLGSLSGTSPGVDLGGGILVPLVPDVYTLALLQSPQAGPLKHGFAPLDSARRGYAKIVVPGAVLASLKGVSAWHCALVLDLAVGTAVQVSAPVELRLY